Protein AF-0000000069655663 (afdb_homodimer)

Organism: Araneus ventricosus (NCBI:txid182803)

pLDDT: mean 90.76, std 11.51, range [36.28, 98.75]

Foldseek 3Di:
DPLLVVLLVQLLVLHADALVSLLVLLVLLLVLLVPAFLAHEAEPPEDEEEAQAQVQVVVVVCCVPVDDPPVYAYEYQENQHFPYDRSRSSVSNLSSVCNVPVRRYAYAYALCLADVNCVVRCVQVNCCVVNVDRSSVVSSNQSNQRHHAWYAYPVPDIGGNDDFDPVDPDPVVSRPDNRNDGQDQDDRSCVRRVNPPD/DPLLVVLLVQLLVLHADALVSLLVLLVLLLVLLVPAFLAHEAEPPEDEEEACAQVQVVVVVCCVPVDDPPVYAYEYQENQHFPYDRSNSSVSNLSSVCNVPVRRYAYAYALCLADVNCVVRCVQVNCCVVNVDRSSVVSSNQSNQRHHAWYAYPVPDIGGNDDFDPVDDDPVVSRPDNRNDGQDQDDRSCVRRVNPPD

Sequence (396 aa):
MNDIDKWVDIAKDCKYLPESDLKKLCDIVCDLLLEESNIQPVFTPVTVCGDIHGQFYDLEELFRTGGQLPDTNYIFLGDFVDRGYYSLETFTRLLTLKAKWPDKITLLRGNHESRQITQVYGFYDECQTKYGNANAWRYCCKVFDLLTIAAIIDDQVLCVHGGLSPLIRTLDQIRTIERNQEIPHKGAFCDILYLNFMMNDIDKWVDIAKDCKYLPESDLKKLCDIVCDLLLEESNIQPVFTPVTVCGDIHGQFYDLEELFRTGGQLPDTNYIFLGDFVDRGYYSLETFTRLLTLKAKWPDKITLLRGNHESRQITQVYGFYDECQTKYGNANAWRYCCKVFDLLTIAAIIDDQVLCVHGGLSPLIRTLDQIRTIERNQEIPHKGAFCDILYLNFM

Solvent-accessible surface area (backbone atoms only — not comparable to full-atom values): 19520 Å² total; per-residue (Å²): 128,59,70,57,58,53,49,40,58,44,21,74,69,68,35,72,66,58,68,71,56,44,46,51,51,35,51,52,40,37,57,55,36,71,74,50,53,33,55,33,80,44,60,79,39,31,27,36,30,30,48,40,24,6,40,43,63,22,44,54,25,30,41,65,47,60,39,50,79,84,75,25,25,37,38,36,27,19,25,46,43,31,70,38,90,32,20,68,24,31,46,48,35,51,48,36,47,28,61,72,38,58,91,33,44,42,56,28,40,21,47,46,53,37,72,71,46,21,60,73,47,43,42,41,55,49,31,26,69,75,69,73,40,60,60,62,42,51,41,51,47,55,35,35,21,40,36,24,57,33,34,30,39,72,86,39,31,41,37,32,27,25,28,28,16,76,76,42,71,44,70,68,55,52,55,67,57,83,50,80,42,77,77,48,92,64,59,48,72,14,37,30,30,61,46,67,68,104,125,59,71,57,57,53,49,38,58,45,19,74,68,68,36,73,67,58,65,72,56,44,46,52,51,36,51,52,41,38,57,54,36,70,72,50,52,33,56,34,80,44,60,79,39,30,25,37,28,30,49,38,23,6,40,41,62,21,45,54,24,29,42,66,48,59,38,50,78,85,77,25,26,37,39,36,27,20,25,45,43,29,71,40,89,32,19,67,24,32,46,47,35,53,48,35,46,28,60,74,39,58,90,34,44,43,58,26,40,21,47,49,51,38,73,71,47,21,60,72,46,42,40,39,56,50,32,26,70,76,69,73,39,59,60,62,42,51,41,50,47,56,35,37,21,41,38,24,58,33,34,29,38,72,85,37,30,42,38,32,25,24,28,28,16,77,75,41,72,43,70,69,54,53,54,66,56,82,51,80,42,77,76,48,90,64,57,46,73,14,38,31,29,61,46,68,67,105

Structure (mmCIF, N/CA/C/O backbone):
data_AF-0000000069655663-model_v1
#
loop_
_entity.id
_entity.type
_entity.pdbx_description
1 polymer 'Serine/threonine-protein phosphatase'
#
loop_
_atom_site.group_PDB
_atom_site.id
_atom_site.type_symbol
_atom_site.label_atom_id
_atom_site.label_alt_id
_atom_site.label_comp_id
_atom_site.label_asym_id
_atom_site.label_entity_id
_atom_site.label_seq_id
_atom_site.pdbx_PDB_ins_code
_atom_site.Cartn_x
_atom_site.Cartn_y
_atom_site.Cartn_z
_atom_site.occupancy
_atom_site.B_iso_or_equiv
_atom_site.auth_seq_id
_atom_site.auth_comp_id
_atom_site.auth_asym_id
_atom_site.auth_atom_id
_atom_site.pdbx_PDB_model_num
ATOM 1 N N . MET A 1 1 ? 7.75 -34.531 -7.375 1 64.44 1 MET A N 1
ATOM 2 C CA . MET A 1 1 ? 7.48 -33.125 -6.992 1 64.44 1 MET A CA 1
ATOM 3 C C . MET A 1 1 ? 6.289 -32.594 -7.762 1 64.44 1 MET A C 1
ATOM 5 O O . MET A 1 1 ? 6.219 -32.719 -8.984 1 64.44 1 MET A O 1
ATOM 9 N N . ASN A 1 2 ? 5.109 -32.219 -7.078 1 89.25 2 ASN A N 1
ATOM 10 C CA . ASN A 1 2 ? 3.951 -31.75 -7.836 1 89.25 2 ASN A CA 1
ATOM 11 C C . ASN A 1 2 ? 4.258 -30.469 -8.602 1 89.25 2 ASN A C 1
ATOM 13 O O . ASN A 1 2 ? 5.332 -29.875 -8.438 1 89.25 2 ASN A O 1
ATOM 17 N N . ASP A 1 3 ? 3.662 -30.328 -9.688 1 95.88 3 ASP A N 1
ATOM 18 C CA . ASP A 1 3 ? 3.863 -29.203 -10.594 1 95.88 3 ASP A CA 1
ATOM 19 C C . ASP A 1 3 ? 4.082 -27.906 -9.82 1 95.88 3 ASP A C 1
ATOM 21 O O . ASP A 1 3 ? 4.949 -27.109 -10.18 1 95.88 3 ASP A O 1
ATOM 25 N N . ILE A 1 4 ? 3.484 -27.797 -8.773 1 97.38 4 ILE A N 1
ATOM 26 C CA . ILE A 1 4 ? 3.543 -26.547 -8.016 1 97.38 4 ILE A CA 1
ATOM 27 C C . ILE A 1 4 ? 4.93 -26.391 -7.398 1 97.38 4 ILE A C 1
ATOM 29 O O . ILE A 1 4 ? 5.531 -25.312 -7.477 1 97.38 4 ILE A O 1
ATOM 33 N N . ASP A 1 5 ? 5.445 -27.406 -6.781 1 97.69 5 ASP A N 1
ATOM 34 C CA . ASP A 1 5 ? 6.773 -27.328 -6.18 1 97.69 5 ASP A CA 1
ATOM 35 C C . ASP A 1 5 ? 7.832 -26.984 -7.223 1 97.69 5 ASP A C 1
ATOM 37 O O . ASP A 1 5 ? 8.758 -26.219 -6.945 1 97.69 5 ASP A O 1
ATOM 41 N N . LYS A 1 6 ? 7.688 -27.594 -8.344 1 97.88 6 LYS A N 1
ATOM 42 C CA . LYS A 1 6 ? 8.602 -27.281 -9.445 1 97.88 6 LYS A CA 1
ATOM 43 C C . LYS A 1 6 ? 8.508 -25.812 -9.828 1 97.88 6 LYS A C 1
ATOM 45 O O . LYS A 1 6 ? 9.523 -25.156 -10.039 1 97.88 6 LYS A O 1
ATOM 50 N N . TRP A 1 7 ? 7.305 -25.297 -10.008 1 98.5 7 TRP A N 1
ATOM 51 C CA . TRP A 1 7 ? 7.094 -23.906 -10.391 1 98.5 7 TRP A CA 1
ATOM 52 C C . TRP A 1 7 ? 7.656 -22.969 -9.328 1 98.5 7 TRP A C 1
ATOM 54 O O . TRP A 1 7 ? 8.211 -21.906 -9.656 1 98.5 7 TRP A O 1
ATOM 64 N N . VAL A 1 8 ? 7.473 -23.328 -8 1 98.06 8 VAL A N 1
ATOM 65 C CA . VAL A 1 8 ? 8.008 -22.531 -6.906 1 98.06 8 VAL A CA 1
ATOM 66 C C . VAL A 1 8 ? 9.523 -22.422 -7.035 1 98.06 8 VAL A C 1
ATOM 68 O O . VAL A 1 8 ? 10.086 -21.344 -6.883 1 98.06 8 VAL A O 1
ATOM 71 N N . ASP A 1 9 ? 10.164 -23.5 -7.359 1 97.44 9 ASP A N 1
ATOM 72 C CA . ASP A 1 9 ? 11.617 -23.531 -7.488 1 97.44 9 ASP A CA 1
ATOM 73 C C . ASP A 1 9 ? 12.078 -22.672 -8.656 1 97.44 9 ASP A C 1
ATOM 75 O O . ASP A 1 9 ? 13.078 -21.953 -8.555 1 97.44 9 ASP A O 1
ATOM 79 N N . ILE A 1 10 ? 11.414 -22.734 -9.75 1 97.88 10 ILE A N 1
ATOM 80 C CA . ILE A 1 10 ? 11.758 -21.953 -10.93 1 97.88 10 ILE A CA 1
ATOM 81 C C . ILE A 1 10 ? 11.578 -20.469 -10.633 1 97.88 10 ILE A C 1
ATOM 83 O O . ILE A 1 10 ? 12.477 -19.656 -10.898 1 97.88 10 ILE A O 1
ATOM 87 N N . ALA A 1 11 ? 10.453 -20.094 -10.078 1 97.88 11 ALA A N 1
ATOM 88 C CA . ALA A 1 11 ? 10.109 -18.688 -9.828 1 97.88 11 ALA A CA 1
ATOM 89 C C . ALA A 1 11 ? 11.055 -18.078 -8.797 1 97.88 11 ALA A C 1
ATOM 91 O O . ALA A 1 11 ? 11.367 -16.875 -8.875 1 97.88 11 ALA A O 1
ATOM 92 N N . LYS A 1 12 ? 11.477 -18.891 -7.852 1 97 12 LYS A N 1
ATOM 93 C CA . LYS A 1 12 ? 12.359 -18.391 -6.797 1 97 12 LYS A CA 1
ATOM 94 C C . LYS A 1 12 ? 13.672 -17.875 -7.375 1 97 12 LYS A C 1
ATOM 96 O O . LYS A 1 12 ? 14.336 -17.031 -6.777 1 97 12 LYS A O 1
ATOM 101 N N . ASP A 1 13 ? 14 -18.344 -8.523 1 96.88 13 ASP A N 1
ATOM 102 C CA . ASP A 1 13 ? 15.242 -17.953 -9.172 1 96.88 13 ASP A CA 1
ATOM 103 C C . ASP A 1 13 ? 15.016 -16.844 -10.195 1 96.88 13 ASP A C 1
ATOM 105 O O . ASP A 1 13 ? 15.812 -16.656 -11.117 1 96.88 13 ASP A O 1
ATOM 109 N N . CYS A 1 14 ? 13.875 -16.125 -10.078 1 96.75 14 CYS A N 1
ATOM 110 C CA . CYS A 1 14 ? 13.508 -15 -10.93 1 96.75 14 CYS A CA 1
ATOM 111 C C . CYS A 1 14 ? 13.414 -15.43 -12.391 1 96.75 14 CYS A C 1
ATOM 113 O O . CYS A 1 14 ? 13.883 -14.719 -13.273 1 96.75 14 CYS A O 1
ATOM 115 N N . LYS A 1 15 ? 12.969 -16.641 -12.594 1 97.06 15 LYS A N 1
ATOM 116 C CA . LYS A 1 15 ? 12.68 -17.156 -13.93 1 97.06 15 LYS A CA 1
ATOM 117 C C . LYS A 1 15 ? 11.172 -17.281 -14.156 1 97.06 15 LYS A C 1
ATOM 119 O O . LYS A 1 15 ? 10.422 -17.594 -13.234 1 97.06 15 LYS A O 1
ATOM 124 N N . TYR A 1 16 ? 10.703 -17 -15.336 1 96.69 16 TYR A N 1
ATOM 125 C CA . TYR A 1 16 ? 9.281 -17.156 -15.641 1 96.69 16 TYR A CA 1
ATOM 126 C C . TYR A 1 16 ? 9 -18.562 -16.188 1 96.69 16 TYR A C 1
ATOM 128 O O . TYR A 1 16 ? 9.906 -19.234 -16.688 1 96.69 16 TYR A O 1
ATOM 136 N N . LEU A 1 17 ? 7.883 -19 -16.078 1 98.44 17 LEU A N 1
ATOM 137 C CA . LEU A 1 17 ? 7.469 -20.344 -16.453 1 98.44 17 LEU A CA 1
ATOM 138 C C . LEU A 1 17 ? 7.199 -20.438 -17.953 1 98.44 17 LEU A C 1
ATOM 140 O O . LEU A 1 17 ? 6.879 -19.438 -18.594 1 98.44 17 LEU A O 1
ATOM 144 N N . PRO A 1 18 ? 7.359 -21.688 -18.484 1 97.94 18 PRO A N 1
ATOM 145 C CA . PRO A 1 18 ? 6.785 -21.875 -19.812 1 97.94 18 PRO A C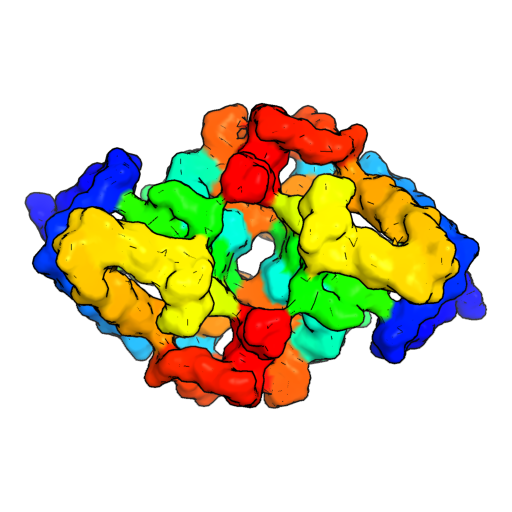A 1
ATOM 146 C C . PRO A 1 18 ? 5.305 -21.5 -19.875 1 97.94 18 PRO A C 1
ATOM 148 O O . PRO A 1 18 ? 4.586 -21.641 -18.875 1 97.94 18 PRO A O 1
ATOM 151 N N . GLU A 1 19 ? 4.906 -21.016 -21.016 1 98.19 19 GLU A N 1
ATOM 152 C CA . GLU A 1 19 ? 3.57 -20.453 -21.172 1 98.19 19 GLU A CA 1
ATOM 153 C C . GLU A 1 19 ? 2.496 -21.422 -20.703 1 98.19 19 GLU A C 1
ATOM 155 O O . GLU A 1 19 ? 1.542 -21.031 -20.031 1 98.19 19 GLU A O 1
ATOM 160 N N . SER A 1 20 ? 2.623 -22.688 -21.094 1 98.25 20 SER A N 1
ATOM 161 C CA . SER A 1 20 ? 1.627 -23.688 -20.719 1 98.25 20 SER A CA 1
ATOM 162 C C . SER A 1 20 ? 1.552 -23.844 -19.203 1 98.25 20 SER A C 1
ATOM 164 O O . SER A 1 20 ? 0.466 -24.031 -18.641 1 98.25 20 SER A O 1
ATOM 166 N N . ASP A 1 21 ? 2.621 -23.844 -18.562 1 98.62 21 ASP A N 1
ATOM 167 C CA . ASP A 1 21 ? 2.664 -23.953 -17.109 1 98.62 21 ASP A CA 1
ATOM 168 C C . ASP A 1 21 ? 2.074 -22.719 -16.438 1 98.62 21 ASP A C 1
ATOM 170 O O . ASP A 1 21 ? 1.368 -22.828 -15.438 1 98.62 21 ASP A O 1
ATOM 174 N N . LEU A 1 22 ? 2.404 -21.562 -17 1 98.69 22 LEU A N 1
ATOM 175 C CA . LEU A 1 22 ? 1.824 -20.328 -16.469 1 98.69 22 LEU A CA 1
ATOM 176 C C . LEU A 1 22 ? 0.302 -20.375 -16.547 1 98.69 22 LEU A C 1
ATOM 178 O O . LEU A 1 22 ? -0.388 -19.953 -15.617 1 98.69 22 LEU A O 1
ATOM 182 N N . LYS A 1 23 ? -0.174 -20.797 -17.672 1 98.75 23 LYS A N 1
ATOM 183 C CA . LYS A 1 23 ? -1.62 -20.922 -17.828 1 98.75 23 LYS A CA 1
ATOM 184 C C . LYS A 1 23 ? -2.229 -21.781 -16.734 1 98.75 23 LYS A C 1
ATOM 186 O O . LYS A 1 23 ? -3.232 -21.406 -16.125 1 98.75 23 LYS A O 1
ATOM 191 N N . LYS A 1 24 ? -1.679 -22.906 -16.562 1 98.69 24 LYS A N 1
ATOM 192 C CA . LYS A 1 24 ? -2.17 -23.828 -15.539 1 98.69 24 LYS A CA 1
ATOM 193 C C . LYS A 1 24 ? -2.113 -23.188 -14.148 1 98.69 24 LYS A C 1
ATOM 195 O O . LYS A 1 24 ? -3.051 -23.312 -13.359 1 98.69 24 LYS A O 1
ATOM 200 N N . LEU A 1 25 ? -1.015 -22.609 -13.836 1 98.75 25 LEU A N 1
ATOM 201 C CA . LEU A 1 25 ? -0.847 -21.922 -12.562 1 98.75 25 LEU A CA 1
ATOM 202 C C . LEU A 1 25 ? -1.932 -20.875 -12.359 1 98.75 25 LEU A C 1
ATOM 204 O O . LEU A 1 25 ? -2.555 -20.812 -11.297 1 98.75 25 LEU A O 1
ATOM 208 N N . CYS A 1 26 ? -2.121 -20.031 -13.367 1 98.75 26 CYS A N 1
ATOM 209 C CA . CYS A 1 26 ? -3.15 -19 -13.289 1 98.75 26 CYS A CA 1
ATOM 210 C C . CYS A 1 26 ? -4.523 -19.609 -13.055 1 98.75 26 CYS A C 1
ATOM 212 O O . CYS A 1 26 ? -5.312 -19.094 -12.266 1 98.75 26 CYS A O 1
ATOM 214 N N . ASP A 1 27 ? -4.789 -20.719 -13.727 1 98.69 27 ASP A N 1
ATOM 215 C CA . ASP A 1 27 ? -6.066 -21.391 -13.547 1 98.69 27 ASP A CA 1
ATOM 216 C C . ASP A 1 27 ? -6.234 -21.875 -12.109 1 98.69 27 ASP A C 1
ATOM 218 O O . ASP A 1 27 ? -7.316 -21.75 -11.523 1 98.69 27 ASP A O 1
ATOM 222 N N . ILE A 1 28 ? -5.254 -22.469 -11.617 1 98.69 28 ILE A N 1
ATOM 223 C CA . ILE A 1 28 ? -5.281 -22.953 -10.242 1 98.69 28 ILE A CA 1
ATOM 224 C C . ILE A 1 28 ? -5.578 -21.797 -9.297 1 98.69 28 ILE A C 1
ATOM 226 O O . ILE A 1 28 ? -6.438 -21.906 -8.422 1 98.69 28 ILE A O 1
ATOM 230 N N . VAL A 1 29 ? -4.863 -20.719 -9.414 1 98.62 29 VAL A N 1
ATOM 231 C CA . VAL A 1 29 ? -5.016 -19.562 -8.531 1 98.62 29 VAL A CA 1
ATOM 232 C C . VAL A 1 29 ? -6.398 -18.953 -8.711 1 98.62 29 VAL A C 1
ATOM 234 O O . VAL A 1 29 ? -7.031 -18.531 -7.742 1 98.62 29 VAL A O 1
ATOM 237 N N . CYS A 1 30 ? -6.855 -18.906 -9.961 1 98.38 30 CYS A N 1
ATOM 238 C CA . CYS A 1 30 ? -8.219 -18.438 -10.203 1 98.38 30 CYS A CA 1
ATOM 239 C C . CYS A 1 30 ? -9.227 -19.25 -9.406 1 98.38 30 CYS A C 1
ATOM 241 O O . CYS A 1 30 ? -10.133 -18.688 -8.781 1 98.38 30 CYS A O 1
ATOM 243 N N . ASP A 1 31 ? -9.086 -20.516 -9.414 1 98.44 31 ASP A N 1
ATOM 244 C CA . ASP A 1 31 ? -9.992 -21.391 -8.672 1 98.44 31 ASP A CA 1
ATOM 245 C C . ASP A 1 31 ? -9.953 -21.078 -7.18 1 98.44 31 ASP A C 1
ATOM 247 O O . ASP A 1 31 ? -10.992 -21.078 -6.512 1 98.44 31 ASP A O 1
ATOM 251 N N . LEU A 1 32 ? -8.805 -20.891 -6.68 1 98.19 32 LEU A N 1
ATOM 252 C CA . LEU A 1 32 ? -8.648 -20.547 -5.27 1 98.19 32 LEU A CA 1
ATOM 253 C C . LEU A 1 32 ? -9.336 -19.219 -4.957 1 98.19 32 LEU A C 1
ATOM 255 O O . LEU A 1 32 ? -10.055 -19.109 -3.965 1 98.19 32 LEU A O 1
ATOM 259 N N . LEU A 1 33 ? -9.094 -18.203 -5.812 1 98 33 LEU A N 1
ATOM 260 C CA . LEU A 1 33 ? -9.609 -16.859 -5.59 1 98 33 LEU A CA 1
ATOM 261 C C . LEU A 1 33 ? -11.133 -16.828 -5.699 1 98 33 LEU A C 1
ATOM 263 O O . LEU A 1 33 ? -11.789 -16.047 -5.004 1 98 33 LEU A O 1
ATOM 267 N N . LEU A 1 34 ? -11.672 -17.672 -6.527 1 96.62 34 LEU A N 1
ATOM 268 C CA . LEU A 1 34 ? -13.117 -17.766 -6.68 1 96.62 34 LEU A CA 1
ATOM 269 C C . LEU A 1 34 ? -13.781 -18.188 -5.371 1 96.62 34 LEU A C 1
ATOM 271 O O . LEU A 1 34 ? -14.93 -17.812 -5.102 1 96.62 34 LEU A O 1
ATOM 275 N N . GLU A 1 35 ? -13.07 -18.891 -4.555 1 96.19 35 GLU A N 1
ATOM 276 C CA . GLU A 1 35 ? -13.609 -19.391 -3.289 1 96.19 35 GLU A CA 1
ATOM 277 C C . GLU A 1 35 ? -13.352 -18.391 -2.16 1 96.19 35 GLU A C 1
ATOM 279 O O . GLU A 1 35 ? -13.883 -18.547 -1.057 1 96.19 35 GLU A O 1
ATOM 284 N N . GLU A 1 36 ? -12.578 -17.391 -2.359 1 96 36 GLU A N 1
ATOM 285 C CA . GLU A 1 36 ? -12.227 -16.422 -1.332 1 96 36 GLU A CA 1
ATOM 286 C C . GLU A 1 36 ? -13.242 -15.281 -1.28 1 96 36 GLU A C 1
ATOM 288 O O . GLU A 1 36 ? -13.805 -14.898 -2.307 1 96 36 GLU A O 1
ATOM 293 N N . SER A 1 37 ? -13.422 -14.797 -0.091 1 94.75 37 SER A N 1
ATOM 294 C CA . SER A 1 37 ? -14.312 -13.664 0.108 1 94.75 37 SER A CA 1
ATOM 295 C C . SER A 1 37 ? -13.641 -12.352 -0.288 1 94.75 37 SER A C 1
ATOM 297 O O . SER A 1 37 ? -12.406 -12.273 -0.344 1 94.75 37 SER A O 1
ATOM 299 N N . ASN A 1 38 ? -14.469 -11.32 -0.545 1 94.12 38 ASN A N 1
ATOM 300 C CA . ASN A 1 38 ? -13.961 -9.992 -0.86 1 94.12 38 ASN A CA 1
ATOM 301 C C . ASN A 1 38 ? -13.094 -9.438 0.269 1 94.12 38 ASN A C 1
ATOM 303 O O . ASN A 1 38 ? -12.109 -8.75 0.018 1 94.12 38 ASN A O 1
ATOM 307 N N . ILE A 1 39 ? -13.57 -9.688 1.417 1 95.12 39 ILE A N 1
ATOM 308 C CA . ILE A 1 39 ? -12.773 -9.383 2.602 1 95.12 39 ILE A CA 1
ATOM 309 C C . ILE A 1 39 ? -12.211 -10.672 3.195 1 95.12 39 ILE A C 1
ATOM 311 O O . ILE A 1 39 ? -12.945 -11.445 3.824 1 95.12 39 ILE A O 1
ATOM 315 N N . GLN A 1 40 ? -10.93 -10.891 3.072 1 97.19 40 GLN A N 1
ATOM 316 C CA . GLN A 1 40 ? -10.312 -12.156 3.457 1 97.19 40 GLN A CA 1
ATOM 317 C C . GLN A 1 40 ? -9.859 -12.125 4.914 1 97.19 40 GLN A C 1
ATOM 319 O O . GLN A 1 40 ? -9.133 -11.219 5.324 1 97.19 40 GLN A O 1
ATOM 324 N N . PRO A 1 41 ? -10.352 -13.055 5.723 1 97.75 41 PRO A N 1
ATOM 325 C CA . PRO A 1 41 ? -9.82 -13.164 7.086 1 97.75 41 PRO A CA 1
ATOM 326 C C . PRO A 1 41 ? -8.406 -13.734 7.125 1 97.75 41 PRO A C 1
ATOM 328 O O . PRO A 1 41 ? -8.086 -14.656 6.375 1 97.75 41 PRO A O 1
ATOM 331 N N . VAL A 1 42 ? -7.543 -13.148 7.906 1 98.25 42 VAL A N 1
ATOM 332 C CA . VAL A 1 42 ? -6.164 -13.594 8.078 1 98.25 42 VAL A CA 1
ATOM 333 C C . VAL A 1 42 ? -5.824 -13.656 9.57 1 98.25 42 VAL A C 1
ATOM 335 O O . VAL A 1 42 ? -6.41 -12.93 10.375 1 98.25 42 VAL A O 1
ATOM 338 N N . PHE A 1 43 ? -4.844 -14.547 9.945 1 97.94 43 PHE A N 1
ATOM 339 C CA . PHE A 1 43 ? -4.488 -14.695 11.352 1 97.94 43 PHE A CA 1
ATOM 340 C C . PHE A 1 43 ? -2.996 -14.453 11.562 1 97.94 43 PHE A C 1
ATOM 342 O O . PHE A 1 43 ? -2.182 -14.805 10.703 1 97.94 43 PHE A O 1
ATOM 349 N N . THR A 1 44 ? -2.629 -13.922 12.711 1 97.25 44 THR A N 1
ATOM 350 C CA . THR A 1 44 ? -1.243 -13.602 13.031 1 97.25 44 THR A CA 1
ATOM 351 C C . THR A 1 44 ? -0.408 -14.875 13.164 1 97.25 44 THR A C 1
ATOM 353 O O . THR A 1 44 ? -0.938 -15.938 13.492 1 97.25 44 THR A O 1
ATOM 356 N N . PRO A 1 45 ? 0.843 -14.758 12.953 1 98.19 45 PRO A N 1
ATOM 357 C CA . PRO A 1 45 ? 1.627 -13.578 12.578 1 98.19 45 PRO A CA 1
ATOM 358 C C . PRO A 1 45 ? 1.47 -13.203 11.109 1 98.19 45 PRO A C 1
ATOM 360 O O . PRO A 1 45 ? 1.281 -14.086 10.258 1 98.19 45 PRO A O 1
ATOM 363 N N . VAL A 1 46 ? 1.521 -11.906 10.766 1 98.5 46 VAL A N 1
ATOM 364 C CA . VAL A 1 46 ? 1.256 -11.438 9.406 1 98.5 46 VAL A CA 1
ATOM 365 C C . VAL A 1 46 ? 2.287 -10.383 9.016 1 98.5 46 VAL A C 1
ATOM 367 O O . VAL A 1 46 ? 2.691 -9.562 9.844 1 98.5 46 VAL A O 1
ATOM 370 N N . THR A 1 47 ? 2.752 -10.375 7.82 1 97.75 47 THR A N 1
ATOM 371 C CA . THR A 1 47 ? 3.441 -9.258 7.188 1 97.75 47 THR A CA 1
ATOM 372 C C . THR A 1 47 ? 2.566 -8.625 6.109 1 97.75 47 THR A C 1
ATOM 374 O O . THR A 1 47 ? 2.062 -9.32 5.223 1 97.75 47 THR A O 1
ATOM 377 N N . VAL A 1 48 ? 2.336 -7.363 6.242 1 97.38 48 VAL A N 1
ATOM 378 C CA . VAL A 1 48 ? 1.558 -6.582 5.285 1 97.38 48 VAL A CA 1
ATOM 379 C C . VAL A 1 48 ? 2.492 -5.727 4.438 1 97.38 48 VAL A C 1
ATOM 381 O O . VAL A 1 48 ? 3.318 -4.98 4.969 1 97.38 48 VAL A O 1
ATOM 384 N N . CYS A 1 49 ? 2.312 -5.836 3.143 1 94.38 49 CYS A N 1
ATOM 385 C CA . CYS A 1 49 ? 3.186 -5.109 2.225 1 94.38 49 CYS A CA 1
ATOM 386 C C . CYS A 1 49 ? 2.375 -4.422 1.134 1 94.38 49 CYS A C 1
ATOM 388 O O . CYS A 1 49 ? 1.403 -4.984 0.627 1 94.38 49 CYS A O 1
ATOM 390 N N . GLY A 1 50 ? 2.787 -3.252 0.793 1 89.56 50 GLY A N 1
ATOM 391 C CA . GLY A 1 50 ? 2.129 -2.498 -0.26 1 89.56 50 GLY A CA 1
ATOM 392 C C . GLY A 1 50 ? 2.764 -2.695 -1.623 1 89.56 50 GLY A C 1
ATOM 393 O O . GLY A 1 50 ? 2.932 -3.83 -2.076 1 89.56 50 GLY A O 1
ATOM 394 N N . ASP A 1 51 ? 3.373 -1.751 -2.275 1 88.31 51 ASP A N 1
ATOM 395 C CA . ASP A 1 51 ? 3.783 -1.579 -3.666 1 88.31 51 ASP A CA 1
ATOM 396 C C . ASP A 1 51 ? 5.074 -2.338 -3.957 1 88.31 51 ASP A C 1
ATOM 398 O O . ASP A 1 51 ? 6.168 -1.837 -3.693 1 88.31 51 ASP A O 1
ATOM 402 N N . ILE A 1 52 ? 4.949 -3.484 -4.605 1 89.06 52 ILE A N 1
ATOM 403 C CA . ILE A 1 52 ? 6.141 -4.23 -4.996 1 89.06 52 ILE A CA 1
ATOM 404 C C . ILE A 1 52 ? 6.621 -3.75 -6.363 1 89.06 52 ILE A C 1
ATOM 406 O O . ILE A 1 52 ? 7.809 -3.471 -6.547 1 89.06 52 ILE A O 1
ATOM 410 N N . HIS A 1 53 ? 5.684 -3.721 -7.344 1 90.5 53 HIS A N 1
ATOM 411 C CA . HIS A 1 53 ? 5.926 -3.146 -8.664 1 90.5 53 HIS A CA 1
ATOM 412 C C . HIS A 1 53 ? 7.102 -3.832 -9.352 1 90.5 53 HIS A C 1
ATOM 414 O O . HIS A 1 53 ? 8.023 -3.166 -9.82 1 90.5 53 HIS A O 1
ATOM 420 N N . GLY A 1 54 ? 7.062 -5.148 -9.406 1 90.75 54 GLY A N 1
ATOM 421 C CA . GLY A 1 54 ? 8.023 -5.906 -10.188 1 90.75 54 GLY A CA 1
ATOM 422 C C . GLY A 1 54 ? 9.406 -5.949 -9.555 1 90.75 54 GLY A C 1
ATOM 423 O O . GLY A 1 54 ? 10.367 -6.387 -10.18 1 90.75 54 GLY A O 1
ATOM 424 N N . GLN A 1 55 ? 9.547 -5.461 -8.391 1 88.25 55 GLN A N 1
ATOM 425 C CA . GLN A 1 55 ? 10.812 -5.512 -7.668 1 88.25 55 GLN A CA 1
ATOM 426 C C . GLN A 1 55 ? 11.016 -6.875 -7.012 1 88.25 55 GLN A C 1
ATOM 428 O O . GLN A 1 55 ? 10.914 -7 -5.789 1 88.25 55 GLN A O 1
ATOM 433 N N . PHE A 1 56 ? 11.469 -7.746 -7.809 1 92.94 56 PHE A N 1
ATOM 434 C CA . PHE A 1 56 ? 11.523 -9.164 -7.457 1 92.94 56 PHE A CA 1
ATOM 435 C C . PHE A 1 56 ? 12.453 -9.391 -6.27 1 92.94 56 PHE A C 1
ATOM 437 O O . PHE A 1 56 ? 12.078 -10.055 -5.305 1 92.94 56 PHE A O 1
ATOM 444 N N . TYR A 1 57 ? 13.555 -8.844 -6.309 1 89.06 57 TYR A N 1
ATOM 445 C CA . TYR A 1 57 ? 14.555 -9.141 -5.285 1 89.06 57 TYR A CA 1
ATOM 446 C C . TYR A 1 57 ? 14.188 -8.477 -3.959 1 89.06 57 TYR A C 1
ATOM 448 O O . TYR A 1 57 ? 14.492 -9.008 -2.889 1 89.06 57 TYR A O 1
ATOM 456 N N . ASP A 1 58 ? 13.508 -7.391 -4.02 1 88.5 58 ASP A N 1
ATOM 457 C CA . ASP A 1 58 ? 12.977 -6.785 -2.803 1 88.5 58 ASP A CA 1
ATOM 458 C C . ASP A 1 58 ? 11.914 -7.676 -2.168 1 88.5 58 ASP A C 1
ATOM 460 O O . ASP A 1 58 ? 11.797 -7.742 -0.942 1 88.5 58 ASP A O 1
ATOM 464 N N . LEU A 1 59 ? 11.117 -8.266 -3.008 1 93.06 59 LEU A N 1
ATOM 465 C CA . LEU A 1 59 ? 10.117 -9.219 -2.539 1 93.06 59 LEU A CA 1
ATOM 466 C C . LEU A 1 59 ? 10.781 -10.398 -1.835 1 93.06 59 LEU A C 1
ATOM 468 O O . LEU A 1 59 ? 10.336 -10.812 -0.76 1 93.06 59 LEU A O 1
ATOM 472 N N . GLU A 1 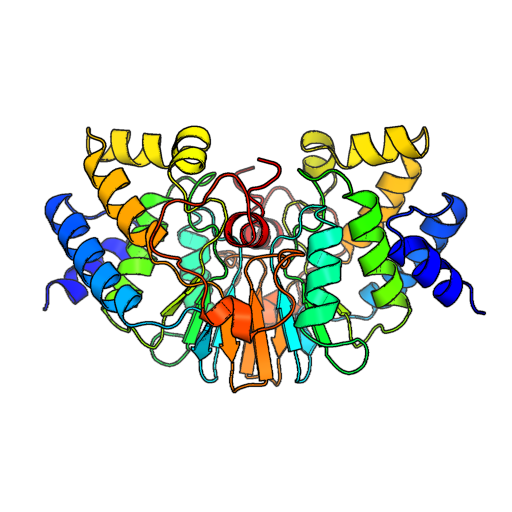60 ? 11.828 -10.922 -2.43 1 92.5 60 GLU A N 1
ATOM 473 C CA . GLU A 1 60 ? 12.531 -12.039 -1.812 1 92.5 60 GLU A CA 1
ATOM 474 C C . GLU A 1 60 ? 13.117 -11.641 -0.46 1 92.5 60 GLU A C 1
ATOM 476 O O . GLU A 1 60 ? 13.109 -12.438 0.485 1 92.5 60 GLU A O 1
ATOM 481 N N . GLU A 1 61 ? 13.617 -10.484 -0.458 1 89.81 61 GLU A N 1
ATOM 482 C CA . GLU A 1 61 ? 14.148 -10.008 0.812 1 89.81 61 GLU A CA 1
ATOM 483 C C . GLU A 1 61 ? 13.047 -9.852 1.854 1 89.81 61 GLU A C 1
ATOM 485 O O . GLU A 1 61 ? 13.273 -10.086 3.043 1 89.81 61 GLU A O 1
ATOM 490 N N . LEU A 1 62 ? 11.945 -9.422 1.418 1 92.19 62 LEU A N 1
ATOM 491 C CA . LEU A 1 62 ? 10.797 -9.336 2.316 1 92.19 62 LEU A CA 1
ATOM 492 C C . LEU A 1 62 ? 10.477 -10.703 2.922 1 92.19 62 LEU A C 1
ATOM 494 O O . LEU A 1 62 ? 10.219 -10.805 4.121 1 92.19 62 LEU A O 1
ATOM 498 N N . PHE A 1 63 ? 10.477 -11.742 2.111 1 93.38 63 PHE A N 1
ATOM 499 C CA . PHE A 1 63 ? 10.18 -13.086 2.6 1 93.38 63 PHE A CA 1
ATOM 500 C C . PHE A 1 63 ? 11.242 -13.547 3.594 1 93.38 63 PHE A C 1
ATOM 502 O O . PHE A 1 63 ? 10.945 -14.289 4.531 1 93.38 63 PHE A O 1
ATOM 509 N N . ARG A 1 64 ? 12.375 -13.055 3.414 1 89.19 64 ARG A N 1
ATOM 510 C CA . ARG A 1 64 ? 13.461 -13.43 4.309 1 89.19 64 ARG A CA 1
ATOM 511 C C . ARG A 1 64 ? 13.336 -12.711 5.648 1 89.19 64 ARG A C 1
ATOM 513 O O . ARG A 1 64 ? 13.586 -13.305 6.703 1 89.19 64 ARG A O 1
ATOM 520 N N . THR A 1 65 ? 12.945 -11.5 5.633 1 88.12 65 THR A N 1
ATOM 521 C CA . THR A 1 65 ? 12.984 -10.633 6.809 1 88.12 65 THR A CA 1
ATOM 522 C C . THR A 1 65 ? 11.625 -10.609 7.504 1 88.12 65 THR A C 1
ATOM 524 O O . THR A 1 65 ? 11.547 -10.492 8.727 1 88.12 65 THR A O 1
ATOM 527 N N . GLY A 1 66 ? 10.586 -10.711 6.691 1 90.25 66 GLY A N 1
ATOM 528 C CA . GLY A 1 66 ? 9.234 -10.602 7.223 1 90.25 66 GLY A CA 1
ATOM 529 C C . GLY A 1 66 ? 8.711 -11.898 7.797 1 90.25 66 GLY A C 1
ATOM 530 O O . GLY A 1 66 ? 7.605 -11.945 8.344 1 90.25 66 GLY A O 1
ATOM 531 N N . GLY A 1 67 ? 9.469 -13 7.684 1 91.19 67 GLY A N 1
ATOM 532 C CA . GLY A 1 67 ? 9.07 -14.312 8.156 1 91.19 67 GLY A CA 1
ATOM 533 C C . GLY A 1 67 ? 8.969 -15.344 7.047 1 91.19 67 GLY A C 1
ATOM 534 O O . GLY A 1 67 ? 8.477 -15.039 5.957 1 91.19 67 GLY A O 1
ATOM 535 N N . GLN A 1 68 ? 9.336 -16.5 7.395 1 91.81 68 GLN A N 1
ATOM 536 C CA . GLN A 1 68 ? 9.367 -17.547 6.379 1 91.81 68 GLN A CA 1
ATOM 537 C C . GLN A 1 68 ? 7.988 -18.188 6.211 1 91.81 68 GLN A C 1
ATOM 539 O O . GLN A 1 68 ? 7.273 -18.406 7.191 1 91.81 68 GLN A O 1
ATOM 544 N N . LEU A 1 69 ? 7.645 -18.375 4.957 1 93.69 69 LEU A N 1
ATOM 545 C CA . LEU A 1 69 ? 6.469 -19.188 4.672 1 93.69 69 LEU A CA 1
ATOM 546 C C . LEU A 1 69 ? 6.734 -20.656 4.992 1 93.69 69 LEU A C 1
ATOM 548 O O . LEU A 1 69 ? 7.844 -21.156 4.773 1 93.69 69 LEU A O 1
ATOM 552 N N . PRO A 1 70 ? 5.84 -21.391 5.59 1 95.25 70 PRO A N 1
ATOM 553 C CA . PRO A 1 70 ? 4.449 -21.031 5.852 1 95.25 70 PRO A CA 1
ATOM 554 C C . PRO A 1 70 ? 4.215 -20.594 7.297 1 95.25 70 PRO A C 1
ATOM 556 O O . PRO A 1 70 ? 3.086 -20.656 7.789 1 95.25 70 PRO A O 1
ATOM 559 N N . ASP A 1 71 ? 5.211 -20.203 7.992 1 95.94 71 ASP A N 1
ATOM 560 C CA . ASP A 1 71 ? 5.086 -19.828 9.398 1 95.94 71 ASP A CA 1
ATOM 561 C C . ASP A 1 71 ? 4.492 -18.438 9.555 1 95.94 71 ASP A C 1
ATOM 563 O O . ASP A 1 71 ? 4.023 -18.062 10.633 1 95.94 71 ASP A O 1
ATOM 567 N N . THR A 1 72 ? 4.582 -17.625 8.586 1 97.06 72 THR A N 1
ATOM 568 C CA . THR A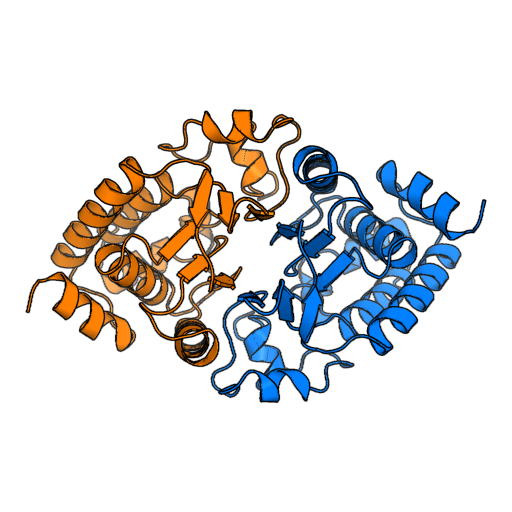 1 72 ? 4.055 -16.266 8.57 1 97.06 72 THR A CA 1
ATOM 569 C C . THR A 1 72 ? 3.053 -16.094 7.43 1 97.06 72 THR A C 1
ATOM 571 O O . THR A 1 72 ? 3.236 -16.656 6.344 1 97.06 72 THR A O 1
ATOM 574 N N . ASN A 1 73 ? 2 -15.375 7.711 1 98.31 73 ASN A N 1
ATOM 575 C CA . ASN A 1 73 ? 1.052 -15.008 6.668 1 98.31 73 ASN A CA 1
ATOM 576 C C . ASN A 1 73 ? 1.433 -13.68 6.008 1 98.31 73 ASN A C 1
ATOM 578 O O . ASN A 1 73 ? 2.049 -12.828 6.641 1 98.31 73 ASN A O 1
ATOM 582 N N . TYR A 1 74 ? 1.104 -13.562 4.758 1 98.38 74 TYR A N 1
ATOM 583 C CA . TYR A 1 74 ? 1.401 -12.336 4.023 1 98.38 74 TYR A CA 1
ATOM 584 C C . TYR A 1 74 ? 0.136 -11.75 3.412 1 98.38 74 TYR A C 1
ATOM 586 O O . TYR A 1 74 ? -0.712 -12.484 2.896 1 98.38 74 TYR A O 1
ATOM 594 N N . ILE A 1 75 ? -0.016 -10.461 3.547 1 98.31 75 ILE A N 1
ATOM 595 C CA . ILE A 1 75 ? -1.022 -9.688 2.824 1 98.31 75 ILE A CA 1
ATOM 596 C C . ILE A 1 75 ? -0.338 -8.68 1.908 1 98.31 75 ILE A C 1
ATOM 598 O O . ILE A 1 75 ? 0.382 -7.793 2.377 1 98.31 75 ILE A O 1
ATOM 602 N N . PHE A 1 76 ? -0.504 -8.828 0.661 1 97.62 76 PHE A N 1
ATOM 603 C CA . PHE A 1 76 ? -0.04 -7.855 -0.319 1 97.62 76 PHE A CA 1
ATOM 604 C C . PHE A 1 76 ? -1.181 -6.949 -0.762 1 97.62 76 PHE A C 1
ATOM 606 O O . PHE A 1 76 ? -2.205 -7.426 -1.253 1 97.62 76 PHE A O 1
ATOM 613 N N . LEU A 1 77 ? -1.008 -5.672 -0.652 1 95.94 77 LEU A N 1
ATOM 614 C CA . LEU A 1 77 ? -2.111 -4.723 -0.773 1 95.94 77 LEU A CA 1
ATOM 615 C C . LEU A 1 77 ? -2.352 -4.352 -2.232 1 95.94 77 LEU A C 1
ATOM 617 O O . LEU A 1 77 ? -3.262 -3.58 -2.539 1 95.94 77 LEU A O 1
ATOM 621 N N . GLY A 1 78 ? -1.618 -4.91 -3.15 1 93.56 78 GLY A N 1
ATOM 622 C CA . GLY A 1 78 ? -1.799 -4.602 -4.562 1 93.56 78 GLY A CA 1
ATOM 623 C C . GLY A 1 78 ? -0.59 -3.93 -5.184 1 93.56 78 GLY A C 1
ATOM 624 O O . GLY A 1 78 ? 0.411 -3.689 -4.504 1 93.56 78 GLY A O 1
ATOM 625 N N . ASP A 1 79 ? -0.678 -3.734 -6.547 1 92.56 79 ASP A N 1
ATOM 626 C CA . ASP A 1 79 ? 0.377 -3.102 -7.332 1 92.56 79 ASP A CA 1
ATOM 627 C C . ASP A 1 79 ? 1.653 -3.939 -7.312 1 92.56 79 ASP A C 1
ATOM 629 O O . ASP A 1 79 ? 2.713 -3.457 -6.91 1 92.56 79 ASP A O 1
ATOM 633 N N . PHE A 1 80 ? 1.495 -5.117 -7.848 1 92.88 80 PHE A N 1
ATOM 634 C CA . PHE A 1 80 ? 2.58 -6.09 -7.926 1 92.88 80 PHE A CA 1
ATOM 635 C C . PHE A 1 80 ? 3.408 -5.875 -9.188 1 92.88 80 PHE A C 1
ATOM 637 O O . PHE A 1 80 ? 4.609 -6.145 -9.195 1 92.88 80 PHE A O 1
ATOM 644 N N . VAL A 1 81 ? 2.633 -5.41 -10.117 1 92.62 81 VAL A N 1
ATOM 645 C CA . VAL A 1 81 ? 3.24 -5.395 -11.445 1 92.62 81 VAL A CA 1
ATOM 646 C C . VAL A 1 81 ? 3.443 -3.949 -11.898 1 92.62 81 VAL A C 1
ATOM 648 O O . VAL A 1 81 ? 3.039 -3.012 -11.211 1 92.62 81 VAL A O 1
ATOM 651 N N . ASP A 1 82 ? 4.102 -3.785 -13.102 1 89.12 82 ASP A N 1
ATOM 652 C CA . ASP A 1 82 ? 4.355 -2.52 -13.789 1 89.12 82 ASP A CA 1
ATOM 653 C C . ASP A 1 82 ? 5.504 -1.761 -13.133 1 89.12 82 ASP A C 1
ATOM 655 O O . ASP A 1 82 ? 5.766 -1.927 -11.938 1 89.12 82 ASP A O 1
ATOM 659 N N . ARG A 1 83 ? 6.246 -0.954 -13.938 1 80.25 83 ARG A N 1
ATOM 660 C CA . ARG A 1 83 ? 7.262 0.024 -13.562 1 80.25 83 ARG A CA 1
ATOM 661 C C . ARG A 1 83 ? 8.555 -0.666 -13.133 1 80.25 83 ARG A C 1
ATOM 663 O O . ARG A 1 83 ? 9.578 -0.008 -12.93 1 80.25 83 ARG A O 1
ATOM 670 N N . GLY A 1 84 ? 8.508 -1.975 -12.93 1 77.31 84 GLY A N 1
ATOM 671 C CA . GLY A 1 84 ? 9.719 -2.723 -12.633 1 77.31 84 GLY A CA 1
ATOM 672 C C . GLY A 1 84 ? 10.188 -3.592 -13.789 1 77.31 84 GLY A C 1
ATOM 673 O O . GLY A 1 84 ? 9.531 -3.646 -14.828 1 77.31 84 GLY A O 1
ATOM 674 N N . TYR A 1 85 ? 11.328 -4.273 -13.555 1 81.75 85 TYR A N 1
ATOM 675 C CA . TYR A 1 85 ? 11.945 -5.047 -14.625 1 81.75 85 TYR A CA 1
ATOM 676 C C . TYR A 1 85 ? 11.492 -6.5 -14.586 1 81.75 85 TYR A C 1
ATOM 678 O O . TYR A 1 85 ? 11.57 -7.207 -15.594 1 81.75 85 TYR A O 1
ATOM 686 N N . TYR A 1 86 ? 11.016 -6.895 -13.5 1 93.5 86 TYR A N 1
ATOM 687 C CA . TYR A 1 86 ? 10.672 -8.305 -13.328 1 93.5 86 TYR A CA 1
ATOM 688 C C . TYR A 1 86 ? 9.234 -8.461 -12.859 1 93.5 86 TYR A C 1
ATOM 690 O O . TYR A 1 86 ? 8.961 -9.188 -11.898 1 93.5 86 TYR A O 1
ATOM 698 N N . SER A 1 87 ? 8.359 -7.734 -13.547 1 96.25 87 SER A N 1
ATOM 699 C CA . SER A 1 87 ? 6.953 -7.773 -13.148 1 96.25 87 SER A CA 1
ATOM 700 C C . SER A 1 87 ? 6.375 -9.172 -13.289 1 96.25 87 SER A C 1
ATOM 702 O O . SER A 1 87 ? 5.684 -9.664 -12.391 1 96.25 87 SER A O 1
ATOM 704 N N . LEU A 1 88 ? 6.691 -9.812 -14.438 1 97.75 88 LEU A N 1
ATOM 705 C CA . LEU A 1 88 ? 6.152 -11.141 -14.68 1 97.75 88 LEU A CA 1
ATOM 706 C C . LEU A 1 88 ? 6.699 -12.141 -13.664 1 97.75 88 LEU A C 1
ATOM 708 O O . LEU A 1 88 ? 5.945 -12.945 -13.109 1 97.75 88 LEU A O 1
ATOM 712 N N . GLU A 1 89 ? 7.945 -12.133 -13.383 1 97.81 89 GLU A N 1
ATOM 713 C CA . GLU A 1 89 ? 8.57 -13.016 -12.406 1 97.81 89 GLU A CA 1
ATOM 714 C C . GLU A 1 89 ? 8.023 -12.766 -11.008 1 97.81 89 GLU A C 1
ATOM 716 O O . GLU A 1 89 ? 7.773 -13.703 -10.25 1 97.81 89 GLU A O 1
ATOM 721 N N . THR A 1 90 ? 7.855 -11.5 -10.688 1 97.25 90 THR A N 1
ATOM 722 C CA . THR A 1 90 ? 7.324 -11.125 -9.383 1 97.25 90 THR A CA 1
ATOM 723 C C . THR A 1 90 ? 5.922 -11.688 -9.188 1 97.25 90 THR A C 1
ATOM 725 O O . THR A 1 90 ? 5.641 -12.336 -8.172 1 97.25 90 THR A O 1
ATOM 728 N N . PHE A 1 91 ? 5.105 -11.453 -10.227 1 98.31 91 PHE A N 1
ATOM 729 C CA . PHE A 1 91 ? 3.73 -11.922 -10.125 1 98.31 91 PHE A CA 1
ATOM 730 C C . PHE A 1 91 ? 3.676 -13.438 -10.102 1 98.31 91 PHE A C 1
ATOM 732 O O . PHE A 1 91 ? 2.916 -14.031 -9.336 1 98.31 91 PHE A O 1
ATOM 739 N N . THR A 1 92 ? 4.469 -14.094 -10.938 1 98.56 92 THR A N 1
ATOM 740 C CA . THR A 1 92 ? 4.555 -15.547 -10.961 1 98.56 92 THR A CA 1
ATOM 741 C C . THR A 1 92 ? 4.992 -16.078 -9.594 1 98.56 92 THR A C 1
ATOM 743 O O . THR A 1 92 ? 4.449 -17.078 -9.117 1 98.56 92 THR A O 1
ATOM 746 N N . ARG A 1 93 ? 5.934 -15.453 -8.984 1 98.19 93 ARG A N 1
ATOM 747 C CA . ARG A 1 93 ? 6.402 -15.836 -7.66 1 98.19 93 ARG A CA 1
ATOM 748 C C . ARG A 1 93 ? 5.262 -15.812 -6.648 1 98.19 93 ARG A C 1
ATOM 750 O O . ARG A 1 93 ? 5.074 -16.766 -5.891 1 98.19 93 ARG A O 1
ATOM 757 N N . LEU A 1 94 ? 4.527 -14.773 -6.664 1 98.38 94 LEU A N 1
ATOM 758 C CA . LEU A 1 94 ? 3.389 -14.641 -5.758 1 98.38 94 LEU A CA 1
ATOM 759 C C . LEU A 1 94 ? 2.35 -15.727 -6.027 1 98.38 94 LEU A C 1
ATOM 761 O O . LEU A 1 94 ? 1.815 -16.328 -5.094 1 98.38 94 LEU A O 1
ATOM 765 N N . LEU A 1 95 ? 2.096 -15.969 -7.32 1 98.75 95 LEU A N 1
ATOM 766 C CA . LEU A 1 95 ? 1.088 -16.953 -7.684 1 98.75 95 LEU A CA 1
ATOM 767 C C . LEU A 1 95 ? 1.52 -18.359 -7.254 1 98.75 95 LEU A C 1
ATOM 769 O O . LEU A 1 95 ? 0.696 -19.156 -6.793 1 98.75 95 LEU A O 1
ATOM 773 N N . THR A 1 96 ? 2.768 -18.656 -7.449 1 98.75 96 THR A N 1
ATOM 774 C CA . THR A 1 96 ? 3.238 -19.984 -7.051 1 98.75 96 THR A CA 1
ATOM 775 C C . THR A 1 96 ? 3.094 -20.172 -5.543 1 98.75 96 THR A C 1
ATOM 777 O O . THR A 1 96 ? 2.717 -21.25 -5.082 1 98.75 96 THR A O 1
ATOM 780 N N . LEU A 1 97 ? 3.369 -19.203 -4.793 1 98.44 97 LEU A N 1
ATOM 781 C CA . LEU A 1 97 ? 3.238 -19.281 -3.34 1 98.44 97 LEU A CA 1
ATOM 782 C C . LEU A 1 97 ? 1.771 -19.359 -2.932 1 98.44 97 LEU A C 1
ATOM 784 O O . LEU A 1 97 ? 1.421 -20.078 -1.999 1 98.44 97 LEU A O 1
ATOM 788 N N . LYS A 1 98 ? 0.938 -18.609 -3.637 1 98.62 98 LYS A N 1
ATOM 789 C CA . LYS A 1 98 ? -0.5 -18.688 -3.404 1 98.62 98 LYS A CA 1
ATOM 790 C C . LYS A 1 98 ? -1.019 -20.094 -3.678 1 98.62 98 LYS A C 1
ATOM 792 O O . LYS A 1 98 ? -1.852 -20.609 -2.932 1 98.62 98 LYS A O 1
ATOM 797 N N . ALA A 1 99 ? -0.549 -20.641 -4.727 1 98.56 99 ALA A N 1
ATOM 798 C CA . ALA A 1 99 ? -0.958 -22 -5.074 1 98.56 99 ALA A CA 1
ATOM 799 C C . ALA A 1 99 ? -0.453 -23.016 -4.043 1 98.56 99 ALA A C 1
ATOM 801 O O . ALA A 1 99 ? -1.171 -23.938 -3.674 1 98.56 99 ALA A O 1
ATOM 802 N N . LYS A 1 100 ? 0.705 -22.844 -3.58 1 98.19 100 LYS A N 1
ATOM 803 C CA . LYS A 1 100 ? 1.321 -23.781 -2.646 1 98.19 100 LYS A CA 1
ATOM 804 C C . LYS A 1 100 ? 0.722 -23.641 -1.251 1 98.19 100 LYS A C 1
ATOM 806 O O . LYS A 1 100 ? 0.492 -24.641 -0.566 1 98.19 100 LYS A O 1
ATOM 811 N N . TRP A 1 101 ? 0.558 -22.453 -0.801 1 97.75 101 TRP A N 1
ATOM 812 C CA . TRP A 1 101 ? 0.016 -22.156 0.519 1 97.75 101 TRP A CA 1
ATOM 813 C C . TRP A 1 101 ? -1.15 -21.188 0.418 1 97.75 101 TRP A C 1
ATOM 815 O O . TRP A 1 101 ? -1.04 -20.031 0.841 1 97.75 101 TRP A O 1
ATOM 825 N N . PRO A 1 102 ? -2.299 -21.594 -0.035 1 97.12 102 PRO A N 1
ATOM 826 C CA . PRO A 1 102 ? -3.424 -20.703 -0.337 1 97.12 102 PRO A CA 1
ATOM 827 C C . PRO A 1 102 ? -3.877 -19.891 0.875 1 97.12 102 PRO A C 1
ATOM 829 O O . PRO A 1 102 ? -4.348 -18.766 0.725 1 97.12 102 PRO A O 1
ATOM 832 N N . ASP A 1 103 ? -3.662 -20.375 2.051 1 96.19 103 ASP A N 1
ATOM 833 C CA . ASP A 1 103 ? -4.152 -19.703 3.248 1 96.19 103 ASP A CA 1
ATOM 834 C C . ASP A 1 103 ? -3.102 -18.75 3.803 1 96.19 103 ASP A C 1
ATOM 836 O O . ASP A 1 103 ? -3.369 -18 4.754 1 96.19 103 ASP A O 1
ATOM 840 N N . LYS A 1 104 ? -1.928 -18.766 3.24 1 98.06 104 LYS A N 1
ATOM 841 C CA . LYS A 1 104 ? -0.838 -17.969 3.801 1 98.06 104 LYS A CA 1
ATOM 842 C C . LYS A 1 104 ? -0.576 -16.719 2.959 1 98.06 104 LYS A C 1
ATOM 844 O O . LYS A 1 104 ? 0.092 -15.789 3.41 1 98.06 104 LYS A O 1
ATOM 849 N N . ILE A 1 105 ? -1.051 -16.688 1.759 1 98.31 105 ILE A N 1
ATOM 850 C CA . ILE A 1 105 ? -0.828 -15.578 0.84 1 98.31 105 ILE A CA 1
ATOM 851 C C . ILE A 1 105 ? -2.164 -14.93 0.48 1 98.31 105 ILE A C 1
ATOM 853 O O . ILE A 1 105 ? -3.025 -15.57 -0.127 1 98.31 105 ILE A O 1
ATOM 857 N N . THR A 1 106 ? -2.354 -13.719 0.9 1 98.44 106 THR A N 1
ATOM 858 C CA . THR A 1 106 ? -3.523 -12.93 0.526 1 98.44 106 THR A CA 1
ATOM 859 C C . THR A 1 106 ? -3.139 -11.828 -0.452 1 98.44 106 THR A C 1
ATOM 861 O O . THR A 1 106 ? -2.25 -11.023 -0.168 1 98.44 106 THR A O 1
ATOM 864 N N . LEU A 1 107 ? -3.768 -11.82 -1.571 1 98.19 107 LEU A N 1
ATOM 865 C CA . LEU A 1 107 ? -3.467 -10.875 -2.639 1 98.19 107 LEU A CA 1
ATOM 866 C C . LEU A 1 107 ? -4.645 -9.938 -2.883 1 98.19 107 LEU A C 1
ATOM 868 O O . LEU A 1 107 ? -5.688 -10.367 -3.389 1 98.19 107 LEU A O 1
ATOM 872 N N . LEU A 1 108 ? -4.457 -8.688 -2.529 1 96.31 108 LEU A N 1
ATOM 873 C CA . LEU A 1 108 ? -5.473 -7.68 -2.824 1 96.31 108 LEU A CA 1
ATOM 874 C C . LEU A 1 108 ? -5.242 -7.059 -4.195 1 96.31 108 LEU A C 1
ATOM 876 O O . LEU A 1 108 ? -4.117 -7.047 -4.695 1 96.31 108 LEU A O 1
ATOM 880 N N . ARG A 1 109 ? -6.285 -6.574 -4.773 1 94 109 ARG A N 1
ATOM 881 C CA . ARG A 1 109 ? -6.176 -5.941 -6.082 1 94 109 ARG A CA 1
ATOM 882 C C . ARG A 1 109 ? -5.762 -4.477 -5.953 1 94 109 ARG A C 1
ATOM 884 O O . ARG A 1 109 ? -6.281 -3.754 -5.102 1 94 109 ARG A O 1
ATOM 891 N N . GLY A 1 110 ? -4.801 -4.055 -6.617 1 91.62 110 GLY A N 1
ATOM 892 C CA . GLY A 1 110 ? -4.449 -2.656 -6.812 1 91.62 110 GLY A CA 1
ATOM 893 C C . GLY A 1 110 ? -4.852 -2.123 -8.172 1 91.62 110 GLY A C 1
ATOM 894 O O . GLY A 1 110 ? -5.367 -2.867 -9.008 1 91.62 110 GLY A O 1
ATOM 895 N N . ASN A 1 111 ? -4.68 -0.88 -8.375 1 87.88 111 ASN A N 1
ATOM 896 C CA . ASN A 1 111 ? -5.109 -0.292 -9.641 1 87.88 111 ASN A CA 1
ATOM 897 C C . ASN A 1 111 ? -4.273 -0.804 -10.805 1 87.88 111 ASN A C 1
ATOM 899 O O . ASN A 1 111 ? -4.75 -0.842 -11.945 1 87.88 111 ASN A O 1
ATOM 903 N N . HIS A 1 112 ? -3.086 -1.192 -10.641 1 89.75 112 HIS A N 1
ATOM 904 C CA . HIS A 1 112 ? -2.223 -1.668 -11.711 1 89.75 112 HIS A CA 1
ATOM 905 C C . HIS A 1 112 ? -2.611 -3.076 -12.148 1 89.75 112 HIS A C 1
ATOM 907 O O . HIS A 1 112 ? -2.205 -3.533 -13.219 1 89.75 112 HIS A O 1
ATOM 913 N N . GLU A 1 113 ? -3.299 -3.814 -11.352 1 92.62 113 GLU A N 1
ATOM 914 C CA . GLU A 1 113 ? -3.791 -5.133 -11.734 1 92.62 113 GLU A CA 1
ATOM 915 C C . GLU A 1 113 ? -5.066 -5.031 -12.562 1 92.62 113 GLU A C 1
ATOM 917 O O . GLU A 1 113 ? -6.113 -5.551 -12.172 1 92.62 113 GLU A O 1
ATOM 922 N N . SER A 1 114 ? -4.891 -4.371 -13.734 1 90.94 114 SER A N 1
ATOM 923 C CA . SER A 1 114 ? -5.977 -4.148 -14.68 1 90.94 114 SER A CA 1
ATOM 924 C C . SER A 1 114 ? -5.461 -4.152 -16.125 1 90.94 114 SER A C 1
ATOM 926 O O . SER A 1 114 ? -4.273 -3.932 -16.359 1 90.94 114 SER A O 1
ATOM 928 N N . ARG A 1 115 ? -6.336 -4.461 -17.109 1 91.56 115 ARG A N 1
ATOM 929 C CA . ARG A 1 115 ? -5.969 -4.59 -18.516 1 91.56 115 ARG A CA 1
ATOM 930 C C . ARG A 1 115 ? -5.48 -3.262 -19.078 1 91.56 115 ARG A C 1
ATOM 932 O O . ARG A 1 115 ? -4.391 -3.186 -19.656 1 91.56 115 ARG A O 1
ATOM 939 N N . GLN A 1 116 ? -6.199 -2.225 -18.797 1 88.38 116 GLN A N 1
ATOM 940 C CA . GLN A 1 116 ? -5.871 -0.926 -19.391 1 88.38 116 GLN A CA 1
ATOM 941 C C . GLN A 1 116 ? -4.547 -0.401 -18.844 1 88.38 116 GLN A C 1
ATOM 943 O O . GLN A 1 116 ? -3.68 0.022 -19.609 1 88.38 116 GLN A O 1
ATOM 948 N N . ILE A 1 117 ? -4.406 -0.498 -17.641 1 89.38 117 ILE A N 1
ATOM 949 C CA . ILE A 1 117 ? -3.234 0.091 -17 1 89.38 117 ILE A CA 1
ATOM 950 C C . ILE A 1 117 ? -1.987 -0.71 -17.359 1 89.38 117 ILE A C 1
ATOM 952 O O . ILE A 1 117 ? -0.934 -0.136 -17.641 1 89.38 117 ILE A O 1
ATOM 956 N N . THR A 1 118 ? -2.062 -2.006 -17.391 1 93.12 118 THR A N 1
ATOM 957 C CA . THR A 1 118 ? -0.899 -2.84 -17.656 1 93.12 118 THR A CA 1
ATOM 958 C C . THR A 1 118 ? -0.455 -2.689 -19.109 1 93.12 118 THR A C 1
ATOM 960 O O . THR A 1 118 ? 0.683 -3.021 -19.453 1 93.12 118 THR A O 1
ATOM 963 N N . GLN A 1 119 ? -1.302 -2.256 -19.984 1 93.06 119 GLN A N 1
ATOM 964 C CA . GLN A 1 119 ? -0.929 -1.981 -21.359 1 93.06 119 GLN A CA 1
ATOM 965 C C . GLN A 1 119 ? -0.128 -0.687 -21.469 1 93.06 119 GLN A C 1
ATOM 967 O O . GLN A 1 119 ? 0.739 -0.557 -22.344 1 93.06 119 GLN A O 1
ATOM 972 N N . VAL A 1 120 ? -0.354 0.194 -20.531 1 90.44 120 VAL A N 1
ATOM 973 C CA . VAL A 1 120 ? 0.254 1.52 -20.578 1 90.44 120 VAL A CA 1
ATOM 974 C C . VAL A 1 120 ? 1.582 1.509 -19.828 1 90.44 120 VAL A C 1
ATOM 976 O O . VAL A 1 120 ? 2.539 2.172 -20.234 1 90.44 120 VAL A O 1
ATOM 979 N N . TYR A 1 121 ? 1.671 0.722 -18.797 1 89.5 121 TYR A N 1
ATOM 980 C CA . TYR A 1 121 ? 2.795 0.892 -17.891 1 89.5 121 TYR A CA 1
ATOM 981 C C . TYR A 1 121 ? 3.754 -0.289 -17.984 1 89.5 121 TYR A C 1
ATOM 983 O O . TYR A 1 121 ? 4.66 -0.428 -17.156 1 89.5 121 TYR A O 1
ATOM 991 N N . GLY A 1 122 ? 3.564 -1.215 -18.969 1 92.12 122 GLY A N 1
ATOM 992 C CA . GLY A 1 122 ? 4.703 -2.02 -19.391 1 92.12 122 GLY A CA 1
ATOM 993 C C . GLY A 1 122 ? 4.5 -3.504 -19.141 1 92.12 122 GLY A C 1
ATOM 994 O O . GLY A 1 122 ? 5.211 -4.332 -19.719 1 92.12 122 GLY A O 1
ATOM 995 N N . PHE A 1 123 ? 3.559 -3.92 -18.328 1 96.06 123 PHE A N 1
ATOM 996 C CA . PHE A 1 123 ? 3.398 -5.34 -18.047 1 96.06 123 PHE A CA 1
ATOM 997 C C . PHE A 1 123 ? 3.014 -6.105 -19.312 1 96.06 123 PHE A C 1
ATOM 999 O O . PHE A 1 123 ? 3.518 -7.203 -19.547 1 96.06 123 PHE A O 1
ATOM 1006 N N . TYR A 1 124 ? 2.072 -5.559 -20.031 1 96.62 124 TYR A N 1
ATOM 1007 C CA . TYR A 1 124 ? 1.675 -6.156 -21.297 1 96.62 124 TYR A CA 1
ATOM 1008 C C . TYR A 1 124 ? 2.883 -6.367 -22.203 1 96.62 124 TYR A C 1
ATOM 1010 O O . TYR A 1 124 ? 3.086 -7.461 -22.734 1 96.62 124 TYR A O 1
ATOM 1018 N N . ASP A 1 125 ? 3.664 -5.348 -22.375 1 96.81 125 ASP A N 1
ATOM 1019 C CA . ASP A 1 125 ? 4.832 -5.398 -23.25 1 96.81 125 ASP A CA 1
ATOM 1020 C C . ASP A 1 125 ? 5.844 -6.434 -22.75 1 96.81 125 ASP A C 1
ATOM 1022 O O . ASP A 1 125 ? 6.477 -7.121 -23.562 1 96.81 125 ASP A O 1
ATOM 1026 N N . GLU A 1 126 ? 6 -6.449 -21.453 1 96.62 126 GLU A N 1
ATOM 1027 C CA . GLU A 1 126 ? 6.914 -7.43 -20.875 1 96.62 126 GLU A CA 1
ATOM 1028 C C . GLU A 1 126 ? 6.488 -8.852 -21.203 1 96.62 126 GLU A C 1
ATOM 1030 O O . GLU A 1 126 ? 7.316 -9.672 -21.609 1 96.62 126 GLU A O 1
ATOM 1035 N N . CYS A 1 127 ? 5.23 -9.188 -21.062 1 97.25 127 CYS A N 1
ATOM 1036 C CA . CYS A 1 127 ? 4.707 -10.508 -21.391 1 97.25 127 CYS A CA 1
ATOM 1037 C C . CYS A 1 127 ? 4.895 -10.812 -22.875 1 97.25 127 CYS A C 1
ATOM 1039 O O . CYS A 1 127 ? 5.309 -11.914 -23.234 1 97.25 127 CYS A O 1
ATOM 1041 N N . GLN A 1 128 ? 4.57 -9.82 -23.672 1 97 128 GLN A N 1
ATOM 1042 C CA . GLN A 1 128 ? 4.738 -9.977 -25.109 1 97 128 GLN A CA 1
ATOM 1043 C C . GLN A 1 128 ? 6.188 -10.289 -25.469 1 97 128 GLN A C 1
ATOM 1045 O O . GLN A 1 128 ? 6.453 -11.156 -26.297 1 97 128 GLN A O 1
ATOM 1050 N N . THR A 1 129 ? 7.09 -9.562 -24.906 1 97.06 129 THR A N 1
ATOM 1051 C CA . THR A 1 129 ? 8.508 -9.727 -25.203 1 97.06 129 THR A CA 1
ATOM 1052 C C . THR A 1 129 ? 8.992 -11.109 -24.766 1 97.06 129 THR A C 1
ATOM 1054 O O . THR A 1 129 ? 9.742 -11.766 -25.484 1 97.06 129 THR A O 1
ATOM 1057 N N . LYS A 1 130 ? 8.547 -11.578 -23.672 1 96.88 130 LYS A N 1
ATOM 1058 C CA . LYS A 1 130 ? 9.062 -12.812 -23.078 1 96.88 130 LYS A CA 1
ATOM 1059 C C . LYS A 1 130 ? 8.43 -14.039 -23.734 1 96.88 130 LYS A C 1
ATOM 1061 O O . LYS A 1 130 ? 9.102 -15.055 -23.938 1 96.88 130 LYS A O 1
ATOM 1066 N N . TYR A 1 131 ? 7.227 -13.93 -24.109 1 97.94 131 TYR A N 1
ATOM 1067 C CA . TYR A 1 131 ? 6.539 -15.102 -24.625 1 97.94 131 TYR A CA 1
ATOM 1068 C C . TYR A 1 131 ? 6.273 -14.961 -26.109 1 97.94 131 TYR A C 1
ATOM 1070 O O . TYR A 1 131 ? 5.906 -15.938 -26.781 1 97.94 131 TYR A O 1
ATOM 1078 N N . GLY A 1 132 ? 6.383 -13.781 -26.703 1 97.69 132 GLY A N 1
ATOM 1079 C CA . GLY A 1 132 ? 6.172 -13.555 -28.125 1 97.69 132 GLY A CA 1
ATOM 1080 C C . GLY A 1 132 ? 4.707 -13.406 -28.5 1 97.69 132 GLY A C 1
ATOM 1081 O O . GLY A 1 132 ? 4.355 -13.406 -29.672 1 97.69 132 GLY A O 1
ATOM 1082 N N . ASN A 1 133 ? 3.861 -13.453 -27.5 1 97.75 133 ASN A N 1
ATOM 1083 C CA . ASN A 1 133 ? 2.426 -13.289 -27.688 1 97.75 133 ASN A CA 1
ATOM 1084 C C . ASN A 1 133 ? 1.751 -12.727 -26.438 1 97.75 133 ASN A C 1
ATOM 1086 O O . ASN A 1 133 ? 2.404 -12.523 -25.422 1 97.75 133 ASN A O 1
ATOM 1090 N N . ALA A 1 134 ? 0.42 -12.508 -26.484 1 97.44 134 ALA A N 1
ATOM 1091 C CA . ALA A 1 134 ? -0.295 -11.836 -25.406 1 97.44 134 ALA A CA 1
ATOM 1092 C C . ALA A 1 134 ? -0.947 -12.844 -24.469 1 97.44 134 ALA A C 1
ATOM 1094 O O . ALA A 1 134 ? -1.666 -12.461 -23.531 1 97.44 134 ALA A O 1
ATOM 1095 N N . ASN A 1 135 ? -0.819 -14.078 -24.656 1 98.38 135 ASN A N 1
ATOM 1096 C CA . ASN A 1 135 ? -1.527 -15.086 -23.875 1 98.38 135 ASN A CA 1
ATOM 1097 C C . ASN A 1 135 ? -1.197 -14.984 -22.391 1 98.38 135 ASN A C 1
ATOM 1099 O O . ASN A 1 135 ? -2.096 -15.016 -21.547 1 98.38 135 ASN A O 1
ATOM 1103 N N . ALA A 1 136 ? 0.073 -14.922 -22.125 1 98.06 136 ALA A N 1
ATOM 1104 C CA . ALA A 1 136 ? 0.49 -14.82 -20.719 1 98.06 136 ALA A CA 1
ATOM 1105 C C . ALA A 1 136 ? -0.192 -13.641 -20.031 1 98.06 136 ALA A C 1
ATOM 1107 O O . ALA A 1 136 ? -0.677 -13.773 -18.906 1 98.06 136 ALA A O 1
ATOM 1108 N N . TRP A 1 137 ? -0.161 -12.516 -20.734 1 98.19 137 TRP A N 1
ATOM 1109 C CA . TRP A 1 137 ? -0.826 -11.328 -20.219 1 98.19 137 TRP A CA 1
ATOM 1110 C C . TRP A 1 137 ? -2.307 -11.594 -19.969 1 98.19 137 TRP A C 1
ATOM 1112 O O . TRP A 1 137 ? -2.848 -11.203 -18.938 1 98.19 137 TRP A O 1
ATOM 1122 N N . ARG A 1 138 ? -2.953 -12.281 -20.859 1 98.19 138 ARG A N 1
ATOM 1123 C CA . ARG A 1 138 ? -4.371 -12.602 -20.719 1 98.19 138 ARG A CA 1
ATOM 1124 C C . ARG A 1 138 ? -4.617 -13.516 -19.531 1 98.19 138 ARG A C 1
ATOM 1126 O O . ARG A 1 138 ? -5.582 -13.336 -18.781 1 98.19 138 ARG A O 1
ATOM 1133 N N . TYR A 1 139 ? -3.793 -14.523 -19.406 1 98.44 139 TYR A N 1
ATOM 1134 C CA . TYR A 1 139 ? -3.934 -15.43 -18.266 1 98.44 139 TYR A CA 1
ATOM 1135 C C . TYR A 1 139 ? -3.826 -14.672 -16.953 1 98.44 139 TYR A C 1
ATOM 1137 O O . TYR A 1 139 ? -4.621 -14.883 -16.031 1 98.44 139 TYR A O 1
ATOM 1145 N N . CYS A 1 140 ? -2.844 -13.789 -16.859 1 98.06 140 CYS A N 1
ATOM 1146 C CA . CYS A 1 140 ? -2.627 -13.008 -15.656 1 98.06 140 CYS A CA 1
ATOM 1147 C C . CYS A 1 140 ? -3.805 -12.07 -15.391 1 98.06 140 CYS A C 1
ATOM 1149 O O . CYS A 1 140 ? -4.215 -11.891 -14.25 1 98.06 140 CYS A O 1
ATOM 1151 N N . CYS A 1 141 ? -4.352 -11.508 -16.438 1 97.19 141 CYS A N 1
ATOM 1152 C CA . CYS A 1 141 ? -5.488 -10.609 -16.297 1 97.19 141 CYS A CA 1
ATOM 1153 C C . CYS A 1 141 ? -6.695 -11.344 -15.719 1 97.19 141 CYS A C 1
ATOM 1155 O O . CYS A 1 141 ? -7.477 -10.766 -14.961 1 97.19 141 CYS A O 1
ATOM 1157 N N . LYS A 1 142 ? -6.812 -12.57 -16.078 1 97.06 142 LYS A N 1
ATOM 1158 C CA . LYS A 1 142 ? -7.891 -13.359 -15.484 1 97.06 142 LYS A CA 1
ATOM 1159 C C . LYS A 1 142 ? -7.73 -13.461 -13.977 1 97.06 142 LYS A C 1
ATOM 1161 O O . LYS A 1 142 ? -8.719 -13.422 -13.234 1 97.06 142 LYS A O 1
ATOM 1166 N N . VAL A 1 143 ? -6.547 -13.617 -13.578 1 98.06 143 VAL A N 1
ATOM 1167 C CA . VAL A 1 143 ? -6.273 -13.664 -12.148 1 98.06 143 VAL A CA 1
ATOM 1168 C C . VAL A 1 143 ? -6.566 -12.297 -11.523 1 98.06 143 VAL A C 1
ATOM 1170 O O . VAL A 1 143 ? -7.184 -12.219 -10.461 1 98.06 143 VAL A O 1
ATOM 1173 N N . PHE A 1 144 ? -6.098 -11.195 -12.211 1 96.75 144 PHE A N 1
ATOM 1174 C CA . PHE A 1 144 ? -6.355 -9.844 -11.727 1 96.75 144 PHE A CA 1
ATOM 1175 C C . PHE A 1 144 ? -7.832 -9.656 -11.406 1 96.75 144 PHE A C 1
ATOM 1177 O O . PHE A 1 144 ? -8.18 -9.102 -10.359 1 96.75 144 PHE A O 1
ATOM 1184 N N . ASP A 1 145 ? -8.641 -10.211 -12.219 1 94.62 145 ASP A N 1
ATOM 1185 C CA . ASP A 1 145 ? -10.078 -10.016 -12.133 1 94.62 145 ASP A CA 1
ATOM 1186 C C . ASP A 1 145 ? -10.648 -10.633 -10.859 1 94.62 145 ASP A C 1
ATOM 1188 O O . ASP A 1 145 ? -11.75 -10.281 -10.422 1 94.62 145 ASP A O 1
ATOM 1192 N N . LEU A 1 146 ? -9.914 -11.484 -10.273 1 96.12 146 LEU A N 1
ATOM 1193 C CA . LEU A 1 146 ? -10.477 -12.258 -9.172 1 96.12 146 LEU A CA 1
ATOM 1194 C C . LEU A 1 146 ? -9.812 -11.898 -7.852 1 96.12 146 LEU A C 1
ATOM 1196 O O . LEU A 1 146 ? -10.195 -12.414 -6.797 1 96.12 146 LEU A O 1
ATOM 1200 N N . LEU A 1 147 ? -8.852 -11 -7.879 1 96.44 147 LEU A N 1
ATOM 1201 C CA . LEU A 1 147 ? -8.156 -10.594 -6.664 1 96.44 147 LEU A CA 1
ATOM 1202 C C . LEU A 1 147 ? -9.133 -10.008 -5.648 1 96.44 147 LEU A C 1
ATOM 1204 O O . LEU A 1 147 ? -10.133 -9.398 -6.027 1 96.44 147 LEU A O 1
ATOM 1208 N N . THR A 1 148 ? -8.828 -10.18 -4.406 1 94.81 148 THR A N 1
ATOM 1209 C CA . THR A 1 148 ? -9.734 -9.75 -3.35 1 94.81 148 THR A CA 1
ATOM 1210 C C . THR A 1 148 ? -9.594 -8.258 -3.082 1 94.81 148 THR A C 1
ATOM 1212 O O . THR A 1 148 ? -8.703 -7.605 -3.633 1 94.81 148 THR A O 1
ATOM 1215 N N . ILE A 1 149 ? -10.508 -7.75 -2.26 1 92.5 149 ILE A N 1
ATOM 1216 C CA . ILE A 1 149 ? -10.641 -6.305 -2.119 1 92.5 149 ILE A CA 1
ATOM 1217 C C . ILE A 1 149 ? -9.992 -5.855 -0.813 1 92.5 149 ILE A C 1
ATOM 1219 O O . ILE A 1 149 ? -9.289 -4.84 -0.778 1 92.5 149 ILE A O 1
ATOM 1223 N N . ALA A 1 150 ? -10.227 -6.551 0.253 1 94.69 150 ALA A N 1
ATOM 1224 C CA . ALA A 1 150 ? -9.703 -6.203 1.571 1 94.69 150 ALA A CA 1
ATOM 1225 C C . ALA A 1 150 ? -9.336 -7.453 2.367 1 94.69 150 ALA A C 1
ATOM 1227 O O . ALA A 1 150 ? -9.625 -8.57 1.937 1 94.69 150 ALA A O 1
ATOM 1228 N N . ALA A 1 151 ? -8.641 -7.254 3.482 1 97.25 151 ALA A N 1
ATOM 1229 C CA . ALA A 1 151 ? -8.328 -8.32 4.434 1 97.25 151 ALA A CA 1
ATOM 1230 C C . ALA A 1 151 ? -8.523 -7.844 5.871 1 97.25 151 ALA A C 1
ATOM 1232 O O . ALA A 1 151 ? -8.422 -6.648 6.156 1 97.25 151 ALA A O 1
ATOM 1233 N N . ILE A 1 152 ? -8.875 -8.711 6.73 1 97.31 152 ILE A N 1
ATOM 1234 C CA . ILE A 1 152 ?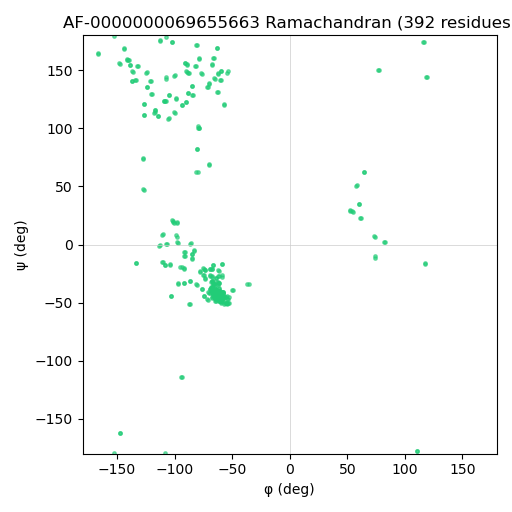 -9.016 -8.398 8.148 1 97.31 152 ILE A CA 1
ATOM 1235 C C . ILE A 1 152 ? -8.188 -9.375 8.977 1 97.31 152 ILE A C 1
ATOM 1237 O O . ILE A 1 152 ? -8.398 -10.594 8.914 1 97.31 152 ILE A O 1
ATOM 1241 N N . ILE A 1 153 ? -7.227 -8.797 9.773 1 98.31 153 ILE A N 1
ATOM 1242 C CA . ILE A 1 153 ? -6.367 -9.633 10.609 1 98.31 153 ILE A CA 1
ATOM 1243 C C . ILE A 1 153 ? -6.969 -9.766 12 1 98.31 153 ILE A C 1
ATOM 1245 O O . ILE A 1 153 ? -7.152 -8.766 12.703 1 98.31 153 ILE A O 1
ATOM 1249 N N . ASP A 1 154 ? -7.277 -10.938 12.469 1 98.06 154 ASP A N 1
ATOM 1250 C CA . ASP A 1 154 ? -7.762 -11.266 13.805 1 98.06 154 ASP A CA 1
ATOM 1251 C C . ASP A 1 154 ? -8.969 -10.406 14.18 1 98.06 154 ASP A C 1
ATOM 1253 O O . ASP A 1 154 ? -9.094 -9.977 15.328 1 98.06 154 ASP A O 1
ATOM 1257 N N . ASP A 1 155 ? -9.734 -9.992 13.234 1 96.44 155 ASP A N 1
ATOM 1258 C CA . ASP A 1 155 ? -10.938 -9.18 13.398 1 96.44 155 ASP A CA 1
ATOM 1259 C C . ASP A 1 155 ? -10.609 -7.832 14.031 1 96.44 155 ASP A C 1
ATOM 1261 O O . ASP A 1 155 ? -11.461 -7.227 14.688 1 96.44 155 ASP A O 1
ATOM 1265 N N . GLN A 1 156 ? -9.344 -7.426 13.883 1 97.25 156 GLN A N 1
ATOM 1266 C CA . GLN A 1 156 ? -8.953 -6.203 14.578 1 97.25 156 GLN A CA 1
ATOM 1267 C C . GLN A 1 156 ? -8.164 -5.277 13.656 1 97.25 156 GLN A C 1
ATOM 1269 O O . GLN A 1 156 ? -7.988 -4.094 13.961 1 97.25 156 GLN A O 1
ATOM 1274 N N . VAL A 1 157 ? -7.668 -5.766 12.555 1 97.81 157 VAL A N 1
ATOM 1275 C CA . VAL A 1 157 ? -6.852 -4.961 11.656 1 97.81 157 VAL A CA 1
ATOM 1276 C C . VAL A 1 157 ? -7.43 -5.023 10.242 1 97.81 157 VAL A C 1
ATOM 1278 O O . VAL A 1 157 ? -7.387 -6.07 9.594 1 97.81 157 VAL A O 1
ATOM 1281 N N . LEU A 1 158 ? -7.965 -3.941 9.75 1 96.69 158 LEU A N 1
ATOM 1282 C CA . LEU A 1 158 ? -8.469 -3.842 8.391 1 96.69 158 LEU A CA 1
ATOM 1283 C C . LEU A 1 158 ? -7.371 -3.402 7.43 1 96.69 158 LEU A C 1
ATOM 1285 O O . LEU A 1 158 ? -6.645 -2.443 7.707 1 96.69 158 LEU A O 1
ATOM 1289 N N . CYS A 1 159 ? -7.18 -4.07 6.344 1 96.62 159 CYS A N 1
ATOM 1290 C CA . CYS A 1 159 ? -6.18 -3.746 5.332 1 96.62 159 CYS A CA 1
ATOM 1291 C C . CYS A 1 159 ? -6.832 -3.469 3.986 1 96.62 159 CYS A C 1
ATOM 1293 O O . CYS A 1 159 ? -7.609 -4.285 3.486 1 96.62 159 CYS A O 1
ATOM 1295 N N . VAL A 1 160 ? -6.488 -2.395 3.4 1 93.88 160 VAL A N 1
ATOM 1296 C CA . VAL A 1 160 ? -7.023 -2.035 2.092 1 93.88 160 VAL A CA 1
ATOM 1297 C C . VAL A 1 160 ? -5.914 -1.46 1.218 1 93.88 160 VAL A C 1
ATOM 1299 O O . VAL A 1 160 ? -4.91 -0.951 1.729 1 93.88 160 VAL A O 1
ATOM 1302 N N . HIS A 1 161 ? -6.023 -1.542 -0.121 1 90.81 161 HIS A N 1
ATOM 1303 C CA . HIS A 1 161 ? -5.023 -1.041 -1.061 1 90.81 161 HIS A CA 1
ATOM 1304 C C . HIS A 1 161 ? -4.898 0.476 -0.974 1 90.81 161 HIS A C 1
ATOM 1306 O O . HIS A 1 161 ? -3.789 1.011 -0.938 1 90.81 161 HIS A O 1
ATOM 1312 N N . GLY A 1 162 ? -6.012 1.09 -0.97 1 84.56 162 GLY A N 1
ATOM 1313 C CA . GLY A 1 162 ? -6.133 2.537 -0.927 1 84.56 162 GLY A CA 1
ATOM 1314 C C . GLY A 1 162 ? -7.359 3.01 -0.17 1 84.56 162 GLY A C 1
ATOM 1315 O O . GLY A 1 162 ? -7.895 2.285 0.672 1 84.56 162 GLY A O 1
ATOM 1316 N N . GLY A 1 163 ? -7.723 4.316 -0.416 1 77.5 163 GLY A N 1
ATOM 1317 C CA . GLY A 1 163 ? -8.945 4.805 0.204 1 77.5 163 GLY A CA 1
ATOM 1318 C C . GLY A 1 163 ? -10.188 4.074 -0.274 1 77.5 163 GLY A C 1
ATOM 1319 O O . GLY A 1 163 ? -10.094 3.098 -1.019 1 77.5 163 GLY A O 1
ATOM 1320 N N . LEU A 1 164 ? -11.25 4.332 0.426 1 78.56 164 LEU A N 1
ATOM 1321 C CA . LEU A 1 164 ? -12.508 3.682 0.086 1 78.56 164 LEU A CA 1
ATOM 1322 C C . LEU A 1 164 ? -13.398 4.617 -0.723 1 78.56 164 LEU A C 1
ATOM 1324 O O . LEU A 1 164 ? -13.367 5.836 -0.53 1 78.56 164 LEU A O 1
ATOM 1328 N N . SER A 1 165 ? -14.094 3.957 -1.598 1 75.56 165 SER A N 1
ATOM 1329 C CA . SER A 1 165 ? -15.039 4.719 -2.41 1 75.56 165 SER A CA 1
ATOM 1330 C C . SER A 1 165 ? -16.078 5.41 -1.542 1 75.56 165 SER A C 1
ATOM 1332 O O . SER A 1 165 ? -16.547 4.84 -0.555 1 75.56 165 SER A O 1
ATOM 1334 N N . PRO A 1 166 ? -16.422 6.625 -1.937 1 72.38 166 PRO A N 1
ATOM 1335 C CA . PRO A 1 166 ? -17.531 7.301 -1.241 1 72.38 166 PRO A CA 1
ATOM 1336 C C . PRO A 1 166 ? -18.828 6.52 -1.304 1 72.38 166 PRO A C 1
ATOM 1338 O O . PRO A 1 166 ? -19.75 6.793 -0.532 1 72.38 166 PRO A O 1
ATOM 1341 N N . LEU A 1 167 ? -18.906 5.602 -2.17 1 73.5 167 LEU A N 1
ATOM 1342 C CA . LEU A 1 167 ? -20.125 4.801 -2.312 1 73.5 167 LEU A CA 1
ATOM 1343 C C . LEU A 1 167 ? -20.125 3.641 -1.321 1 73.5 167 LEU A C 1
ATOM 1345 O O . LEU A 1 167 ? -21.141 2.961 -1.16 1 73.5 167 LEU A O 1
ATOM 1349 N N . ILE A 1 168 ? -19.047 3.395 -0.715 1 74.88 168 ILE A N 1
ATOM 1350 C CA . ILE A 1 168 ? -18.938 2.336 0.282 1 74.88 168 ILE A CA 1
ATOM 1351 C C . ILE A 1 168 ? -19.016 2.936 1.684 1 74.88 168 ILE A C 1
ATOM 1353 O O . ILE A 1 168 ? -18.094 3.637 2.115 1 74.88 168 ILE A O 1
ATOM 1357 N N . ARG A 1 169 ? -20.047 2.631 2.412 1 76.38 169 ARG A N 1
ATOM 1358 C CA . ARG A 1 169 ? -20.266 3.232 3.725 1 76.38 169 ARG A CA 1
ATOM 1359 C C . ARG A 1 169 ? -20.031 2.213 4.836 1 76.38 169 ARG A C 1
ATOM 1361 O O . ARG A 1 169 ? -19.859 2.584 6 1 76.38 169 ARG A O 1
ATOM 1368 N N . THR A 1 170 ? -20.047 0.942 4.398 1 81.81 170 THR A N 1
ATOM 1369 C CA . THR A 1 170 ? -19.859 -0.107 5.395 1 81.81 170 THR A CA 1
ATOM 1370 C C . THR A 1 170 ? -18.984 -1.225 4.844 1 81.81 170 THR A C 1
ATOM 1372 O O . THR A 1 170 ? -18.891 -1.418 3.629 1 81.81 170 THR A O 1
ATOM 1375 N N . LEU A 1 171 ? -18.422 -1.947 5.789 1 83.31 171 LEU A N 1
ATOM 1376 C CA . LEU A 1 171 ? -17.641 -3.111 5.398 1 83.31 171 LEU A CA 1
ATOM 1377 C C . LEU A 1 171 ? -18.516 -4.145 4.691 1 83.31 171 LEU A C 1
ATOM 1379 O O . LEU A 1 171 ? -18.031 -4.859 3.809 1 83.31 171 LEU A O 1
ATOM 1383 N N . ASP A 1 172 ? -19.734 -4.23 5.055 1 87.38 172 ASP A N 1
ATOM 1384 C CA . ASP A 1 172 ? -20.656 -5.18 4.438 1 87.38 172 ASP A CA 1
ATOM 1385 C C . ASP A 1 172 ? -20.812 -4.906 2.945 1 87.38 172 ASP A C 1
ATOM 1387 O O . ASP A 1 172 ? -21 -5.832 2.154 1 87.38 172 ASP A O 1
ATOM 1391 N N . GLN A 1 173 ? -20.734 -3.709 2.588 1 85.94 173 GLN A N 1
ATOM 1392 C CA . GLN A 1 173 ? -20.859 -3.352 1.18 1 85.94 173 GLN A CA 1
ATOM 1393 C C . GLN A 1 173 ? -19.672 -3.854 0.379 1 85.94 173 GLN A C 1
ATOM 1395 O O . GLN A 1 173 ? -19.797 -4.164 -0.808 1 85.94 173 GLN A O 1
ATOM 1400 N N . ILE A 1 174 ? -18.531 -3.887 1.042 1 85.44 174 ILE A N 1
ATOM 1401 C CA . ILE A 1 174 ? -17.344 -4.422 0.379 1 85.44 174 ILE A CA 1
ATOM 1402 C C . ILE A 1 174 ? -17.531 -5.914 0.113 1 85.44 174 ILE A C 1
ATOM 1404 O O . ILE A 1 174 ? -17.156 -6.414 -0.95 1 85.44 174 ILE A O 1
ATOM 1408 N N . ARG A 1 175 ? -18.203 -6.586 0.983 1 88.44 175 ARG A N 1
ATOM 1409 C CA . ARG A 1 175 ? -18.391 -8.031 0.897 1 88.44 175 ARG A CA 1
ATOM 1410 C C . ARG A 1 175 ? -19.266 -8.398 -0.298 1 88.44 175 ARG A C 1
ATOM 1412 O O . ARG A 1 175 ? -19.141 -9.492 -0.847 1 88.44 175 ARG A O 1
ATOM 1419 N N . THR A 1 176 ? -20.016 -7.488 -0.762 1 85.75 176 THR A N 1
ATOM 1420 C CA . THR A 1 176 ? -21 -7.828 -1.779 1 85.75 176 THR A CA 1
ATOM 1421 C C . THR A 1 176 ? -20.578 -7.305 -3.146 1 85.75 176 THR A C 1
ATOM 1423 O O . THR A 1 176 ? -21.281 -7.504 -4.141 1 85.75 176 THR A O 1
ATOM 1426 N N . ILE A 1 177 ? -19.5 -6.699 -3.236 1 84.06 177 ILE A N 1
ATOM 1427 C CA . ILE A 1 177 ? -19 -6.195 -4.512 1 84.06 177 ILE A CA 1
ATOM 1428 C C . ILE A 1 177 ? -18.75 -7.363 -5.465 1 84.06 177 ILE A C 1
ATOM 1430 O O . ILE A 1 177 ? -18.172 -8.383 -5.074 1 84.06 177 ILE A O 1
ATOM 1434 N N . GLU A 1 178 ? -19.234 -7.277 -6.707 1 84.75 178 GLU A N 1
ATOM 1435 C CA . GLU A 1 178 ? -18.891 -8.242 -7.746 1 84.75 178 GLU A CA 1
ATOM 1436 C C . GLU A 1 178 ? -17.531 -7.949 -8.352 1 84.75 178 GLU A C 1
ATOM 1438 O O . GLU A 1 178 ? -17.422 -7.129 -9.266 1 84.75 178 GLU A O 1
ATOM 1443 N N . ARG A 1 179 ? -16.578 -8.68 -7.914 1 85.25 179 ARG A N 1
ATOM 1444 C CA . ARG A 1 179 ? -15.211 -8.305 -8.266 1 85.25 179 ARG A CA 1
ATOM 1445 C C . ARG A 1 179 ? -14.766 -9.008 -9.547 1 85.25 179 ARG A C 1
ATOM 1447 O O . ARG A 1 179 ? -13.797 -8.586 -10.188 1 85.25 179 ARG A O 1
ATOM 1454 N N . ASN A 1 180 ? -15.422 -10.117 -9.906 1 83.94 180 ASN A N 1
ATOM 1455 C CA . ASN A 1 180 ? -14.977 -10.891 -11.055 1 83.94 180 ASN A CA 1
ATOM 1456 C C . ASN A 1 180 ? -15.242 -10.156 -12.367 1 83.94 180 ASN A C 1
ATOM 1458 O O . ASN A 1 180 ? -16.141 -10.539 -13.125 1 83.94 180 ASN A O 1
ATOM 1462 N N . GLN A 1 181 ? -14.562 -9.125 -12.602 1 79.88 181 GLN A N 1
ATOM 1463 C CA . GLN A 1 181 ? -14.703 -8.305 -13.797 1 79.88 181 GLN A CA 1
ATOM 1464 C C . GLN A 1 181 ? -13.539 -7.328 -13.945 1 79.88 181 GLN A C 1
ATOM 1466 O O . GLN A 1 181 ? -12.766 -7.137 -13 1 79.88 181 GLN A O 1
ATOM 1471 N N . GLU A 1 182 ? -13.461 -6.82 -15.164 1 79.12 182 GLU A N 1
ATOM 1472 C CA . GLU A 1 182 ? -12.57 -5.68 -15.32 1 79.12 182 GLU A CA 1
ATOM 1473 C C . GLU A 1 182 ? -13.062 -4.473 -14.531 1 79.12 182 GLU A C 1
ATOM 1475 O O . GLU A 1 182 ? -14.266 -4.27 -14.391 1 79.12 182 GLU A O 1
ATOM 1480 N N . ILE A 1 183 ? -12.078 -3.777 -13.992 1 73.44 183 ILE A N 1
ATOM 1481 C CA . ILE A 1 183 ? -12.461 -2.609 -13.203 1 73.44 183 ILE A CA 1
ATOM 1482 C C . ILE A 1 183 ? -13.297 -1.659 -14.055 1 73.44 183 ILE A C 1
ATOM 1484 O O . ILE A 1 183 ? -12.852 -1.21 -15.117 1 73.44 183 ILE A O 1
ATOM 1488 N N . PRO A 1 184 ? -14.438 -1.45 -13.578 1 69.06 184 PRO A N 1
ATOM 1489 C CA . PRO A 1 184 ? -15.289 -0.521 -14.328 1 69.06 184 PRO A CA 1
ATOM 1490 C C . PRO A 1 184 ? -14.75 0.907 -14.32 1 69.06 184 PRO A C 1
ATOM 1492 O O . PRO A 1 184 ? -13.938 1.262 -13.461 1 69.06 184 PRO A O 1
ATOM 1495 N N . HIS A 1 185 ? -15.188 1.716 -15.25 1 67.62 185 HIS A N 1
ATOM 1496 C CA . HIS A 1 185 ? -14.719 3.092 -15.375 1 67.62 185 HIS A CA 1
ATOM 1497 C C . HIS A 1 185 ? -15.297 3.975 -14.273 1 67.62 185 HIS A C 1
ATOM 1499 O O . HIS A 1 185 ? -14.75 5.039 -13.977 1 67.62 185 HIS A O 1
ATOM 1505 N N . LYS A 1 186 ? -16.422 3.48 -13.742 1 63.34 186 LYS A N 1
ATOM 1506 C CA . LYS A 1 186 ? -17.062 4.266 -12.695 1 63.34 186 LYS A CA 1
ATOM 1507 C C . LYS A 1 186 ? -17.625 3.365 -11.602 1 63.34 186 LYS A C 1
ATOM 1509 O O . LYS A 1 186 ? -17.734 2.15 -11.781 1 63.34 186 LYS A O 1
ATOM 1514 N N . GLY A 1 187 ? -17.828 3.947 -10.461 1 66.31 187 GLY A N 1
ATOM 1515 C CA . GLY A 1 187 ? -18.469 3.213 -9.383 1 66.31 187 GLY A CA 1
ATOM 1516 C C . GLY A 1 187 ? -17.531 2.889 -8.234 1 66.31 187 GLY A C 1
ATOM 1517 O O . GLY A 1 187 ? -16.375 3.324 -8.234 1 66.31 187 GLY A O 1
ATOM 1518 N N . ALA A 1 188 ? -18.125 2.176 -7.273 1 65.75 188 ALA A N 1
ATOM 1519 C CA . ALA A 1 188 ? -17.438 1.887 -6.012 1 65.75 188 ALA A CA 1
ATOM 1520 C C . ALA A 1 188 ? -16.172 1.063 -6.246 1 65.75 188 ALA A C 1
ATOM 1522 O O . ALA A 1 188 ? -15.141 1.318 -5.625 1 65.75 188 ALA A O 1
ATOM 1523 N N . PHE A 1 189 ? -16.219 0.178 -7.137 1 68.88 189 PHE A N 1
ATOM 1524 C CA . PHE A 1 189 ? -15.117 -0.736 -7.391 1 68.88 189 PHE A CA 1
ATOM 1525 C C . PHE A 1 189 ? -13.914 0.012 -7.957 1 68.88 189 PHE A C 1
ATOM 1527 O O . PHE A 1 189 ? -12.773 -0.247 -7.566 1 68.88 189 PHE A O 1
ATOM 1534 N N . CYS A 1 190 ? -14.195 0.938 -8.828 1 65 190 CYS A N 1
ATOM 1535 C CA . CYS A 1 190 ? -13.133 1.74 -9.422 1 65 190 CYS A CA 1
ATOM 1536 C C . CYS A 1 190 ? -12.5 2.662 -8.383 1 65 190 CYS A C 1
ATOM 1538 O O . CYS A 1 190 ? -11.281 2.834 -8.359 1 65 190 CYS A O 1
ATOM 1540 N N . ASP A 1 191 ? -13.32 3.137 -7.555 1 61.59 191 ASP A N 1
ATOM 1541 C CA . ASP A 1 191 ? -12.883 4.109 -6.559 1 61.59 191 ASP A CA 1
ATOM 1542 C C . ASP A 1 191 ? -11.93 3.471 -5.547 1 61.59 191 ASP A C 1
ATOM 1544 O O . ASP A 1 191 ? -10.945 4.086 -5.141 1 61.59 191 ASP A O 1
ATOM 1548 N N . ILE A 1 192 ? -12.25 2.266 -5.277 1 61.66 192 ILE A N 1
ATOM 1549 C CA . ILE A 1 192 ? -11.492 1.581 -4.238 1 61.66 192 ILE A CA 1
ATOM 1550 C C . ILE A 1 192 ? -10.07 1.313 -4.73 1 61.66 192 ILE A C 1
ATOM 1552 O O . ILE A 1 192 ? -9.125 1.281 -3.936 1 61.66 192 ILE A O 1
ATOM 1556 N N . LEU A 1 193 ? -9.961 1.207 -6.012 1 63.06 193 LEU A N 1
ATOM 1557 C CA . LEU A 1 193 ? -8.672 0.822 -6.59 1 63.06 193 LEU A CA 1
ATOM 1558 C C . LEU A 1 193 ? -7.93 2.041 -7.125 1 63.06 193 LEU A C 1
ATOM 1560 O O . LEU A 1 193 ? -6.828 1.915 -7.664 1 63.06 193 LEU A O 1
ATOM 1564 N N . TYR A 1 194 ? -8.227 3.268 -6.754 1 54.97 194 TYR A N 1
ATOM 1565 C CA . TYR A 1 194 ? -7.586 4.508 -7.176 1 54.97 194 TYR A CA 1
ATOM 1566 C C . TYR A 1 194 ? -7.59 4.637 -8.695 1 54.97 194 TYR A C 1
ATOM 1568 O O . TYR A 1 194 ? -6.594 5.062 -9.289 1 54.97 194 TYR A O 1
ATOM 1576 N N . LEU A 1 195 ? -8.586 4.031 -9.352 1 48.25 195 LEU A N 1
ATOM 1577 C CA . LEU A 1 195 ? -8.539 4.051 -10.812 1 48.25 195 LEU A CA 1
ATOM 1578 C C . LEU A 1 195 ? -9.156 5.34 -11.352 1 48.25 195 LEU A C 1
ATOM 1580 O O . LEU A 1 195 ? -9.203 5.543 -12.57 1 48.25 195 LEU A O 1
ATOM 1584 N N . ASN A 1 196 ? -9.727 6.07 -10.492 1 42.41 196 ASN A N 1
ATOM 1585 C CA . ASN A 1 196 ? -10.383 7.242 -11.062 1 42.41 196 ASN A CA 1
ATOM 1586 C C . ASN A 1 196 ? -9.391 8.141 -11.797 1 42.41 196 ASN A C 1
ATOM 1588 O O . ASN A 1 196 ? -9.773 8.891 -12.695 1 42.41 196 ASN A O 1
ATOM 1592 N N . PHE A 1 197 ? -8.242 8.516 -11.258 1 46.16 197 PHE A N 1
ATOM 1593 C CA . PHE A 1 197 ? -7.492 9.578 -11.914 1 46.16 197 PHE A CA 1
ATOM 1594 C C . PHE A 1 197 ? -6.387 9 -12.789 1 46.16 197 PHE A C 1
ATOM 1596 O O . PHE A 1 197 ? -5.535 9.734 -13.289 1 46.16 197 PHE A O 1
ATOM 1603 N N . MET A 1 198 ? -6.398 7.652 -12.953 1 36.28 198 MET A N 1
ATOM 1604 C CA . MET A 1 198 ? -5.516 7.414 -14.094 1 36.28 198 MET A CA 1
ATOM 1605 C C . MET A 1 198 ? -6.23 7.715 -15.406 1 36.28 198 MET A C 1
ATOM 1607 O O . MET A 1 198 ? -7.438 7.48 -15.523 1 36.28 198 MET A O 1
ATOM 1611 N N . MET B 1 1 ? -10.258 27.25 20.844 1 64.19 1 MET B N 1
ATOM 1612 C CA . MET B 1 1 ? -9.891 26.094 20.047 1 64.19 1 MET B CA 1
ATOM 1613 C C . MET B 1 1 ? -8.422 26.156 19.625 1 64.19 1 MET B C 1
ATOM 1615 O O . MET B 1 1 ? -7.957 27.188 19.125 1 64.19 1 MET B O 1
ATOM 1619 N N . ASN B 1 2 ? -7.5 25.188 20.094 1 89.06 2 ASN B N 1
ATOM 1620 C CA . ASN B 1 2 ? -6.086 25.312 19.75 1 89.06 2 ASN B CA 1
ATOM 1621 C C . ASN B 1 2 ? -5.863 25.219 18.25 1 89.06 2 ASN B C 1
ATOM 1623 O O . ASN B 1 2 ? -6.801 24.953 17.5 1 89.06 2 ASN B O 1
ATOM 1627 N N . ASP B 1 3 ? -4.926 25.906 17.797 1 95.81 3 ASP B N 1
ATOM 1628 C CA . ASP B 1 3 ? -4.59 26 16.375 1 95.81 3 ASP B CA 1
ATOM 1629 C C . ASP B 1 3 ? -4.82 24.672 15.664 1 95.81 3 ASP B C 1
ATOM 1631 O O . ASP B 1 3 ? -5.344 24.641 14.547 1 95.81 3 ASP B O 1
ATOM 1635 N N . ILE B 1 4 ? -4.609 23.672 16.312 1 97.38 4 ILE B N 1
ATOM 1636 C CA . ILE B 1 4 ? -4.699 22.359 15.695 1 97.38 4 ILE B CA 1
ATOM 1637 C C . ILE B 1 4 ? -6.16 22.031 15.391 1 97.38 4 ILE B C 1
ATOM 1639 O O . ILE B 1 4 ? -6.484 21.562 14.297 1 97.38 4 ILE B O 1
ATOM 1643 N N . ASP B 1 5 ? -7.031 22.234 16.328 1 97.62 5 ASP B N 1
ATOM 1644 C CA . ASP B 1 5 ? -8.445 21.953 16.109 1 97.62 5 ASP B CA 1
ATOM 1645 C C . ASP B 1 5 ? -8.992 22.766 14.93 1 97.62 5 ASP B C 1
ATOM 1647 O O . ASP B 1 5 ? -9.797 22.266 14.148 1 97.62 5 ASP B O 1
ATOM 1651 N N . LYS B 1 6 ? -8.586 23.984 14.891 1 97.88 6 LYS B N 1
ATOM 1652 C CA . LYS B 1 6 ? -8.984 24.828 13.773 1 97.88 6 LYS B CA 1
ATOM 1653 C C . LYS B 1 6 ? -8.492 24.25 12.445 1 97.88 6 LYS B C 1
ATOM 1655 O O . LYS B 1 6 ? -9.227 24.219 11.461 1 97.88 6 LYS B O 1
ATOM 1660 N N . TRP B 1 7 ? -7.23 23.875 12.375 1 98.44 7 TRP B N 1
ATOM 1661 C CA . TRP B 1 7 ? -6.648 23.312 11.164 1 98.44 7 TRP B CA 1
ATOM 1662 C C . TRP B 1 7 ? -7.359 22.031 10.758 1 98.44 7 TRP B C 1
ATOM 1664 O O . TRP B 1 7 ? -7.562 21.781 9.57 1 98.44 7 TRP B O 1
ATOM 1674 N N . VAL B 1 8 ? -7.715 21.172 11.781 1 98.06 8 VAL B N 1
ATOM 1675 C CA . VAL B 1 8 ? -8.438 19.938 11.523 1 98.06 8 VAL B CA 1
ATOM 1676 C C . VAL B 1 8 ? -9.766 20.25 10.836 1 98.06 8 VAL B C 1
ATOM 1678 O O . VAL B 1 8 ? -10.141 19.594 9.859 1 98.06 8 VAL B O 1
ATOM 1681 N N . ASP B 1 9 ? -10.445 21.25 11.305 1 97.44 9 ASP B N 1
ATOM 1682 C CA . ASP B 1 9 ? -11.742 21.641 10.75 1 97.44 9 ASP B CA 1
ATOM 1683 C C . ASP B 1 9 ? -11.594 22.125 9.312 1 97.44 9 ASP B C 1
ATOM 1685 O O . ASP B 1 9 ? -12.414 21.797 8.445 1 97.44 9 ASP B O 1
ATOM 1689 N N . ILE B 1 10 ? -10.625 22.906 9.039 1 97.88 10 ILE B N 1
ATOM 1690 C CA . ILE B 1 10 ? -10.383 23.438 7.703 1 97.88 10 ILE B CA 1
ATOM 1691 C C . ILE B 1 10 ? -10.047 22.297 6.742 1 97.88 10 ILE B C 1
ATOM 1693 O O . ILE B 1 10 ? -10.625 22.203 5.66 1 97.88 10 ILE B O 1
ATOM 1697 N N . ALA B 1 11 ? -9.141 21.438 7.133 1 97.81 11 ALA B N 1
ATOM 1698 C CA . ALA B 1 11 ? -8.656 20.359 6.277 1 97.81 11 ALA B CA 1
ATOM 1699 C C . ALA B 1 11 ? -9.766 19.359 5.984 1 97.81 11 ALA B C 1
ATOM 1701 O O . ALA B 1 11 ? -9.805 18.766 4.898 1 97.81 11 ALA B O 1
ATOM 1702 N N . LYS B 1 12 ? -10.625 19.172 6.949 1 97 12 LYS B N 1
ATOM 1703 C CA . LYS B 1 12 ? -11.711 18.203 6.785 1 97 12 LYS B CA 1
ATOM 1704 C C . LYS B 1 12 ? -12.625 18.609 5.629 1 97 12 LYS B C 1
ATOM 1706 O O . LYS B 1 12 ? -13.281 17.75 5.027 1 97 12 LYS B O 1
ATOM 1711 N N . ASP B 1 13 ? -12.609 19.844 5.301 1 96.88 13 ASP B N 1
ATOM 1712 C CA . ASP B 1 13 ? -13.461 20.359 4.234 1 96.88 13 ASP B CA 1
ATOM 1713 C C . ASP B 1 13 ? -12.688 20.469 2.922 1 96.88 13 ASP B C 1
ATOM 1715 O O . ASP B 1 13 ? -13.07 21.234 2.031 1 96.88 13 ASP B O 1
ATOM 1719 N N . CYS B 1 14 ? -11.547 19.75 2.814 1 96.69 14 CYS B N 1
ATOM 1720 C CA . CYS B 1 14 ? -10.703 19.688 1.624 1 96.69 14 CYS B CA 1
ATOM 1721 C C . CYS B 1 14 ? -10.188 21.062 1.253 1 96.69 14 CYS B C 1
ATOM 1723 O O . CYS B 1 14 ? -10.172 21.438 0.078 1 96.69 14 CYS B O 1
ATOM 1725 N N . LYS B 1 15 ? -9.93 21.859 2.258 1 97 15 LYS B N 1
ATOM 1726 C CA . LYS B 1 15 ? -9.289 23.156 2.08 1 97 15 LYS B CA 1
ATOM 1727 C C . LYS B 1 15 ? -7.848 23.141 2.59 1 97 15 LYS B C 1
ATOM 1729 O O . LYS B 1 15 ? -7.543 22.453 3.568 1 97 15 LYS B O 1
ATOM 1734 N N . TYR B 1 16 ? -6.965 23.828 1.946 1 96.62 16 TYR B N 1
ATOM 1735 C CA . TYR B 1 16 ? -5.586 23.906 2.414 1 96.62 16 TYR B CA 1
ATOM 1736 C C . TYR B 1 16 ? -5.391 25.094 3.34 1 96.62 16 TYR B C 1
ATOM 1738 O O . TYR B 1 16 ? -6.172 26.062 3.303 1 96.62 16 TYR B O 1
ATOM 1746 N N . LEU B 1 17 ? -4.469 25.062 4.133 1 98.44 17 LEU B N 1
ATOM 1747 C CA . LEU B 1 17 ? -4.207 26.078 5.156 1 98.44 17 LEU B CA 1
ATOM 1748 C C . LEU B 1 17 ? -3.453 27.266 4.566 1 98.44 17 LEU B C 1
ATOM 1750 O O . LEU B 1 17 ? -2.75 27.125 3.562 1 98.44 17 LEU B O 1
ATOM 1754 N N . PRO B 1 18 ? -3.654 28.438 5.23 1 97.94 18 PRO B N 1
ATOM 1755 C CA . PRO B 1 18 ? -2.695 29.5 4.902 1 97.94 18 PRO B CA 1
ATOM 1756 C C . PRO B 1 18 ? -1.245 29.047 5.086 1 97.94 18 PRO B C 1
ATOM 1758 O O . PRO B 1 18 ? -0.953 28.219 5.953 1 97.94 18 PRO B O 1
ATOM 1761 N N . GLU B 1 19 ? -0.393 29.609 4.277 1 98.12 19 GLU B N 1
ATOM 1762 C CA . GLU B 1 19 ? 0.995 29.156 4.215 1 98.12 19 GLU B CA 1
ATOM 1763 C C . GLU B 1 19 ? 1.639 29.172 5.602 1 98.12 19 GLU B C 1
ATOM 1765 O O . GLU B 1 19 ? 2.352 28.234 5.965 1 98.12 19 GLU B O 1
ATOM 1770 N N . SER B 1 20 ? 1.416 30.234 6.348 1 98.25 20 SER B N 1
ATOM 1771 C CA . SER B 1 20 ? 2.016 30.344 7.672 1 98.25 20 SER B CA 1
ATOM 1772 C C . SER B 1 20 ? 1.528 29.234 8.594 1 98.25 20 SER B C 1
ATOM 1774 O O . SER B 1 20 ? 2.299 28.703 9.398 1 98.25 20 SER B O 1
ATOM 1776 N N . ASP B 1 21 ? 0.331 28.906 8.531 1 98.62 21 ASP B N 1
ATOM 1777 C CA . ASP B 1 21 ? -0.236 27.844 9.344 1 98.62 21 ASP B CA 1
ATOM 1778 C C . ASP B 1 21 ? 0.303 26.484 8.914 1 98.62 21 ASP B C 1
ATOM 1780 O O . ASP B 1 21 ? 0.584 25.625 9.75 1 98.62 21 ASP B O 1
ATOM 1784 N N . LEU B 1 22 ? 0.4 26.297 7.617 1 98.62 22 LEU B N 1
ATOM 1785 C CA . LEU B 1 22 ? 0.974 25.047 7.117 1 98.62 22 LEU B CA 1
ATOM 1786 C C . LEU B 1 22 ? 2.396 24.859 7.633 1 98.62 22 LEU B C 1
ATOM 1788 O O . LEU B 1 22 ? 2.781 23.75 8.016 1 98.62 22 LEU B O 1
ATOM 1792 N N . LYS B 1 23 ? 3.145 25.922 7.566 1 98.69 23 LYS B N 1
ATOM 1793 C CA . LYS B 1 23 ? 4.508 25.859 8.078 1 98.69 23 LYS B CA 1
ATOM 1794 C C . LYS B 1 23 ? 4.527 25.391 9.531 1 98.69 23 LYS B C 1
ATOM 1796 O O . LYS B 1 23 ? 5.309 24.5 9.891 1 98.69 23 LYS B O 1
ATOM 1801 N N . LYS B 1 24 ? 3.754 26 10.312 1 98.69 24 LYS B N 1
ATOM 1802 C CA . LYS B 1 24 ? 3.68 25.641 11.727 1 98.69 24 LYS B CA 1
ATOM 1803 C C . LYS B 1 24 ? 3.264 24.188 11.906 1 98.69 24 LYS B C 1
ATOM 1805 O O . LYS B 1 24 ? 3.822 23.469 12.734 1 98.69 24 LYS B O 1
ATOM 1810 N N . LEU B 1 25 ? 2.258 23.797 11.227 1 98.69 25 LEU B N 1
ATOM 1811 C CA . LEU B 1 25 ? 1.783 22.422 11.273 1 98.69 25 LEU B CA 1
ATOM 1812 C C . LEU B 1 25 ? 2.902 21.453 10.93 1 98.69 25 LEU B C 1
ATOM 1814 O O . LEU B 1 25 ? 3.115 20.469 11.633 1 98.69 25 LEU B O 1
ATOM 1818 N N . CYS B 1 26 ? 3.574 21.719 9.82 1 98.75 26 CYS B N 1
ATOM 1819 C CA . CYS B 1 26 ? 4.684 20.859 9.406 1 98.75 26 CYS B CA 1
ATOM 1820 C C . CYS B 1 26 ? 5.75 20.797 10.492 1 98.75 26 CYS B C 1
ATOM 1822 O O . CYS B 1 26 ? 6.297 19.719 10.758 1 98.75 26 CYS B O 1
ATOM 1824 N N . ASP B 1 27 ? 6.035 21.922 11.102 1 98.69 27 ASP B N 1
ATOM 1825 C CA . ASP B 1 27 ? 7.023 21.938 12.18 1 98.69 27 ASP B CA 1
ATOM 1826 C C . ASP B 1 27 ? 6.586 21.062 13.344 1 98.69 27 ASP B C 1
ATOM 1828 O O . ASP B 1 27 ? 7.398 20.328 13.914 1 98.69 27 ASP B O 1
ATOM 1832 N N . ILE B 1 28 ? 5.398 21.188 13.719 1 98.62 28 ILE B N 1
ATOM 1833 C CA . ILE B 1 28 ? 4.855 20.391 14.805 1 98.62 28 ILE B CA 1
ATOM 1834 C C . ILE B 1 28 ? 5.008 18.906 14.469 1 98.62 28 ILE B C 1
ATOM 1836 O O . ILE B 1 28 ? 5.477 18.125 15.305 1 98.62 28 ILE B O 1
ATOM 1840 N N . VAL B 1 29 ? 4.59 18.484 13.32 1 98.62 29 VAL B N 1
ATOM 1841 C CA . VAL B 1 29 ? 4.633 17.094 12.914 1 98.62 29 VAL B CA 1
ATOM 1842 C C . VAL B 1 29 ? 6.082 16.625 12.82 1 98.62 29 VAL B C 1
ATOM 1844 O O . VAL B 1 29 ? 6.398 15.492 13.195 1 98.62 29 VAL B O 1
ATOM 1847 N N . CYS B 1 30 ? 6.945 17.5 12.312 1 98.31 30 CYS B N 1
ATOM 1848 C CA . CYS B 1 30 ? 8.367 17.156 12.289 1 98.31 30 CYS B CA 1
ATOM 1849 C C . CYS B 1 30 ? 8.867 16.828 13.688 1 98.31 30 CYS B C 1
ATOM 1851 O O . CYS B 1 30 ? 9.586 15.844 13.883 1 98.31 30 CYS B O 1
ATOM 1853 N N . ASP B 1 31 ? 8.508 17.609 14.625 1 98.38 31 ASP B N 1
ATOM 1854 C CA . ASP B 1 31 ? 8.922 17.359 16 1 98.38 31 ASP B CA 1
ATOM 1855 C C . ASP B 1 31 ? 8.422 16.016 16.5 1 98.38 31 ASP B C 1
ATOM 1857 O O . ASP B 1 31 ? 9.141 15.305 17.203 1 98.38 31 ASP B O 1
ATOM 1861 N N . LEU B 1 32 ? 7.234 15.711 16.203 1 98.19 32 LEU B N 1
ATOM 1862 C CA . LEU B 1 32 ? 6.66 14.43 16.594 1 98.19 32 LEU B CA 1
ATOM 1863 C C . LEU B 1 32 ? 7.422 13.273 15.938 1 98.19 32 LEU B C 1
ATOM 1865 O O . LEU B 1 32 ? 7.762 12.297 16.609 1 98.19 32 LEU B O 1
ATOM 1869 N N . LEU B 1 33 ? 7.688 13.398 14.633 1 97.94 33 LEU B N 1
ATOM 1870 C CA . LEU B 1 33 ? 8.328 12.336 13.867 1 97.94 33 LEU B CA 1
ATOM 1871 C C . LEU B 1 33 ? 9.773 12.133 14.32 1 97.94 33 LEU B C 1
ATOM 1873 O O . LEU B 1 33 ? 10.281 11.008 14.289 1 97.94 33 LEU B O 1
ATOM 1877 N N . LEU B 1 34 ? 10.406 13.195 14.75 1 96.56 34 LEU B N 1
ATOM 1878 C CA . LEU B 1 34 ? 11.773 13.102 15.25 1 96.56 34 LEU B CA 1
ATOM 1879 C C . LEU B 1 34 ? 11.844 12.195 16.469 1 96.56 34 LEU B C 1
ATOM 1881 O O . LEU B 1 34 ? 12.875 11.562 16.734 1 96.56 34 LEU B O 1
ATOM 1885 N N . GLU B 1 35 ? 10.773 12.086 17.188 1 96.12 35 GLU B N 1
ATOM 1886 C CA . GLU B 1 35 ? 10.734 11.281 18.406 1 96.12 35 GLU B CA 1
ATOM 1887 C C . GLU B 1 35 ? 10.289 9.852 18.109 1 96.12 35 GLU B C 1
ATOM 1889 O O . GLU B 1 35 ? 10.359 8.977 18.969 1 96.12 35 GLU B O 1
ATOM 1894 N N . GLU B 1 36 ? 9.828 9.57 16.953 1 95.94 36 GLU B N 1
ATOM 1895 C CA . GLU B 1 36 ? 9.328 8.25 16.578 1 95.94 36 GLU B CA 1
ATOM 1896 C C . GLU B 1 36 ? 10.453 7.355 16.062 1 95.94 36 GLU B C 1
ATOM 1898 O O . GLU B 1 36 ? 11.406 7.84 15.453 1 95.94 36 GLU B O 1
ATOM 1903 N N . SER B 1 37 ? 10.281 6.102 16.344 1 94.69 37 SER B N 1
ATOM 1904 C CA . SER B 1 37 ? 11.242 5.117 15.852 1 94.69 37 SER B CA 1
ATOM 1905 C C . SER B 1 37 ? 10.992 4.789 14.383 1 94.69 37 SER B C 1
ATOM 1907 O O . SER B 1 37 ? 9.898 5.012 13.867 1 94.69 37 SER B O 1
ATOM 1909 N N . ASN B 1 38 ? 12.039 4.238 13.734 1 93.94 38 ASN B N 1
ATOM 1910 C CA . ASN B 1 38 ? 11.922 3.797 12.344 1 93.94 38 ASN B CA 1
ATOM 1911 C C . ASN B 1 38 ? 10.836 2.74 12.18 1 93.94 38 ASN B C 1
ATOM 1913 O O . ASN B 1 38 ? 10.148 2.707 11.164 1 93.94 38 ASN B O 1
ATOM 1917 N N . ILE B 1 39 ? 10.828 1.889 13.133 1 95 39 ILE B N 1
ATOM 1918 C CA . ILE B 1 39 ? 9.742 0.917 13.211 1 95 39 ILE B CA 1
ATOM 1919 C C . ILE B 1 39 ? 8.781 1.307 14.336 1 95 39 ILE B C 1
ATOM 1921 O O . ILE B 1 39 ? 9.094 1.129 15.516 1 95 39 ILE B O 1
ATOM 1925 N N . GLN B 1 40 ? 7.605 1.775 14 1 97.12 40 GLN B N 1
ATOM 1926 C CA . GLN B 1 40 ? 6.676 2.326 14.977 1 97.12 40 GLN B CA 1
ATOM 1927 C C . GLN B 1 40 ? 5.754 1.242 15.531 1 97.12 40 GLN B C 1
ATOM 1929 O O . GLN B 1 40 ? 5.113 0.516 14.773 1 97.12 40 GLN B O 1
ATOM 1934 N N . PRO B 1 41 ? 5.754 1.05 16.844 1 97.69 41 PRO B N 1
ATOM 1935 C CA . PRO B 1 41 ? 4.777 0.135 17.438 1 97.69 41 PRO B CA 1
ATOM 1936 C C . PRO B 1 41 ? 3.355 0.695 17.406 1 97.69 41 PRO B C 1
ATOM 1938 O O . PRO B 1 41 ? 3.154 1.89 17.641 1 97.69 41 PRO B O 1
ATOM 1941 N N . VAL B 1 42 ? 2.395 -0.104 17.047 1 98.25 42 VAL B N 1
ATOM 1942 C CA . VAL B 1 42 ? 0.985 0.272 17.016 1 98.25 42 VAL B CA 1
ATOM 1943 C C . VAL B 1 42 ? 0.142 -0.804 17.688 1 98.25 42 VAL B C 1
ATOM 1945 O O . VAL B 1 42 ? 0.531 -1.974 17.734 1 98.25 42 VAL B O 1
ATOM 1948 N N . PHE B 1 43 ? -1.05 -0.407 18.234 1 97.88 43 PHE B N 1
ATOM 1949 C CA . PHE B 1 43 ? -1.895 -1.364 18.938 1 97.88 43 PHE B CA 1
ATOM 1950 C C . PHE B 1 43 ? -3.295 -1.396 18.344 1 97.88 43 PHE B C 1
ATOM 1952 O O . PHE B 1 43 ? -3.805 -0.37 17.891 1 97.88 43 PHE B O 1
ATOM 1959 N N . THR B 1 44 ? -3.947 -2.551 18.375 1 97.25 44 THR B N 1
ATOM 1960 C CA . THR B 1 44 ? -5.273 -2.738 17.797 1 97.25 44 THR B CA 1
ATOM 1961 C C . THR B 1 44 ? -6.32 -1.944 18.578 1 97.25 44 THR B C 1
ATOM 1963 O O . THR B 1 44 ? -6.141 -1.671 19.766 1 97.25 44 THR B O 1
ATOM 1966 N N . PRO B 1 45 ? -7.367 -1.612 17.938 1 98.19 45 PRO B N 1
ATOM 1967 C CA . PRO B 1 45 ? -7.742 -1.865 16.547 1 98.19 45 PRO B CA 1
ATOM 1968 C C . PRO B 1 45 ? -7.012 -0.952 15.57 1 98.19 45 PRO B C 1
ATOM 1970 O O . PRO B 1 45 ? -6.703 0.195 15.898 1 98.19 45 PRO B O 1
ATOM 1973 N N . VAL B 1 46 ? -6.707 -1.428 14.352 1 98.5 46 VAL B N 1
ATOM 1974 C CA . VAL B 1 46 ? -5.902 -0.684 13.383 1 98.5 46 VAL B CA 1
ATOM 1975 C C . VAL B 1 46 ? -6.523 -0.802 11.992 1 98.5 46 VAL B C 1
ATOM 1977 O O . VAL B 1 46 ? -7.035 -1.86 11.625 1 98.5 46 VAL B O 1
ATOM 1980 N N . THR B 1 47 ? -6.531 0.219 11.227 1 97.75 47 THR B N 1
ATOM 1981 C CA . THR B 1 47 ? -6.738 0.186 9.789 1 97.75 47 THR B CA 1
ATOM 1982 C C . THR B 1 47 ? -5.445 0.505 9.039 1 97.75 47 THR B C 1
ATOM 1984 O O . THR B 1 47 ? -4.797 1.517 9.32 1 97.75 47 THR B O 1
ATOM 1987 N N . VAL B 1 48 ? -5.051 -0.379 8.188 1 97.31 48 VAL B N 1
ATOM 1988 C CA . VAL B 1 48 ? -3.859 -0.223 7.359 1 97.31 48 VAL B CA 1
ATOM 1989 C C . VAL B 1 48 ? -4.266 0.113 5.926 1 97.31 48 VAL B C 1
ATOM 1991 O O . VAL B 1 48 ? -5.078 -0.592 5.324 1 97.31 48 VAL B O 1
ATOM 1994 N N . CYS B 1 49 ? -3.666 1.172 5.434 1 94.38 49 CYS B N 1
ATOM 1995 C CA . CYS B 1 49 ? -4.016 1.626 4.09 1 94.38 49 CYS B CA 1
ATOM 1996 C C . CYS B 1 49 ? -2.764 1.938 3.279 1 94.38 49 CYS B C 1
ATOM 1998 O O . CYS B 1 49 ? -1.796 2.488 3.809 1 94.38 49 CYS B O 1
ATOM 2000 N N . GLY B 1 50 ? -2.809 1.6 2.037 1 89.5 50 GLY B N 1
ATOM 2001 C CA . GLY B 1 50 ? -1.698 1.874 1.139 1 89.5 50 GLY B CA 1
ATOM 2002 C C . GLY B 1 50 ? -1.859 3.174 0.372 1 89.5 50 GLY B C 1
ATOM 2003 O O . GLY B 1 50 ? -2.076 4.23 0.969 1 89.5 50 GLY B O 1
ATOM 2004 N N . ASP B 1 51 ? -2.008 3.25 -0.908 1 88 51 ASP B N 1
ATOM 2005 C CA . ASP B 1 51 ? -1.869 4.301 -1.909 1 88 51 ASP B CA 1
ATOM 2006 C C . ASP B 1 51 ? -3.09 5.223 -1.914 1 88 51 ASP B C 1
ATOM 2008 O O . ASP B 1 51 ? -4.082 4.938 -2.584 1 88 51 ASP B O 1
ATOM 2012 N N . ILE B 1 52 ? -2.965 6.375 -1.279 1 88.62 52 ILE B N 1
ATOM 2013 C CA . ILE B 1 52 ? -4.055 7.344 -1.307 1 88.62 52 ILE B CA 1
ATOM 2014 C C . ILE B 1 52 ? -3.93 8.234 -2.543 1 88.62 52 ILE B C 1
ATOM 2016 O O . ILE B 1 52 ? -4.906 8.438 -3.266 1 88.62 52 ILE B O 1
ATOM 2020 N N . HIS B 1 53 ? -2.713 8.805 -2.736 1 90.12 53 HIS B N 1
ATOM 2021 C CA . HIS B 1 53 ? -2.365 9.555 -3.939 1 90.12 53 HIS B CA 1
ATOM 2022 C C . HIS B 1 53 ? -3.32 10.719 -4.16 1 90.12 53 HIS B C 1
ATOM 2024 O O . HIS B 1 53 ? -3.879 10.875 -5.246 1 90.12 53 HIS B O 1
ATOM 2030 N N . GLY B 1 54 ? -3.516 11.516 -3.131 1 90.06 54 GLY B N 1
ATOM 2031 C CA . GLY B 1 54 ? -4.266 12.75 -3.264 1 90.06 54 GLY B CA 1
ATOM 2032 C C . GLY B 1 54 ? -5.762 12.531 -3.389 1 90.06 54 GLY B C 1
ATOM 2033 O O . GLY B 1 54 ? -6.508 13.461 -3.707 1 90.06 54 GLY B O 1
ATOM 2034 N N . GLN B 1 55 ? -6.207 11.359 -3.234 1 88.06 55 GLN B N 1
ATOM 2035 C CA . GLN B 1 55 ? -7.629 11.047 -3.27 1 88.06 55 GLN B CA 1
ATOM 2036 C C . GLN B 1 55 ? -8.297 11.359 -1.935 1 88.06 55 GLN B C 1
ATOM 2038 O O . GLN B 1 55 ? -8.656 10.453 -1.185 1 88.06 55 GLN B O 1
ATOM 2043 N N . PHE B 1 56 ? -8.602 12.586 -1.808 1 92.75 56 PHE B N 1
ATOM 2044 C CA . PHE B 1 56 ? -9.031 13.148 -0.534 1 92.75 56 PHE B CA 1
ATOM 2045 C C . PHE B 1 56 ? -10.344 12.516 -0.081 1 92.75 56 PHE B C 1
ATOM 2047 O O . PHE B 1 56 ? -10.461 12.07 1.064 1 92.75 56 PHE B O 1
ATOM 2054 N N . TYR B 1 57 ? -11.25 12.422 -0.914 1 89 57 TYR B N 1
ATOM 2055 C CA . TYR B 1 57 ? -12.578 11.969 -0.516 1 89 57 TYR B CA 1
ATOM 2056 C C . TYR B 1 57 ? -12.578 10.469 -0.237 1 89 57 TYR B C 1
ATOM 2058 O O . TYR B 1 57 ? -13.328 9.992 0.615 1 89 57 TYR B O 1
ATOM 2066 N N . ASP B 1 58 ? -11.75 9.758 -0.891 1 88.56 58 ASP B N 1
ATOM 2067 C CA . ASP B 1 58 ? -11.578 8.344 -0.566 1 88.56 58 ASP B CA 1
ATOM 2068 C C . ASP B 1 58 ? -10.984 8.172 0.829 1 88.56 58 ASP B C 1
ATOM 2070 O O . ASP B 1 58 ? -11.32 7.223 1.54 1 88.56 58 ASP B O 1
ATOM 2074 N N . LEU B 1 59 ? -10.055 9.031 1.148 1 93 59 LEU B N 1
ATOM 2075 C CA . LEU B 1 59 ? -9.477 9.039 2.488 1 93 59 LEU B CA 1
ATOM 2076 C C . LEU B 1 59 ? -10.547 9.305 3.541 1 93 59 LEU B C 1
ATOM 2078 O O . LEU B 1 59 ? -10.594 8.617 4.566 1 93 59 LEU B O 1
ATOM 2082 N N . GLU B 1 60 ? -11.406 10.266 3.289 1 92.5 60 GLU B N 1
ATOM 2083 C CA . GLU B 1 60 ? -12.477 10.57 4.234 1 92.5 60 GLU B CA 1
ATOM 2084 C C . GLU B 1 60 ? -13.414 9.375 4.402 1 92.5 60 GLU B C 1
ATOM 2086 O O . GLU B 1 60 ? -13.875 9.094 5.512 1 92.5 60 GLU B O 1
ATOM 2091 N N . GLU B 1 61 ? -13.664 8.789 3.32 1 89.75 61 GLU B N 1
ATOM 2092 C CA . GLU B 1 61 ? -14.516 7.605 3.4 1 89.75 61 GLU B CA 1
ATOM 2093 C C . GLU B 1 61 ? -13.836 6.492 4.191 1 89.75 61 GLU B C 1
ATOM 2095 O O . GLU B 1 61 ? -14.5 5.734 4.902 1 89.75 61 GLU B O 1
ATOM 2100 N N . LEU B 1 62 ? -12.586 6.379 4.016 1 92.12 62 LEU B N 1
ATOM 2101 C CA . LEU B 1 62 ? -11.836 5.41 4.801 1 92.12 62 LEU B CA 1
ATOM 2102 C C . LEU B 1 62 ? -12 5.672 6.293 1 92.12 62 LEU B C 1
ATOM 2104 O O . LEU B 1 62 ? -12.203 4.738 7.074 1 92.12 62 LEU B O 1
ATOM 2108 N N . PHE B 1 63 ? -11.906 6.922 6.711 1 93.38 63 PHE B N 1
ATOM 2109 C CA . PHE B 1 63 ? -12.047 7.273 8.117 1 93.38 63 PHE B CA 1
ATOM 2110 C C . PHE B 1 63 ? -13.453 6.949 8.617 1 93.38 63 PHE B C 1
ATOM 2112 O O . PHE B 1 63 ? -13.633 6.586 9.781 1 93.38 63 PHE B O 1
ATOM 2119 N N . ARG B 1 64 ? -14.344 7.008 7.742 1 89.38 64 ARG B N 1
ATOM 2120 C CA . ARG B 1 64 ? -15.727 6.719 8.109 1 89.38 64 ARG B CA 1
ATOM 2121 C C . ARG B 1 64 ? -15.945 5.219 8.266 1 89.38 64 ARG B C 1
ATOM 2123 O O . ARG B 1 64 ? -16.641 4.777 9.18 1 89.38 64 ARG B O 1
ATOM 2130 N N . THR B 1 65 ? -15.352 4.449 7.438 1 88.19 65 THR B N 1
ATOM 2131 C CA . THR B 1 65 ? -15.641 3.023 7.344 1 88.19 65 THR B CA 1
ATOM 2132 C C . THR B 1 65 ? -14.625 2.213 8.148 1 88.19 65 THR B C 1
ATOM 2134 O O . THR B 1 65 ? -14.961 1.166 8.703 1 88.19 65 THR B O 1
ATOM 2137 N N . GLY B 1 66 ? -13.414 2.723 8.18 1 90.31 66 GLY B N 1
ATOM 2138 C CA . GLY B 1 66 ? -12.336 1.993 8.836 1 90.31 66 GLY B CA 1
ATOM 2139 C C . GLY B 1 66 ? -12.297 2.209 10.336 1 90.31 66 GLY B C 1
ATOM 2140 O O . GLY B 1 66 ? -11.477 1.608 11.031 1 90.31 66 GLY B O 1
ATOM 2141 N N . GLY B 1 67 ? -13.141 3.09 10.875 1 91.19 67 GLY B N 1
ATOM 2142 C CA . GLY B 1 67 ? -13.188 3.416 12.297 1 91.19 67 GLY B CA 1
ATOM 2143 C C . GLY B 1 67 ? -12.891 4.879 12.578 1 91.19 67 GLY B C 1
ATOM 2144 O O . GLY B 1 67 ? -12.016 5.473 11.953 1 91.19 67 GLY B O 1
ATOM 2145 N N . GLN B 1 68 ? -13.555 5.355 13.531 1 91.75 68 GLN B N 1
ATOM 2146 C CA . GLN B 1 68 ? -13.422 6.777 13.836 1 91.75 68 GLN B CA 1
ATOM 2147 C C . GLN B 1 68 ? -12.219 7.035 14.734 1 91.75 68 GLN B C 1
ATOM 2149 O O . GLN B 1 68 ? -11.945 6.266 15.656 1 91.75 68 GLN B O 1
ATOM 2154 N N . LEU B 1 69 ? -11.5 8.07 14.367 1 93.56 69 LEU B N 1
ATOM 2155 C CA . LEU B 1 69 ? -10.469 8.555 15.281 1 93.56 69 LEU B CA 1
ATOM 2156 C C . LEU B 1 69 ? -11.094 9.211 16.5 1 93.56 69 LEU B C 1
ATOM 2158 O O . LEU B 1 69 ? -12.125 9.883 16.406 1 93.56 69 LEU B O 1
ATOM 2162 N N . PRO B 1 70 ? -10.609 9.008 17.688 1 95.25 70 PRO B N 1
ATOM 2163 C CA . PRO B 1 70 ? -9.352 8.336 18.016 1 95.25 70 PRO B CA 1
ATOM 2164 C C . PRO B 1 70 ? -9.555 6.898 18.5 1 95.25 70 PRO B C 1
ATOM 2166 O O . PRO B 1 70 ? -8.703 6.34 19.188 1 95.25 70 PRO B O 1
ATOM 2169 N N . ASP B 1 71 ? -10.648 6.297 18.188 1 95.88 71 ASP B N 1
ATOM 2170 C CA . ASP B 1 71 ? -10.961 4.949 18.656 1 95.88 71 ASP B CA 1
ATOM 2171 C C . ASP B 1 71 ? -10.203 3.898 17.844 1 95.88 71 ASP B C 1
ATOM 2173 O O . ASP B 1 71 ? -10.086 2.748 18.266 1 95.88 71 ASP B O 1
ATOM 2177 N N . THR B 1 72 ? -9.812 4.199 16.688 1 97 72 THR B N 1
ATOM 2178 C CA . THR B 1 72 ? -9.062 3.32 15.797 1 97 72 THR B CA 1
ATOM 2179 C C . THR B 1 72 ? -7.715 3.936 15.43 1 97 72 THR B C 1
ATOM 2181 O O . THR B 1 72 ? -7.613 5.152 15.25 1 97 72 THR B O 1
ATOM 2184 N N . ASN B 1 73 ? -6.707 3.102 15.375 1 98.31 73 ASN B N 1
ATOM 2185 C CA . ASN B 1 73 ? -5.406 3.535 14.891 1 98.31 73 ASN B CA 1
ATOM 2186 C C . ASN B 1 73 ? -5.281 3.346 13.375 1 98.31 73 ASN B C 1
ATOM 2188 O O . ASN B 1 73 ? -5.91 2.451 12.805 1 98.31 73 ASN B O 1
ATOM 2192 N N . TYR B 1 74 ? -4.531 4.203 12.766 1 98.31 74 TYR B N 1
ATOM 2193 C CA . TYR B 1 74 ? -4.324 4.113 11.328 1 98.31 74 TYR B CA 1
ATOM 2194 C C . TYR B 1 74 ? -2.842 4.02 10.992 1 98.31 74 TYR B C 1
ATOM 2196 O O . TYR B 1 74 ? -2.016 4.699 11.609 1 98.31 74 TYR B O 1
ATOM 2204 N N . ILE B 1 75 ? -2.508 3.135 10.094 1 98.25 75 ILE B N 1
ATOM 2205 C CA . ILE B 1 75 ? -1.19 3.064 9.477 1 98.25 75 ILE B CA 1
ATOM 2206 C C . ILE B 1 75 ? -1.314 3.316 7.973 1 98.25 75 ILE B C 1
ATOM 2208 O O . ILE B 1 75 ? -1.978 2.557 7.262 1 98.25 75 ILE B O 1
ATOM 2212 N N . PHE B 1 76 ? -0.752 4.352 7.52 1 97.5 76 PHE B N 1
ATOM 2213 C CA . PHE B 1 76 ? -0.659 4.637 6.094 1 97.5 76 PHE B CA 1
ATOM 2214 C C . PHE B 1 76 ? 0.71 4.242 5.551 1 97.5 76 PHE B C 1
ATOM 2216 O O . PHE B 1 76 ? 1.737 4.719 6.039 1 97.5 76 PHE B O 1
ATOM 2223 N N . LEU B 1 77 ? 0.74 3.453 4.535 1 95.81 77 LEU B N 1
ATOM 2224 C CA . LEU B 1 77 ? 1.967 2.789 4.109 1 95.81 77 LEU B CA 1
ATOM 2225 C C . LEU B 1 77 ? 2.77 3.684 3.168 1 95.81 77 LEU B C 1
ATOM 2227 O O . LEU B 1 77 ? 3.861 3.312 2.732 1 95.81 77 LEU B O 1
ATOM 2231 N N . GLY B 1 78 ? 2.312 4.867 2.875 1 93.44 78 GLY B N 1
ATOM 2232 C CA . GLY B 1 78 ? 3.027 5.766 1.984 1 93.44 78 GLY B CA 1
ATOM 2233 C C . GLY B 1 78 ? 2.258 6.082 0.715 1 93.44 78 GLY B C 1
ATOM 2234 O O . GLY B 1 78 ? 1.142 5.598 0.521 1 93.44 78 GLY B O 1
ATOM 2235 N N . ASP B 1 79 ? 2.855 7.023 -0.096 1 92.38 79 ASP B N 1
ATOM 2236 C CA . ASP B 1 79 ? 2.277 7.465 -1.361 1 92.38 79 ASP B CA 1
ATOM 2237 C C . ASP B 1 79 ? 0.945 8.18 -1.14 1 92.38 79 ASP B C 1
ATOM 2239 O O . ASP B 1 79 ? -0.08 7.77 -1.69 1 92.38 79 ASP B O 1
ATOM 2243 N N . PHE B 1 80 ? 1.055 9.266 -0.425 1 92.62 80 PHE B N 1
ATOM 2244 C CA . PHE B 1 80 ? -0.091 10.094 -0.075 1 92.62 80 PHE B CA 1
ATOM 2245 C C . PHE B 1 80 ? -0.378 11.109 -1.173 1 92.62 80 PHE B C 1
ATOM 2247 O O . PHE B 1 80 ? -1.531 11.492 -1.389 1 92.62 80 PHE B O 1
ATOM 2254 N N . VAL B 1 81 ? 0.747 11.438 -1.743 1 92.38 81 VAL B N 1
ATOM 2255 C CA . VAL B 1 81 ? 0.654 12.586 -2.641 1 92.38 81 VAL B CA 1
ATOM 2256 C C . VAL B 1 81 ? 0.896 12.133 -4.082 1 92.38 81 VAL B C 1
ATOM 2258 O O . VAL B 1 81 ? 1.215 10.969 -4.328 1 92.38 81 VAL B O 1
ATOM 2261 N N . ASP B 1 82 ? 0.744 13.102 -5.047 1 88.88 82 ASP B N 1
ATOM 2262 C CA . ASP B 1 82 ? 0.987 12.945 -6.48 1 88.88 82 ASP B CA 1
ATOM 2263 C C . ASP B 1 82 ? -0.161 12.195 -7.152 1 88.88 82 ASP B C 1
ATOM 2265 O O . ASP B 1 82 ? -0.851 11.398 -6.512 1 88.88 82 ASP B O 1
ATOM 2269 N N . ARG B 1 83 ? -0.408 12.492 -8.453 1 79.75 83 ARG B N 1
ATOM 2270 C CA . ARG B 1 83 ? -1.291 11.805 -9.391 1 79.75 83 ARG B CA 1
ATOM 2271 C C . ARG B 1 83 ? -2.754 12.102 -9.078 1 79.75 83 ARG B C 1
ATOM 2273 O O . ARG B 1 83 ? -3.646 11.711 -9.828 1 79.75 83 ARG B O 1
ATOM 2280 N N . GLY B 1 84 ? -3.016 12.734 -7.93 1 77.06 84 GLY B N 1
ATOM 2281 C CA . GLY B 1 84 ? -4.371 13.156 -7.613 1 77.06 84 GLY B CA 1
ATOM 2282 C C . GLY B 1 84 ? -4.562 14.656 -7.688 1 77.06 84 GLY B C 1
ATOM 2283 O O . GLY B 1 84 ? -3.625 15.398 -7.992 1 77.06 84 GLY B O 1
ATOM 2284 N N . TYR B 1 85 ? -5.82 15.078 -7.391 1 81.81 85 TYR B N 1
ATOM 2285 C CA . TYR B 1 85 ? -6.168 16.484 -7.543 1 81.81 85 TYR B CA 1
ATOM 2286 C C . TYR B 1 85 ? -6.031 17.219 -6.223 1 81.81 85 TYR B C 1
ATOM 2288 O O . TYR B 1 85 ? -5.895 18.453 -6.199 1 81.81 85 TYR B O 1
ATOM 2296 N N . TYR B 1 86 ? -6.035 16.5 -5.203 1 93.31 86 TYR B N 1
ATOM 2297 C CA . TYR B 1 86 ? -6.039 17.125 -3.887 1 93.31 86 TYR B CA 1
ATOM 2298 C C . TYR B 1 86 ? -4.91 16.578 -3.02 1 93.31 86 TYR B C 1
ATOM 2300 O O . TYR B 1 86 ? -5.129 16.203 -1.869 1 93.31 86 TYR B O 1
ATOM 2308 N N . SER B 1 87 ? -3.74 16.547 -3.635 1 96.06 87 SER B N 1
ATOM 2309 C CA . SER B 1 87 ? -2.598 15.992 -2.916 1 96.06 87 SER B CA 1
ATOM 2310 C C . SER B 1 87 ? -2.268 16.828 -1.681 1 96.06 87 SER B C 1
ATOM 2312 O O . SER B 1 87 ? -2.037 16.281 -0.601 1 96.06 87 SER B O 1
ATOM 2314 N N . LEU B 1 88 ? -2.27 18.172 -1.866 1 97.62 88 LEU B N 1
ATOM 2315 C CA . LEU B 1 88 ? -1.937 19.047 -0.75 1 97.62 88 LEU B CA 1
ATOM 2316 C C . LEU B 1 88 ? -2.975 18.922 0.361 1 97.62 88 LEU B C 1
ATOM 2318 O O . LEU B 1 88 ? -2.623 18.828 1.537 1 97.62 88 LEU B O 1
ATOM 2322 N N . GLU B 1 89 ? -4.215 18.922 0.052 1 97.69 89 GLU B N 1
ATOM 2323 C CA . GLU B 1 89 ? -5.293 18.781 1.029 1 97.69 89 GLU B CA 1
ATOM 2324 C C . GLU B 1 89 ? -5.234 17.422 1.73 1 97.69 89 GLU B C 1
ATOM 2326 O O . GLU B 1 89 ? -5.438 17.344 2.943 1 97.69 89 GLU B O 1
ATOM 2331 N N . THR B 1 90 ? -4.961 16.406 0.954 1 97.19 90 THR B N 1
ATOM 2332 C CA . THR B 1 90 ? -4.859 15.055 1.503 1 97.19 90 THR B CA 1
ATOM 2333 C C . THR B 1 90 ? -3.74 14.977 2.537 1 97.19 90 THR B C 1
ATOM 2335 O O . THR B 1 90 ? -3.955 14.508 3.656 1 97.19 90 THR B O 1
ATOM 2338 N N . PHE B 1 91 ? -2.588 15.508 2.113 1 98.25 91 PHE B N 1
ATOM 2339 C CA . PHE B 1 91 ? -1.441 15.453 3.014 1 98.25 91 PHE B CA 1
ATOM 2340 C C . PHE B 1 91 ? -1.678 16.312 4.246 1 98.25 91 PHE B C 1
ATOM 2342 O O . PHE B 1 91 ? -1.354 15.922 5.363 1 98.25 91 PHE B O 1
ATOM 2349 N N . THR B 1 92 ? -2.238 17.516 4.059 1 98.5 92 THR B N 1
ATOM 2350 C CA . THR B 1 92 ? -2.576 18.406 5.164 1 98.5 92 THR B CA 1
ATOM 2351 C C . THR B 1 92 ? -3.547 17.719 6.125 1 98.5 92 THR B C 1
ATOM 2353 O O . THR B 1 92 ? -3.398 17.828 7.348 1 98.5 92 THR B O 1
ATOM 2356 N N . ARG B 1 93 ? -4.512 17.031 5.605 1 98.12 93 ARG B N 1
ATOM 2357 C CA . ARG B 1 93 ? -5.477 16.297 6.418 1 98.12 93 ARG B CA 1
ATOM 2358 C C . ARG B 1 93 ? -4.777 15.273 7.309 1 98.12 93 ARG B C 1
ATOM 2360 O O . ARG B 1 93 ? -5.039 15.211 8.508 1 98.12 93 ARG B O 1
ATOM 2367 N N . LEU B 1 94 ? -3.908 14.547 6.746 1 98.38 94 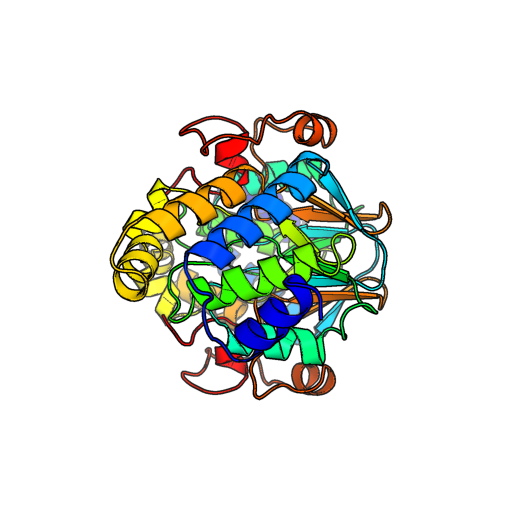LEU B N 1
ATOM 2368 C CA . LEU B 1 94 ? -3.154 13.547 7.496 1 98.38 94 LEU B CA 1
ATOM 2369 C C . LEU B 1 94 ? -2.303 14.211 8.578 1 98.38 94 LEU B C 1
ATOM 2371 O O . LEU B 1 94 ? -2.246 13.727 9.711 1 98.38 94 LEU B O 1
ATOM 2375 N N . LEU B 1 95 ? -1.657 15.328 8.195 1 98.75 95 LEU B N 1
ATOM 2376 C CA . LEU B 1 95 ? -0.787 16.016 9.141 1 98.75 95 LEU B CA 1
ATOM 2377 C C . LEU B 1 95 ? -1.591 16.578 10.312 1 98.75 95 LEU B C 1
ATOM 2379 O O . LEU B 1 95 ? -1.141 16.531 11.461 1 98.75 95 LEU B O 1
ATOM 2383 N N . THR B 1 96 ? -2.727 17.125 10.016 1 98.69 96 THR B N 1
ATOM 2384 C CA . THR B 1 96 ? -3.539 17.672 11.094 1 98.69 96 THR B CA 1
ATOM 2385 C C . THR B 1 96 ? -3.971 16.578 12.062 1 98.69 96 THR B C 1
ATOM 2387 O O . THR B 1 96 ? -3.982 16.781 13.273 1 98.69 96 THR B O 1
ATOM 2390 N N . LEU B 1 97 ? -4.305 15.461 11.578 1 98.38 97 LEU B N 1
ATOM 2391 C CA . LEU B 1 97 ? -4.703 14.336 12.422 1 98.38 97 LEU B CA 1
ATOM 2392 C C . LEU B 1 97 ? -3.514 13.789 13.203 1 98.38 97 LEU B C 1
ATOM 2394 O O . LEU B 1 97 ? -3.652 13.422 14.375 1 98.38 97 LEU B O 1
ATOM 2398 N N . LYS B 1 98 ? -2.369 13.758 12.547 1 98.62 98 LYS B N 1
ATOM 2399 C CA . LYS B 1 98 ? -1.143 13.367 13.234 1 98.62 98 LYS B CA 1
ATOM 2400 C C . LYS B 1 98 ? -0.83 14.312 14.383 1 98.62 98 LYS B C 1
ATOM 2402 O O . LYS B 1 98 ? -0.418 13.875 15.461 1 98.62 98 LYS B O 1
ATOM 2407 N N . ALA B 1 99 ? -0.991 15.539 14.125 1 98.56 99 ALA B N 1
ATOM 2408 C CA . ALA B 1 99 ? -0.743 16.547 15.164 1 98.56 99 ALA B CA 1
ATOM 2409 C C . ALA B 1 99 ? -1.751 16.406 16.297 1 98.56 99 ALA B C 1
ATOM 2411 O O . ALA B 1 99 ? -1.391 16.531 17.469 1 98.56 99 ALA B O 1
ATOM 2412 N N . LYS B 1 100 ? -2.949 16.156 16 1 98.19 100 LYS B N 1
ATOM 2413 C CA . LYS B 1 100 ? -4.012 16.078 17 1 98.19 100 LYS B CA 1
ATOM 2414 C C . LYS B 1 100 ? -3.924 14.789 17.797 1 98.19 100 LYS B C 1
ATOM 2416 O O . LYS B 1 100 ? -4.133 14.797 19.016 1 98.19 100 LYS B O 1
ATOM 2421 N N . TRP B 1 101 ? -3.713 13.711 17.156 1 97.69 101 TRP B N 1
ATOM 2422 C CA . TRP B 1 101 ? -3.619 12.391 17.781 1 97.69 101 TRP B CA 1
ATOM 2423 C C . TRP B 1 101 ? -2.336 11.688 17.359 1 97.69 101 TRP B C 1
ATOM 2425 O O . TRP B 1 101 ? -2.375 10.695 16.625 1 97.69 101 TRP B O 1
ATOM 2435 N N . PRO B 1 102 ? -1.198 12.062 17.844 1 97.12 102 PRO B N 1
ATOM 2436 C CA . PRO B 1 102 ? 0.104 11.578 17.391 1 97.12 102 PRO B CA 1
ATOM 2437 C C . PRO B 1 102 ? 0.246 10.062 17.516 1 97.12 102 PRO B C 1
ATOM 2439 O O . PRO B 1 102 ? 0.934 9.43 16.703 1 97.12 102 PRO B O 1
ATOM 2442 N N . ASP B 1 103 ? -0.447 9.469 18.438 1 96.19 103 ASP B N 1
ATOM 2443 C CA . ASP B 1 103 ? -0.292 8.039 18.672 1 96.19 103 ASP B CA 1
ATOM 2444 C C . ASP B 1 103 ? -1.275 7.227 17.828 1 96.19 103 ASP B C 1
ATOM 2446 O O . ASP B 1 103 ? -1.22 5.996 17.812 1 96.19 103 ASP B O 1
ATOM 2450 N N . LYS B 1 104 ? -2.16 7.891 17.156 1 98.06 104 LYS B N 1
ATOM 2451 C CA . LYS B 1 104 ? -3.211 7.184 16.438 1 98.06 104 LYS B CA 1
ATOM 2452 C C . LYS B 1 104 ? -2.928 7.164 14.938 1 98.06 104 LYS B C 1
ATOM 2454 O O . LYS B 1 104 ? -3.527 6.383 14.195 1 98.06 104 LYS B O 1
ATOM 2459 N N . ILE B 1 105 ? -2.068 8.008 14.453 1 98.25 105 ILE B N 1
ATOM 2460 C CA . ILE B 1 105 ? -1.748 8.117 13.031 1 98.25 105 ILE B CA 1
ATOM 2461 C C . ILE B 1 105 ? -0.277 7.777 12.812 1 98.25 105 ILE B C 1
ATOM 2463 O O . ILE B 1 105 ? 0.611 8.469 13.305 1 98.25 105 ILE B O 1
ATOM 2467 N N . THR B 1 106 ? -0.035 6.703 12.133 1 98.44 106 THR B N 1
ATOM 2468 C CA . THR B 1 106 ? 1.313 6.324 11.727 1 98.44 106 THR B CA 1
ATOM 2469 C C . THR B 1 106 ? 1.504 6.516 10.227 1 98.44 106 THR B C 1
ATOM 2471 O O . THR B 1 106 ? 0.735 5.98 9.422 1 98.44 106 THR B O 1
ATOM 2474 N N . LEU B 1 107 ? 2.471 7.285 9.875 1 98.12 107 LEU B N 1
ATOM 2475 C CA . LEU B 1 107 ? 2.74 7.629 8.484 1 98.12 107 LEU B CA 1
ATOM 247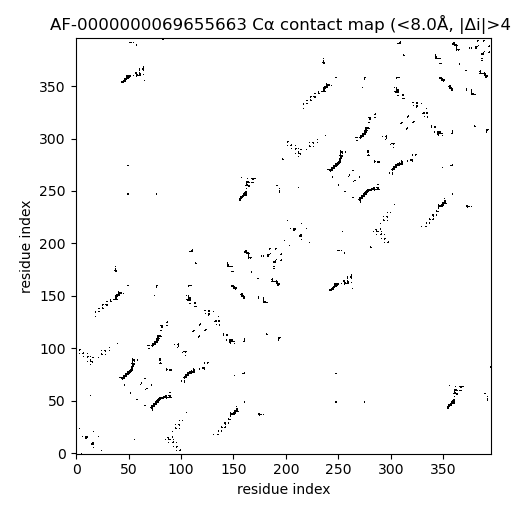6 C C . LEU B 1 107 ? 4.082 7.059 8.031 1 98.12 107 LEU B C 1
ATOM 2478 O O . LEU B 1 107 ? 5.137 7.516 8.477 1 98.12 107 LEU B O 1
ATOM 2482 N N . LEU B 1 108 ? 4.008 6.078 7.156 1 96.25 108 LEU B N 1
ATOM 2483 C CA . LEU B 1 108 ? 5.23 5.535 6.574 1 96.25 108 LEU B CA 1
ATOM 2484 C C . LEU B 1 108 ? 5.613 6.297 5.309 1 96.25 108 LEU B C 1
ATOM 2486 O O . LEU B 1 108 ? 4.758 6.902 4.66 1 96.25 108 LEU B O 1
ATOM 2490 N N . ARG B 1 109 ? 6.867 6.273 4.992 1 93.88 109 ARG B N 1
ATOM 2491 C CA . ARG B 1 109 ? 7.344 6.957 3.795 1 93.88 109 ARG B CA 1
ATOM 2492 C C . ARG B 1 109 ? 7.188 6.07 2.562 1 93.88 109 ARG B C 1
ATOM 2494 O O . ARG B 1 109 ? 7.5 4.879 2.602 1 93.88 109 ARG B O 1
ATOM 2501 N N . GLY B 1 110 ? 6.617 6.531 1.561 1 91.5 110 GLY B N 1
ATOM 2502 C CA . GLY B 1 110 ? 6.609 5.93 0.237 1 91.5 110 GLY B CA 1
ATOM 2503 C C . GLY B 1 110 ? 7.559 6.609 -0.732 1 91.5 110 GLY B C 1
ATOM 2504 O O . GLY B 1 110 ? 8.188 7.613 -0.394 1 91.5 110 GLY B O 1
ATOM 2505 N N . ASN B 1 111 ? 7.691 6.07 -1.875 1 87.56 111 ASN B N 1
ATOM 2506 C CA . ASN B 1 111 ? 8.641 6.637 -2.828 1 87.56 111 ASN B CA 1
ATOM 2507 C C . ASN B 1 111 ? 8.195 8.016 -3.309 1 87.56 111 ASN B C 1
ATOM 2509 O O . ASN B 1 111 ? 9.031 8.836 -3.693 1 87.56 111 ASN B O 1
ATOM 2513 N N . HIS B 1 112 ? 6.98 8.328 -3.338 1 89.31 112 HIS B N 1
ATOM 2514 C CA . HIS B 1 112 ? 6.48 9.617 -3.807 1 89.31 112 HIS B CA 1
ATOM 2515 C C . HIS B 1 112 ? 6.742 10.719 -2.783 1 89.31 112 HIS B C 1
ATOM 2517 O O . HIS B 1 112 ? 6.672 11.906 -3.107 1 89.31 112 HIS B O 1
ATOM 2523 N N . GLU B 1 113 ? 6.945 10.391 -1.553 1 92.38 113 GLU B N 1
ATOM 2524 C CA . GLU B 1 113 ? 7.285 11.375 -0.529 1 92.38 113 GLU B CA 1
ATOM 2525 C C . GLU B 1 113 ? 8.766 11.742 -0.583 1 92.38 113 GLU B C 1
ATOM 2527 O O . GLU B 1 113 ? 9.5 11.539 0.39 1 92.38 113 GLU B O 1
ATOM 2532 N N . SER B 1 114 ? 9.141 12.328 -1.753 1 90.5 114 SER B N 1
ATOM 2533 C CA . SER B 1 114 ? 10.508 12.75 -2.029 1 90.5 114 SER B CA 1
ATOM 2534 C C . SER B 1 114 ? 10.539 13.977 -2.932 1 90.5 114 SER B C 1
ATOM 2536 O O . SER B 1 114 ? 9.57 14.25 -3.643 1 90.5 114 SER B O 1
ATOM 2538 N N . ARG B 1 115 ? 11.625 14.766 -2.889 1 91.25 115 ARG B N 1
ATOM 2539 C CA . ARG B 1 115 ? 11.758 16.016 -3.627 1 91.25 115 ARG B CA 1
ATOM 2540 C C . ARG B 1 115 ? 11.742 15.773 -5.133 1 91.25 115 ARG B C 1
ATOM 2542 O O . ARG B 1 115 ? 10.961 16.391 -5.859 1 91.25 115 ARG B O 1
ATOM 2549 N N . GLN B 1 116 ? 12.492 14.812 -5.547 1 87.94 116 GLN B N 1
ATOM 2550 C CA . GLN B 1 116 ? 12.633 14.57 -6.977 1 87.94 116 GLN B CA 1
ATOM 2551 C C . GLN B 1 116 ? 11.32 14.086 -7.582 1 87.94 116 GLN B C 1
ATOM 2553 O O . GLN B 1 116 ? 10.867 14.602 -8.609 1 87.94 116 GLN B O 1
ATOM 2558 N N . ILE B 1 117 ? 10.75 13.211 -6.961 1 88.94 117 ILE B N 1
ATOM 2559 C CA . ILE B 1 117 ? 9.562 12.57 -7.512 1 88.94 117 ILE B CA 1
ATOM 2560 C C . ILE B 1 117 ? 8.391 13.562 -7.5 1 88.94 117 ILE B C 1
ATOM 2562 O O . ILE B 1 117 ? 7.633 13.641 -8.469 1 88.94 117 ILE B O 1
ATOM 2566 N N . THR B 1 118 ? 8.234 14.32 -6.453 1 92.88 118 THR B N 1
ATOM 2567 C CA . THR B 1 118 ? 7.102 15.234 -6.332 1 92.88 118 THR B CA 1
ATOM 2568 C C . THR B 1 118 ? 7.227 16.375 -7.336 1 92.88 118 THR B C 1
ATOM 2570 O O . THR B 1 118 ? 6.238 17.047 -7.641 1 92.88 118 THR B O 1
ATOM 2573 N N . GLN B 1 119 ? 8.383 16.641 -7.824 1 92.81 119 GLN B N 1
ATOM 2574 C CA . GLN B 1 119 ? 8.57 17.641 -8.867 1 92.81 119 GLN B CA 1
ATOM 2575 C C . GLN B 1 119 ? 8.109 17.125 -10.227 1 92.81 119 GLN B C 1
ATOM 2577 O O . GLN B 1 119 ? 7.641 17.891 -11.062 1 92.81 119 GLN B O 1
ATOM 2582 N N . VAL B 1 120 ? 8.148 15.828 -10.359 1 90.31 120 VAL B N 1
ATOM 2583 C CA . VAL B 1 120 ? 7.848 15.211 -11.648 1 90.31 120 VAL B CA 1
ATOM 2584 C C . VAL B 1 120 ? 6.363 14.867 -11.727 1 90.31 120 VAL B C 1
ATOM 2586 O O . VAL B 1 120 ? 5.746 14.977 -12.789 1 90.31 120 VAL B O 1
ATOM 2589 N N . TYR B 1 121 ? 5.781 14.523 -10.625 1 89.25 121 TYR B N 1
ATOM 2590 C CA . TYR B 1 121 ? 4.461 13.906 -10.695 1 89.25 121 TYR B CA 1
ATOM 2591 C C . TYR B 1 121 ? 3.391 14.844 -10.148 1 89.25 121 TYR B C 1
ATOM 2593 O O . TYR B 1 121 ? 2.248 14.438 -9.93 1 89.25 121 TYR B O 1
ATOM 2601 N N . GLY B 1 122 ? 3.74 16.141 -9.852 1 91.75 122 GLY B N 1
ATOM 2602 C CA . GLY B 1 122 ? 2.688 17.141 -9.812 1 91.75 122 GLY B CA 1
ATOM 2603 C C . GLY B 1 122 ? 2.52 17.781 -8.453 1 91.75 122 GLY B C 1
ATOM 2604 O O . GLY B 1 122 ?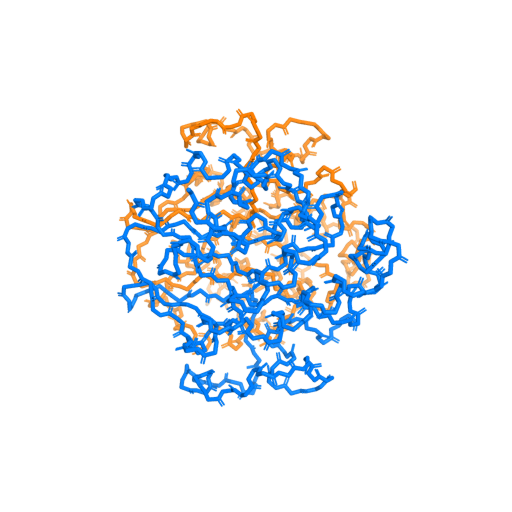 1.909 18.844 -8.336 1 91.75 122 GLY B O 1
ATOM 2605 N N . PHE B 1 123 ? 3.041 17.203 -7.387 1 95.94 123 PHE B N 1
ATOM 2606 C CA . PHE B 1 123 ? 2.834 17.781 -6.066 1 95.94 123 PHE B CA 1
ATOM 2607 C C . PHE B 1 123 ? 3.484 19.156 -5.969 1 95.94 123 PHE B C 1
ATOM 2609 O O . PHE B 1 123 ? 2.902 20.094 -5.406 1 95.94 123 PHE B O 1
ATOM 2616 N N . TYR B 1 124 ? 4.691 19.25 -6.434 1 96.44 124 TYR B N 1
ATOM 2617 C CA . TYR B 1 124 ? 5.391 20.531 -6.465 1 96.44 124 TYR B CA 1
ATOM 2618 C C . TYR B 1 124 ? 4.559 21.578 -7.18 1 96.44 124 TYR B C 1
ATOM 2620 O O . TYR B 1 124 ? 4.359 22.688 -6.66 1 96.44 124 TYR B O 1
ATOM 2628 N N . ASP B 1 125 ? 4.082 21.266 -8.336 1 96.69 125 ASP B N 1
ATOM 2629 C CA . ASP B 1 125 ? 3.303 22.188 -9.148 1 96.69 125 ASP B CA 1
ATOM 2630 C C . ASP B 1 125 ? 2.014 22.594 -8.438 1 96.69 125 ASP B C 1
ATOM 2632 O O . ASP B 1 125 ? 1.582 23.75 -8.523 1 96.69 125 ASP B O 1
ATOM 2636 N N . GLU B 1 126 ? 1.414 21.594 -7.816 1 96.5 126 GLU B N 1
ATOM 2637 C CA . GLU B 1 126 ? 0.192 21.875 -7.07 1 96.5 126 GLU B CA 1
ATOM 2638 C C . GLU B 1 126 ? 0.443 22.906 -5.969 1 96.5 126 GLU B C 1
ATOM 2640 O O . GLU B 1 126 ? -0.329 23.859 -5.812 1 96.5 126 GLU B O 1
ATOM 2645 N N . CYS B 1 127 ? 1.491 22.75 -5.191 1 97.12 127 CYS B N 1
ATOM 2646 C CA . CYS B 1 127 ? 1.848 23.703 -4.137 1 97.12 127 CYS B CA 1
ATOM 2647 C C . CYS B 1 127 ? 2.137 25.078 -4.711 1 97.12 127 CYS B C 1
ATOM 2649 O O . CYS B 1 127 ? 1.681 26.094 -4.172 1 97.12 127 CYS B O 1
ATOM 2651 N N . GLN B 1 128 ? 2.885 25.062 -5.785 1 96.88 128 GLN B N 1
ATOM 2652 C CA . GLN B 1 128 ? 3.209 26.312 -6.449 1 96.88 128 GLN B CA 1
ATOM 2653 C C . GLN B 1 128 ? 1.944 27.047 -6.887 1 96.88 128 GLN B C 1
ATOM 2655 O O . GLN B 1 128 ? 1.837 28.266 -6.727 1 96.88 128 GLN B O 1
ATOM 2660 N N . THR B 1 129 ? 1.056 26.359 -7.488 1 97 129 THR B N 1
ATOM 2661 C CA . THR B 1 129 ? -0.179 26.953 -8 1 97 129 THR B CA 1
ATOM 2662 C C . THR B 1 129 ? -1.029 27.5 -6.863 1 97 129 THR B C 1
ATOM 2664 O O . THR B 1 129 ? -1.583 28.594 -6.973 1 97 129 THR B O 1
ATOM 2667 N N . LYS B 1 130 ? -1.089 26.828 -5.781 1 96.75 130 LYS B N 1
ATOM 2668 C CA . LYS B 1 130 ? -1.993 27.172 -4.688 1 96.75 130 LYS B CA 1
ATOM 2669 C C . LYS B 1 130 ? -1.41 28.297 -3.834 1 96.75 130 LYS B C 1
ATOM 2671 O O . LYS B 1 130 ? -2.143 29.188 -3.371 1 96.75 130 LYS B O 1
ATOM 2676 N N . TYR B 1 131 ? -0.146 28.297 -3.689 1 97.81 131 TYR B N 1
ATOM 2677 C CA . TYR B 1 131 ? 0.451 29.281 -2.785 1 97.81 131 TYR B CA 1
ATOM 2678 C C . TYR B 1 131 ? 1.242 30.328 -3.559 1 97.81 131 TYR B C 1
ATOM 2680 O O . TYR B 1 131 ? 1.633 31.359 -3.002 1 97.81 131 TYR B O 1
ATOM 2688 N N . GLY B 1 132 ? 1.562 30.109 -4.828 1 97.56 132 GLY B N 1
ATOM 2689 C CA . GLY B 1 132 ? 2.295 31.062 -5.648 1 97.56 132 GLY B CA 1
ATOM 2690 C C . GLY B 1 132 ? 3.797 31 -5.445 1 97.56 132 GLY B C 1
ATOM 2691 O O . GLY B 1 132 ? 4.531 31.859 -5.918 1 97.56 132 GLY B O 1
ATOM 2692 N N . ASN B 1 133 ? 4.223 30.094 -4.617 1 97.75 133 ASN B N 1
ATOM 2693 C CA . ASN B 1 133 ? 5.641 29.875 -4.348 1 97.75 133 ASN B CA 1
ATOM 2694 C C . ASN B 1 133 ? 5.926 28.438 -3.924 1 97.75 133 ASN B C 1
ATOM 2696 O O . ASN B 1 133 ? 5.004 27.641 -3.795 1 97.75 133 ASN B O 1
ATOM 2700 N N . ALA B 1 134 ? 7.199 28.109 -3.639 1 97.38 134 ALA B N 1
ATOM 2701 C CA . ALA B 1 134 ? 7.602 26.734 -3.373 1 97.38 134 ALA B CA 1
ATOM 2702 C C . ALA B 1 134 ? 7.688 26.469 -1.874 1 97.38 134 ALA B C 1
ATOM 2704 O O . ALA B 1 134 ? 8.094 25.375 -1.452 1 97.38 134 ALA B O 1
ATOM 2705 N N . ASN B 1 135 ? 7.398 27.359 -1.05 1 98.31 135 ASN B N 1
ATOM 2706 C CA . ASN B 1 135 ? 7.594 27.219 0.388 1 98.31 135 ASN B CA 1
ATOM 2707 C C . ASN B 1 135 ? 6.793 26.031 0.946 1 98.31 135 ASN B C 1
ATOM 2709 O O . ASN B 1 135 ? 7.32 25.234 1.709 1 98.31 135 ASN B O 1
ATOM 2713 N N . ALA B 1 136 ? 5.547 26.016 0.59 1 98 136 ALA B N 1
ATOM 2714 C CA . ALA B 1 136 ? 4.699 24.922 1.07 1 98 136 ALA B CA 1
ATOM 2715 C C . ALA B 1 136 ? 5.305 23.562 0.73 1 98 136 ALA B C 1
ATOM 2717 O O . ALA B 1 136 ? 5.336 22.672 1.572 1 98 136 ALA B O 1
ATOM 2718 N N . TRP B 1 137 ? 5.723 23.469 -0.522 1 98.12 137 TRP B N 1
ATOM 2719 C CA . TRP B 1 137 ? 6.375 22.234 -0.97 1 98.12 137 TRP B CA 1
ATOM 2720 C C . TRP B 1 137 ? 7.602 21.938 -0.118 1 98.12 137 TRP B C 1
ATOM 2722 O O . TRP B 1 137 ? 7.809 20.781 0.293 1 98.12 137 TRP B O 1
ATOM 2732 N N . ARG B 1 138 ? 8.383 22.906 0.201 1 98.19 138 ARG B N 1
ATOM 2733 C CA . ARG B 1 138 ? 9.578 22.734 1.014 1 98.19 138 ARG B CA 1
ATOM 2734 C C . ARG B 1 138 ? 9.219 22.281 2.428 1 98.19 138 ARG B C 1
ATOM 2736 O O . ARG B 1 138 ? 9.883 21.422 2.996 1 98.19 138 ARG B O 1
ATOM 2743 N N . TYR B 1 139 ? 8.242 22.938 3.002 1 98.38 139 TYR B N 1
ATOM 2744 C CA . TYR B 1 139 ? 7.809 22.547 4.34 1 98.38 139 TYR B CA 1
ATOM 2745 C C . TYR B 1 139 ? 7.391 21.078 4.367 1 98.38 139 TYR B C 1
ATOM 2747 O O . TYR B 1 139 ? 7.762 20.328 5.281 1 98.38 139 TYR B O 1
ATOM 2755 N N . CYS B 1 140 ? 6.617 20.672 3.377 1 98 140 CYS B N 1
ATOM 2756 C CA . CYS B 1 140 ? 6.141 19.297 3.295 1 98 140 CYS B CA 1
ATOM 2757 C C . CYS B 1 140 ? 7.305 18.328 3.1 1 98 140 CYS B C 1
ATOM 2759 O O . CYS B 1 140 ? 7.316 17.25 3.678 1 98 140 CYS B O 1
ATOM 2761 N N . CYS B 1 141 ? 8.266 18.719 2.309 1 97.06 141 CYS B N 1
ATOM 2762 C CA . CYS B 1 141 ? 9.422 17.875 2.072 1 97.06 141 CYS B CA 1
ATOM 2763 C C . CYS B 1 141 ? 10.195 17.625 3.365 1 97.06 141 CYS B C 1
ATOM 2765 O O . CYS B 1 141 ? 10.75 16.547 3.564 1 97.06 141 CYS B O 1
ATOM 2767 N N . LYS B 1 142 ? 10.211 18.609 4.188 1 97 142 LYS B N 1
ATOM 2768 C CA . LYS B 1 142 ? 10.852 18.406 5.484 1 97 142 LYS B CA 1
ATOM 2769 C C . LYS B 1 142 ? 10.156 17.297 6.277 1 97 142 LYS B C 1
ATOM 2771 O O . LYS B 1 142 ? 10.812 16.516 6.965 1 97 142 LYS B O 1
ATOM 2776 N N . VAL B 1 143 ? 8.898 17.297 6.191 1 98 143 VAL B N 1
ATOM 2777 C CA . VAL B 1 143 ? 8.133 16.25 6.855 1 98 143 VAL B CA 1
ATOM 2778 C C . VAL B 1 143 ? 8.438 14.898 6.195 1 98 143 VAL B C 1
ATOM 2780 O O . VAL B 1 143 ? 8.641 13.898 6.887 1 98 143 VAL B O 1
ATOM 2783 N N . PHE B 1 144 ? 8.445 14.883 4.82 1 96.69 144 PHE B N 1
ATOM 2784 C CA . PHE B 1 144 ? 8.758 13.656 4.09 1 96.69 144 PHE B CA 1
ATOM 2785 C C . PHE B 1 144 ? 10.039 13.023 4.621 1 96.69 144 PHE B C 1
ATOM 2787 O O . PHE B 1 144 ? 10.094 11.812 4.832 1 96.69 144 PHE B O 1
ATOM 2794 N N . ASP B 1 145 ? 10.961 13.844 4.922 1 94.56 145 ASP B N 1
ATOM 2795 C CA . ASP B 1 145 ? 12.297 13.398 5.312 1 94.56 145 ASP B CA 1
ATOM 2796 C C . ASP B 1 145 ? 12.258 12.656 6.645 1 94.56 145 ASP B C 1
ATOM 2798 O O . ASP B 1 145 ? 13.188 11.906 6.973 1 94.56 145 ASP B O 1
ATOM 2802 N N . LEU B 1 146 ? 11.227 12.828 7.355 1 96 146 LEU B N 1
ATOM 2803 C CA . LEU B 1 146 ? 11.219 12.312 8.719 1 96 146 LEU B CA 1
ATOM 2804 C C . LEU B 1 146 ? 10.211 11.18 8.867 1 96 146 LEU B C 1
ATOM 2806 O O . LEU B 1 146 ? 10.094 10.586 9.945 1 96 146 LEU B O 1
ATOM 2810 N N . LEU B 1 147 ? 9.508 10.844 7.805 1 96.31 147 LEU B N 1
ATOM 2811 C CA . LEU B 1 147 ? 8.516 9.773 7.859 1 96.31 147 LEU B CA 1
ATOM 2812 C C . LEU B 1 147 ? 9.164 8.453 8.25 1 96.31 147 LEU B C 1
ATOM 2814 O O . LEU B 1 147 ? 10.328 8.203 7.922 1 96.31 147 LEU B O 1
ATOM 2818 N N . THR B 1 148 ? 8.422 7.633 8.914 1 94.75 148 THR B N 1
ATOM 2819 C CA . THR B 1 148 ? 8.961 6.383 9.43 1 94.75 148 THR B CA 1
ATOM 2820 C C . THR B 1 148 ? 9.008 5.32 8.336 1 94.75 148 THR B C 1
ATOM 2822 O O . THR B 1 148 ? 8.5 5.535 7.234 1 94.75 148 THR B O 1
ATOM 2825 N N . ILE B 1 149 ? 9.648 4.203 8.68 1 92.31 149 ILE B N 1
ATOM 2826 C CA . ILE B 1 149 ? 9.984 3.219 7.656 1 92.31 149 ILE B CA 1
ATOM 2827 C C . ILE B 1 149 ? 9.016 2.041 7.734 1 92.31 149 ILE B C 1
ATOM 2829 O O . ILE B 1 149 ? 8.547 1.543 6.711 1 92.31 149 ILE B O 1
ATOM 2833 N N . ALA B 1 150 ? 8.734 1.567 8.906 1 94.56 150 ALA B N 1
ATOM 2834 C CA . ALA B 1 150 ? 7.859 0.416 9.117 1 94.56 150 ALA B CA 1
ATOM 2835 C C . ALA B 1 150 ? 7.02 0.589 10.383 1 94.56 150 ALA B C 1
ATOM 2837 O O . ALA B 1 150 ? 7.219 1.537 11.141 1 94.56 150 ALA B O 1
ATOM 2838 N N . ALA B 1 151 ? 6.02 -0.281 10.539 1 97.19 151 ALA B N 1
ATOM 2839 C CA . ALA B 1 151 ? 5.203 -0.351 11.742 1 97.19 151 ALA B CA 1
ATOM 2840 C C . ALA B 1 151 ? 4.969 -1.798 12.172 1 97.19 151 ALA B C 1
ATOM 2842 O O . ALA B 1 151 ? 4.977 -2.705 11.336 1 97.19 151 ALA B O 1
ATOM 2843 N N . ILE B 1 152 ? 4.836 -2.037 13.422 1 97.31 152 ILE B N 1
ATOM 2844 C CA . ILE B 1 152 ? 4.535 -3.363 13.945 1 97.31 152 ILE B CA 1
ATOM 2845 C C . ILE B 1 152 ? 3.303 -3.293 14.844 1 97.31 152 ILE B C 1
ATOM 2847 O O . ILE B 1 152 ? 3.297 -2.568 15.844 1 97.31 152 ILE B O 1
ATOM 2851 N N . ILE B 1 153 ? 2.252 -4.078 14.445 1 98.31 153 ILE B N 1
ATOM 2852 C CA . ILE B 1 153 ? 1.017 -4.09 15.227 1 98.31 153 ILE B CA 1
ATOM 2853 C C . ILE B 1 153 ? 1.058 -5.227 16.234 1 98.31 153 ILE B C 1
ATOM 2855 O O . ILE B 1 153 ? 1.166 -6.395 15.867 1 98.31 153 ILE B O 1
ATOM 2859 N N . ASP B 1 154 ? 0.969 -4.965 17.516 1 98.06 154 ASP B N 1
ATOM 2860 C CA . ASP B 1 154 ? 0.885 -5.914 18.625 1 98.06 154 ASP B CA 1
ATOM 2861 C C . ASP B 1 154 ? 2.016 -6.938 18.547 1 98.06 154 ASP B C 1
ATOM 2863 O O . ASP B 1 154 ? 1.809 -8.125 18.828 1 98.06 154 ASP B O 1
ATOM 2867 N N . ASP B 1 155 ? 3.115 -6.574 18.016 1 96.44 155 ASP B N 1
ATOM 2868 C CA . ASP B 1 155 ? 4.312 -7.398 17.875 1 96.44 155 ASP B CA 1
ATOM 2869 C C . ASP B 1 155 ? 4.039 -8.633 17.016 1 96.44 155 ASP B C 1
ATOM 2871 O O . ASP B 1 155 ? 4.711 -9.656 17.172 1 96.44 155 ASP B O 1
ATOM 2875 N N . GLN B 1 156 ? 2.996 -8.516 16.188 1 97.25 156 GLN B N 1
ATOM 2876 C CA . GLN B 1 156 ? 2.623 -9.711 15.43 1 97.25 156 GLN B CA 1
ATOM 2877 C C . GLN B 1 156 ? 2.387 -9.383 13.961 1 97.25 156 GLN B C 1
ATOM 2879 O O . GLN B 1 156 ? 2.336 -10.281 13.117 1 97.25 156 GLN B O 1
ATOM 2884 N N . VAL B 1 157 ? 2.229 -8.141 13.617 1 97.81 157 VAL B N 1
ATOM 2885 C CA . VAL B 1 157 ? 1.942 -7.746 12.234 1 97.81 157 VAL B CA 1
ATOM 2886 C C . VAL B 1 157 ? 2.955 -6.699 11.773 1 97.81 157 VAL B C 1
ATOM 2888 O O . VAL B 1 157 ? 2.951 -5.566 12.258 1 97.81 157 VAL B O 1
ATOM 2891 N N . LEU B 1 158 ? 3.816 -7.047 10.859 1 96.62 158 LEU B N 1
ATOM 2892 C CA . LEU B 1 158 ? 4.777 -6.117 10.266 1 96.62 158 LEU B CA 1
ATOM 2893 C C . LEU B 1 158 ? 4.18 -5.418 9.055 1 96.62 158 LEU B C 1
ATOM 2895 O O . LEU B 1 158 ? 3.592 -6.066 8.18 1 96.62 158 LEU B O 1
ATOM 2899 N N . CYS B 1 159 ? 4.266 -4.137 8.961 1 96.62 159 CYS B N 1
ATOM 2900 C CA . CYS B 1 159 ? 3.758 -3.346 7.848 1 96.62 159 CYS B CA 1
ATOM 2901 C C . CYS B 1 159 ? 4.883 -2.568 7.172 1 96.62 159 CYS B C 1
ATOM 2903 O O . CYS B 1 159 ? 5.625 -1.844 7.836 1 96.62 159 CYS B O 1
ATOM 2905 N N . VAL B 1 160 ? 4.961 -2.674 5.91 1 93.75 160 VAL B N 1
ATOM 2906 C CA . VAL B 1 160 ? 5.977 -1.955 5.148 1 93.75 160 VAL B CA 1
ATOM 2907 C C . VAL B 1 160 ? 5.363 -1.399 3.865 1 93.75 160 VAL B C 1
ATOM 2909 O O . VAL B 1 160 ? 4.359 -1.917 3.375 1 93.75 160 VAL B O 1
ATOM 2912 N N . HIS B 1 161 ? 5.918 -0.314 3.299 1 90.62 161 HIS B N 1
ATOM 2913 C CA . HIS B 1 161 ? 5.422 0.318 2.082 1 90.62 161 HIS B CA 1
ATOM 2914 C C . HIS B 1 161 ? 5.555 -0.615 0.882 1 90.62 161 HIS B C 1
ATOM 2916 O O . HIS B 1 161 ? 4.621 -0.745 0.085 1 90.62 161 HIS B O 1
ATOM 2922 N N . GLY B 1 162 ? 6.684 -1.184 0.795 1 84.5 162 GLY B N 1
ATOM 2923 C CA . GLY B 1 162 ? 7.047 -2.088 -0.284 1 84.5 162 GLY B CA 1
ATOM 2924 C C . GLY B 1 162 ? 7.996 -3.188 0.151 1 84.5 162 GLY B C 1
ATOM 2925 O O . GLY B 1 162 ? 8.055 -3.531 1.334 1 84.5 162 GLY B O 1
ATOM 2926 N N . GLY B 1 163 ? 8.656 -3.824 -0.876 1 77.5 163 GLY B N 1
ATOM 2927 C CA . GLY B 1 163 ? 9.648 -4.824 -0.527 1 77.5 163 GLY B CA 1
ATOM 2928 C C . GLY B 1 163 ? 10.828 -4.254 0.24 1 77.5 163 GLY B C 1
ATOM 2929 O O . GLY B 1 163 ? 10.82 -3.08 0.616 1 77.5 163 GLY B O 1
ATOM 2930 N N . LEU B 1 164 ? 11.617 -5.152 0.747 1 78 164 LEU B N 1
ATOM 2931 C CA . LEU B 1 164 ? 12.773 -4.738 1.528 1 78 164 LEU B CA 1
ATOM 2932 C C . LEU B 1 164 ? 14.047 -4.812 0.691 1 78 164 LEU B C 1
ATOM 2934 O O . LEU B 1 164 ? 14.172 -5.668 -0.187 1 78 164 LEU B O 1
ATOM 2938 N N . SER B 1 165 ? 14.859 -3.857 1.021 1 75.06 165 SER B N 1
ATOM 2939 C CA . SER B 1 165 ? 16.141 -3.834 0.341 1 75.06 165 SER B CA 1
ATOM 2940 C C . SER B 1 165 ? 16.938 -5.117 0.601 1 75.06 165 SER B C 1
ATOM 2942 O O . SER B 1 165 ? 16.906 -5.645 1.714 1 75.06 165 SER B O 1
ATOM 2944 N N . PRO B 1 166 ? 17.609 -5.582 -0.435 1 71.31 166 PRO B N 1
ATOM 2945 C CA . PRO B 1 166 ? 18.5 -6.727 -0.233 1 71.31 166 PRO B CA 1
ATOM 2946 C C . PRO B 1 166 ? 19.578 -6.457 0.81 1 71.31 166 PRO B C 1
ATOM 2948 O O . PRO B 1 166 ? 20.203 -7.395 1.31 1 71.31 166 PRO B O 1
ATOM 2951 N N . LEU B 1 167 ? 19.781 -5.25 1.122 1 73.31 167 LEU B N 1
ATOM 2952 C CA . LEU B 1 167 ? 20.797 -4.891 2.104 1 73.31 167 LEU B CA 1
ATOM 2953 C C . LEU B 1 167 ? 20.234 -4.992 3.521 1 73.31 167 LEU B C 1
ATOM 2955 O O . LEU B 1 167 ? 21 -4.914 4.492 1 73.31 167 LEU B O 1
ATOM 2959 N N . ILE B 1 168 ? 19 -5.121 3.65 1 74.44 168 ILE B N 1
ATOM 2960 C CA . ILE B 1 168 ? 18.359 -5.266 4.953 1 74.44 168 ILE B CA 1
ATOM 2961 C C . ILE B 1 168 ? 18.047 -6.734 5.215 1 74.44 168 ILE B C 1
ATOM 2963 O O . ILE B 1 168 ? 17.188 -7.32 4.559 1 74.44 168 ILE B O 1
ATOM 2967 N N . ARG B 1 169 ? 18.703 -7.312 6.188 1 76.25 169 ARG B N 1
ATOM 2968 C CA . ARG B 1 169 ? 18.547 -8.742 6.453 1 76.25 169 ARG B CA 1
ATOM 2969 C C . ARG B 1 169 ? 17.75 -8.977 7.738 1 76.25 169 ARG B C 1
ATOM 2971 O O . ARG B 1 169 ? 17.266 -10.078 7.973 1 76.25 169 ARG B O 1
ATOM 2978 N N . THR B 1 170 ? 17.688 -7.895 8.523 1 80.88 170 THR B N 1
ATOM 2979 C CA . THR B 1 170 ? 16.984 -8.031 9.789 1 80.88 170 THR B CA 1
ATOM 2980 C C . THR B 1 170 ? 16.156 -6.777 10.078 1 80.88 170 THR B C 1
ATOM 2982 O O . THR B 1 170 ? 16.469 -5.691 9.586 1 80.88 170 THR B O 1
ATOM 2985 N N . LEU B 1 171 ? 15.188 -6.992 10.93 1 82.88 171 LEU B N 1
ATOM 2986 C CA . LEU B 1 171 ? 14.383 -5.863 11.375 1 82.88 171 LEU B CA 1
ATOM 2987 C C . LEU B 1 171 ? 15.234 -4.852 12.133 1 82.88 171 LEU B C 1
ATOM 2989 O O . LEU B 1 171 ? 14.969 -3.648 12.086 1 82.88 171 LEU B O 1
ATOM 2993 N N . ASP B 1 172 ? 16.219 -5.309 12.812 1 87.06 172 ASP B N 1
ATOM 2994 C CA . ASP B 1 172 ? 17.109 -4.434 13.578 1 87.06 172 ASP B CA 1
ATOM 2995 C C . ASP B 1 172 ? 17.828 -3.445 12.656 1 87.06 172 ASP B C 1
ATOM 2997 O O . ASP B 1 172 ? 18.094 -2.311 13.055 1 87.06 172 ASP B O 1
ATOM 3001 N N . GLN B 1 173 ? 18.109 -3.852 11.5 1 85.56 173 GLN B N 1
ATOM 3002 C CA . GLN B 1 173 ? 18.766 -2.969 10.555 1 85.56 173 GLN B CA 1
ATOM 3003 C C . GLN B 1 173 ? 17.859 -1.825 10.125 1 85.56 173 GLN B C 1
ATOM 3005 O O . GLN B 1 173 ? 18.328 -0.729 9.812 1 85.56 173 GLN B O 1
ATOM 3010 N N . ILE B 1 174 ? 16.578 -2.125 10.094 1 85.06 174 ILE B N 1
ATOM 3011 C CA . ILE B 1 174 ? 15.625 -1.074 9.758 1 85.06 174 ILE B CA 1
ATOM 3012 C C . ILE B 1 174 ? 15.609 -0.021 10.867 1 85.06 174 ILE B C 1
ATOM 3014 O O . ILE B 1 174 ? 15.539 1.179 10.594 1 85.06 174 ILE B O 1
ATOM 3018 N N . ARG B 1 175 ? 15.805 -0.431 12.07 1 88.19 175 ARG B N 1
ATOM 3019 C CA . ARG B 1 175 ? 15.742 0.451 13.234 1 88.19 175 ARG B CA 1
ATOM 3020 C C . ARG B 1 175 ? 16.891 1.452 13.219 1 88.19 175 ARG B C 1
ATOM 3022 O O . ARG B 1 175 ? 16.766 2.555 13.758 1 88.19 175 ARG B O 1
ATOM 3029 N N . THR B 1 176 ? 17.891 1.143 12.531 1 85.5 176 THR B N 1
ATOM 3030 C CA . THR B 1 176 ? 19.094 1.965 12.633 1 85.5 176 THR B CA 1
ATOM 3031 C C . THR B 1 176 ? 19.281 2.814 11.375 1 85.5 176 THR B C 1
ATOM 3033 O O . THR B 1 176 ? 20.234 3.582 11.266 1 85.5 176 THR B O 1
ATOM 3036 N N . ILE B 1 177 ? 18.438 2.717 10.469 1 83.75 177 ILE B N 1
ATOM 3037 C CA . ILE B 1 177 ? 18.516 3.518 9.25 1 83.75 177 ILE B CA 1
ATOM 3038 C C . ILE B 1 177 ? 18.406 5 9.602 1 83.75 177 ILE B C 1
ATOM 3040 O O . ILE B 1 177 ? 17.547 5.395 10.398 1 83.75 177 ILE B O 1
ATOM 3044 N N . GLU B 1 178 ? 19.297 5.844 9.086 1 84.56 178 GLU B N 1
ATOM 3045 C CA . GLU B 1 178 ? 19.188 7.293 9.203 1 84.56 178 GLU B CA 1
ATOM 3046 C C . GLU B 1 178 ? 18.188 7.852 8.188 1 84.56 178 GLU B C 1
ATOM 3048 O O . GLU B 1 178 ? 18.562 8.117 7.039 1 84.56 178 GLU B O 1
ATOM 3053 N N . ARG B 1 179 ? 17.031 8.109 8.656 1 84.94 179 ARG B N 1
ATOM 3054 C CA . ARG B 1 179 ? 15.969 8.414 7.703 1 84.94 179 ARG B CA 1
ATOM 3055 C C . ARG B 1 179 ? 15.875 9.922 7.461 1 84.94 179 ARG B C 1
ATOM 3057 O O . ARG B 1 179 ? 15.289 10.359 6.469 1 84.94 179 ARG B O 1
ATOM 3064 N N . ASN B 1 180 ? 16.406 10.727 8.391 1 83.69 180 ASN B N 1
ATOM 3065 C CA . ASN B 1 180 ? 16.266 12.172 8.258 1 83.69 180 ASN B CA 1
ATOM 3066 C C . ASN B 1 180 ? 17.094 12.727 7.113 1 83.69 180 ASN B C 1
ATOM 3068 O O . ASN B 1 180 ? 18.125 13.375 7.344 1 83.69 180 ASN B O 1
ATOM 3072 N N . GLN B 1 181 ? 16.75 12.422 5.93 1 79.69 181 GLN B N 1
ATOM 3073 C CA . GLN B 1 181 ? 17.453 12.859 4.73 1 79.69 181 GLN B CA 1
ATOM 3074 C C . GLN B 1 181 ? 16.609 12.609 3.48 1 79.69 181 GLN B C 1
ATOM 3076 O O . GLN B 1 181 ? 15.602 11.906 3.533 1 79.69 181 GLN B O 1
ATOM 3081 N N . GLU B 1 182 ? 17.078 13.281 2.438 1 78.94 182 GLU B N 1
ATOM 3082 C CA . GLU B 1 182 ? 16.516 12.898 1.144 1 78.94 182 GLU B CA 1
ATOM 3083 C C . GLU B 1 182 ? 16.906 11.477 0.768 1 78.94 182 GLU B C 1
ATOM 3085 O O . GLU B 1 182 ? 18 11.023 1.094 1 78.94 182 GLU B O 1
ATOM 3090 N N . ILE B 1 183 ? 15.945 10.828 0.153 1 73.38 183 ILE B N 1
ATOM 3091 C CA . ILE B 1 183 ? 16.219 9.453 -0.238 1 73.38 183 ILE B CA 1
ATOM 3092 C C . ILE B 1 183 ? 17.453 9.414 -1.137 1 73.38 183 ILE B C 1
ATOM 3094 O O . ILE B 1 183 ? 17.5 10.062 -2.186 1 73.38 183 ILE B O 1
ATOM 3098 N N . PRO B 1 184 ? 18.391 8.711 -0.65 1 68.5 184 PRO B N 1
ATOM 3099 C CA . PRO B 1 184 ? 19.594 8.602 -1.475 1 68.5 184 PRO B CA 1
ATOM 3100 C C . PRO B 1 184 ? 19.344 7.844 -2.779 1 68.5 184 PRO B C 1
ATOM 3102 O O . PRO B 1 184 ? 18.375 7.102 -2.893 1 68.5 184 PRO B O 1
ATOM 3105 N N . HIS B 1 185 ? 20.188 8.023 -3.732 1 67.25 185 HIS B N 1
ATOM 3106 C CA . HIS B 1 185 ? 20.047 7.391 -5.039 1 67.25 185 HIS B CA 1
ATOM 3107 C C . HIS B 1 185 ? 20.375 5.898 -4.973 1 67.25 185 HIS B C 1
ATOM 3109 O O . HIS B 1 185 ? 19.953 5.133 -5.844 1 67.25 185 HIS B O 1
ATOM 3115 N N . LYS B 1 186 ? 21.141 5.574 -3.928 1 62.62 186 LYS B N 1
ATOM 3116 C CA . LYS B 1 186 ? 21.516 4.172 -3.793 1 62.62 186 LYS B CA 1
ATOM 3117 C C . LYS B 1 186 ? 21.5 3.732 -2.332 1 62.62 186 LYS B C 1
ATOM 3119 O O . LYS B 1 186 ? 21.438 4.57 -1.429 1 62.62 186 LYS B O 1
ATOM 3124 N N . GLY B 1 187 ? 21.391 2.451 -2.15 1 65.69 187 GLY B N 1
ATOM 3125 C CA . GLY B 1 187 ? 21.484 1.913 -0.801 1 65.69 187 GLY B CA 1
ATOM 3126 C C . GLY B 1 187 ? 20.156 1.372 -0.292 1 65.69 187 GLY B C 1
ATOM 3127 O O . GLY B 1 187 ? 19.172 1.328 -1.033 1 65.69 187 GLY B O 1
ATOM 3128 N N . ALA B 1 188 ? 20.234 0.929 0.961 1 64.88 188 ALA B N 1
ATOM 3129 C CA . ALA B 1 188 ? 19.109 0.231 1.595 1 64.88 188 ALA B CA 1
ATOM 3130 C C . ALA B 1 188 ? 17.891 1.13 1.681 1 64.88 188 ALA B C 1
ATOM 3132 O O . ALA B 1 188 ? 16.766 0.681 1.438 1 64.88 188 ALA B O 1
ATOM 3133 N N . PHE B 1 189 ? 18.062 2.352 1.939 1 68.88 189 PHE B N 1
ATOM 3134 C CA . PHE B 1 189 ? 16.969 3.293 2.141 1 68.88 189 PHE B CA 1
ATOM 3135 C C . PHE B 1 189 ? 16.203 3.516 0.844 1 68.88 189 PHE B C 1
ATOM 3137 O O . PHE B 1 189 ? 14.977 3.568 0.846 1 68.88 189 PHE B O 1
ATOM 3144 N N . CYS B 1 190 ? 16.938 3.596 -0.232 1 64.56 190 CYS B N 1
ATOM 3145 C CA . CYS B 1 190 ? 16.312 3.783 -1.536 1 64.56 190 CYS B CA 1
ATOM 3146 C C . CYS B 1 190 ? 15.531 2.537 -1.953 1 64.56 190 CYS B C 1
ATOM 3148 O O . CYS B 1 190 ? 14.438 2.641 -2.502 1 64.56 190 CYS B O 1
ATOM 3150 N N . ASP B 1 191 ? 16.078 1.463 -1.613 1 60.31 191 ASP B N 1
ATOM 3151 C CA . ASP B 1 191 ? 15.508 0.186 -2.023 1 60.31 191 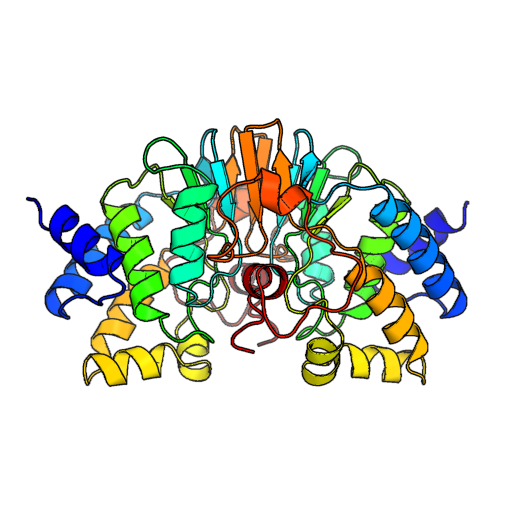ASP B CA 1
ATOM 3152 C C . ASP B 1 191 ? 14.164 -0.056 -1.338 1 60.31 191 ASP B C 1
ATOM 3154 O O . ASP B 1 191 ? 13.227 -0.56 -1.959 1 60.31 191 ASP B O 1
ATOM 3158 N N . ILE B 1 192 ? 14.148 0.382 -0.141 1 61 192 ILE B N 1
ATOM 3159 C CA . ILE B 1 192 ? 12.961 0.108 0.658 1 61 192 ILE B CA 1
ATOM 3160 C C . ILE B 1 192 ? 11.781 0.919 0.125 1 61 192 ILE B C 1
ATOM 3162 O O . ILE B 1 192 ? 10.625 0.493 0.229 1 61 192 ILE B O 1
ATOM 3166 N N . LEU B 1 193 ? 12.109 2.012 -0.489 1 62.38 193 LEU B N 1
ATOM 3167 C CA . LEU B 1 193 ? 11.062 2.93 -0.923 1 62.38 193 LEU B CA 1
ATOM 3168 C C . LEU B 1 193 ? 10.781 2.775 -2.416 1 62.38 193 LEU B C 1
ATOM 3170 O O . LEU B 1 193 ? 9.945 3.488 -2.975 1 62.38 193 LEU B O 1
ATOM 3174 N N . TYR B 1 194 ? 11.133 1.698 -3.074 1 54.5 194 TYR B N 1
ATOM 3175 C CA . TYR B 1 194 ? 10.922 1.418 -4.488 1 54.5 194 TYR B CA 1
ATOM 3176 C C . TYR B 1 194 ? 11.477 2.541 -5.355 1 54.5 194 TYR B C 1
ATOM 3178 O O . TYR B 1 194 ? 10.844 2.945 -6.336 1 54.5 194 TYR B O 1
ATOM 3186 N N . LEU B 1 195 ? 12.516 3.229 -4.871 1 48.25 195 LEU B N 1
ATOM 3187 C CA . LEU B 1 195 ? 12.992 4.371 -5.641 1 48.25 195 LEU B CA 1
ATOM 3188 C C . LEU B 1 195 ? 13.969 3.928 -6.719 1 48.25 195 LEU B C 1
ATOM 3190 O O . LEU B 1 195 ? 14.477 4.754 -7.48 1 48.25 195 LEU B O 1
ATOM 3194 N N . ASN B 1 196 ? 14.328 2.709 -6.66 1 42.5 196 ASN B N 1
ATOM 3195 C CA . ASN B 1 196 ? 15.336 2.352 -7.648 1 42.5 196 ASN B CA 1
ATOM 3196 C C . ASN B 1 196 ? 14.844 2.588 -9.07 1 42.5 196 ASN B C 1
ATOM 3198 O O . ASN B 1 196 ? 15.641 2.803 -9.984 1 42.5 196 ASN B O 1
ATOM 3202 N N . PHE B 1 197 ? 13.664 2.162 -9.492 1 46.03 197 PHE B N 1
ATOM 3203 C CA . PHE B 1 197 ? 13.383 2.205 -10.922 1 46.03 197 PHE B CA 1
ATOM 3204 C C . PHE B 1 197 ? 12.578 3.449 -11.281 1 46.03 197 PHE B C 1
ATOM 3206 O O . PHE B 1 197 ? 12.102 3.588 -12.406 1 46.03 197 PHE B O 1
ATOM 3213 N N . MET B 1 198 ? 12.391 4.336 -10.297 1 36.31 198 MET B N 1
ATOM 3214 C CA . MET B 1 198 ? 11.938 5.547 -10.977 1 36.31 198 MET B CA 1
ATOM 3215 C C . MET B 1 198 ? 13.109 6.273 -11.625 1 36.31 198 MET B C 1
ATOM 3217 O O . MET B 1 198 ? 14.211 6.309 -11.07 1 36.31 198 MET B O 1
#

Secondary structure (DSSP, 8-state):
--HHHHHHHHHHTT-PPPHHHHHHHHHHHHHHHHTS-SEEEE-SSEEEEEE-TT-HHHHHHHHHHS--TTTSEEEE-S--SSSSS-HHHHHHHHHHHHHH-TTTEEEB--TTSSHHHHHHSSHHHHHHHHHSSSHHHHHHHHHHTT-BSEEEETTTEEEEEEPPPTT--SHHHHHT---SSPPPSSSHHHHHTT-S--/--HHHHHHHHHHTT-PPPHHHHHHHHHHHHHHHHTS-SEEEE-SSEEEEEE-TT-HHHHHHHHHHS--TTTSEEEE-S--SSSSS-HHHHHHHHHHHHHH-TTTEEEB--TTSSHHHHHHSSHHHHHHHHHSSSHHHHHHHHHHTT-BSEEEETTTEEEEEEPPPTT--SHHHHHT---SSPPPSSSHHHHHTT-S--

InterPro domains:
  IPR004843 Calcineurin-like, phosphoesterase domain [PF00149] (45-193)
  IPR006186 Serine/threonine-specific protein phosphatase/bis(5-nucleosyl)-tetraphosphatase [PR00114] (45-72)
  IPR006186 Serine/threonine-specific protein phosphatase/bis(5-nucleosyl)-tetraphosphatase [PR00114] (74-101)
  IPR006186 Serine/threonine-specific protein phosphatase/bis(5-nucleosyl)-tetraphosphatase [PR00114] (107-131)
  IPR006186 Serine/threonine-specific protein phosphatase/bis(5-nucleosyl)-tetraphosphatase [PR00114] (142-168)
  IPR006186 Serine/threonine-specific protein phosphatase/bis(5-nucleosyl)-tetraphosphatase [PR00114] (171-198)
  IPR006186 Serine/threonine-specific protein phosphatase/bis(5-nucleosyl)-tetraphosphatase [PS00125] (108-113)
  IPR006186 Serine/threonine-specific protein phosphatase/bis(5-nucleosyl)-tetraphosphatase [SM00156] (17-198)
  IPR029052 Metallo-dependent phosphatase-like [G3DSA:3.60.21.10] (1-197)
  IPR029052 Metallo-dependent phosphatase-like [SSF56300] (2-194)
  IPR047129 Serine/Threonine protein phosphatase PP2A-like [PTHR45619] (2-194)

Radius of gyration: 19.93 Å; Cα contacts (8 Å, |Δi|>4): 872; chains: 2; bounding box: 42×64×48 Å

Nearest PDB structures (foldseek):
  3p71-assembly1_C  TM=9.819E-01  e=7.443E-26  Homo sapiens
  7k36-assembly1_C  TM=9.804E-01  e=1.288E-25  Homo sapiens
  2iae-assembly1_C  TM=9.751E-01  e=1.073E-25  Homo sapiens
  8rbx-assembly1_q  TM=9.801E-01  e=4.633E-25  Homo sapiens
  6uuq-assembly1_A  TM=9.434E-01  e=2.659E-21  Homo sapiens